Protein AF-A0A183CJG3-F1 (afdb_monomer)

Foldseek 3Di:
DPPVVVPPDDDDDDPPDPPPFDDDFLVLLVVPDDPVLVVLLVVLVVLLVVLVVLLVVVLVLLVQFFDDPLLSVLVNLLSCLLNLLSVLLSVCLSGLVCLVVSVLVSLLSLLVNLLSLLVSLQVVLVHLQSLLVVLVVVVHFQDLQDPDVRDPDDDDDTHRSDSVVLVVLSVLSVVLSVLSVVLSVVQVVCCVVVVDDPDPSNVVSVVVNVVSLVSNVSSSVRRQVSSVVVVVLQVSVVSSCLSVVLSVVLVVLLVVLVVCVVVCVQPQDPSGGSNSVSSSVSSSVSSVSSSVSSVVCCVVPVPVRGCSRVRVCQDPFWKKKKKKAKDFLNHGDFFWKKWKWFDDPDPPDDIHTFFIDGAHNRRIDMTMGTDRDPDHTPIDMDIHDPQPPVDDDDDDDDDDDDDDDDDDDDPDQWDFDADPVRRTGMIMGMDMDID

Sequence (435 aa):
MSIVRIILCQSGQECSNTTDEYIPSVNVWMKDINVSKLVILCAGAGMTGVVICLGLLHLTFVLKFVNEEKIRTDLYWLVFMPPAVAFCGLVGMVLPRSAIFLYAIALVYYMICIFVLVSLMCTLNGSRTLLCNKLLAKGKRLSIRIFPLGCCLFCFDKLTPTEKNFRRCEWLVFQSPIVRILLEILNITVYMELNNRSNLFFQLSNLIGLISLLVGTYGSYIIVPAGASLLRKYRLLLLFRLVDVSQELWSVQKLIADLLCAFKVIQPSKDLDPTPKAQFFISFLLCLEMLLASVLATFLFHPSHCALFDRLRPNQNDGVGVKGTLLCNGAFSVHTNAAIFDVDRNPGDADDLLDKGHSDRKGRFVLEGTTRELTNIEPELRIIHDCADGIKVGGYAGGDGKDAFGGGGGMFSRLEVRDRSHRLLLSICLDFYGL

Nearest PDB structures (foldseek):
  1kho-assembly2_B  TM=2.366E-01  e=2.119E+00  Clostridium perfringens
  7a0g-assembly1_JJJ  TM=1.958E-01  e=2.709E+00  Serratia marcescens
  6h2f-assembly1_J  TM=1.872E-01  e=2.579E+00  Aeromonas hydrophila subsp. hydrophila AL09-71

Solvent-accessible surface area (backbone atoms only — not comparable to full-atom values): 24379 Å² total; per-residue (Å²): 139,60,74,73,63,62,76,74,56,79,86,89,72,79,96,78,73,87,75,70,84,65,67,59,55,52,76,53,45,72,71,63,54,50,70,70,60,49,52,51,50,53,50,29,49,50,38,30,51,52,25,40,55,50,30,53,52,52,45,52,48,46,69,72,21,35,83,56,64,70,61,43,55,42,47,48,55,57,43,50,41,44,30,54,39,14,45,32,19,45,51,19,55,64,32,57,74,51,23,71,57,32,52,51,54,38,51,40,51,52,40,49,36,56,43,37,50,57,48,41,56,30,54,78,48,70,32,62,62,52,42,29,51,56,32,55,76,69,71,52,59,36,53,66,66,44,82,90,66,30,80,86,84,53,92,67,71,68,40,70,59,39,65,70,55,50,51,52,35,50,47,38,30,52,46,26,33,54,54,42,54,52,46,53,55,50,50,51,55,50,37,72,72,64,75,51,82,89,43,70,64,56,57,51,47,53,51,52,47,50,52,37,44,54,46,13,53,52,22,44,64,32,48,47,62,60,55,26,68,78,37,58,64,53,45,47,57,58,57,49,49,55,56,51,50,55,54,50,51,52,52,48,51,52,52,52,45,54,48,37,44,72,71,55,69,47,65,71,46,100,80,36,40,37,66,58,47,45,48,36,53,50,25,41,51,46,14,52,49,26,33,53,50,51,54,48,44,55,66,72,59,31,62,94,73,23,69,65,29,52,67,78,53,88,74,62,58,57,29,46,31,42,36,36,38,36,26,36,71,85,39,58,34,56,69,34,42,36,34,34,27,33,59,57,90,54,95,89,58,74,65,45,79,40,30,75,46,52,19,36,92,73,5,37,38,70,43,68,21,54,47,85,62,98,61,83,84,46,77,42,82,49,74,55,76,80,62,84,77,83,72,82,89,74,76,95,74,92,76,90,85,79,85,88,82,84,91,72,99,65,95,65,61,62,50,74,47,56,50,99,83,70,47,66,38,37,43,37,40,52,50,80,46,79,103

pLDDT: mean 76.35, std 18.63, range [23.72, 97.81]

Radius of gyration: 32.22 Å; Cα contacts (8 Å, |Δi|>4): 568; chains: 1; bounding box: 97×41×95 Å

Structure (mmCIF, N/CA/C/O backbone):
data_AF-A0A183CJG3-F1
#
_entry.id   AF-A0A183CJG3-F1
#
loop_
_atom_site.group_PDB
_atom_site.id
_atom_site.type_symbol
_atom_site.label_atom_id
_atom_site.label_alt_id
_atom_site.label_comp_id
_atom_site.label_asym_id
_atom_site.label_entity_id
_atom_site.label_seq_id
_atom_site.pdbx_PDB_ins_code
_atom_site.Cartn_x
_atom_site.Cartn_y
_atom_site.Cartn_z
_atom_site.occupancy
_atom_site.B_iso_or_equiv
_atom_site.auth_seq_id
_atom_site.auth_comp_id
_atom_site.auth_asym_id
_atom_site.auth_atom_id
_atom_site.pdbx_PDB_model_num
ATOM 1 N N . MET A 1 1 ? 35.481 8.064 -1.725 1.00 43.62 1 MET A N 1
ATOM 2 C CA . MET A 1 1 ? 35.562 8.048 -3.205 1.00 43.62 1 MET A CA 1
ATOM 3 C C . MET A 1 1 ? 36.929 7.611 -3.759 1.00 43.62 1 MET A C 1
ATOM 5 O O . MET A 1 1 ? 37.194 7.855 -4.925 1.00 43.62 1 MET A O 1
ATOM 9 N N . SER A 1 2 ? 37.760 6.888 -2.988 1.00 28.80 2 SER A N 1
ATOM 10 C CA . SER A 1 2 ? 39.067 6.391 -3.474 1.00 28.80 2 SER A CA 1
ATOM 11 C C . SER A 1 2 ? 39.182 4.860 -3.456 1.00 28.80 2 SER A C 1
ATOM 13 O O . SER A 1 2 ? 39.883 4.298 -4.279 1.00 28.80 2 SER A O 1
ATOM 15 N N . ILE A 1 3 ? 38.437 4.159 -2.593 1.00 34.38 3 ILE A N 1
ATOM 16 C CA . ILE A 1 3 ? 38.583 2.701 -2.412 1.00 34.38 3 ILE A CA 1
ATOM 17 C C . ILE A 1 3 ? 37.942 1.881 -3.545 1.00 34.38 3 ILE A C 1
ATOM 19 O O . ILE A 1 3 ? 38.507 0.880 -3.965 1.00 34.38 3 ILE A O 1
ATOM 23 N N . VAL A 1 4 ? 36.814 2.324 -4.113 1.00 38.69 4 VAL A N 1
ATOM 24 C CA . VAL A 1 4 ? 36.130 1.574 -5.190 1.00 38.69 4 VAL A CA 1
ATOM 25 C C . VAL A 1 4 ? 36.802 1.777 -6.559 1.00 38.69 4 VAL A C 1
ATOM 27 O O . VAL A 1 4 ? 36.815 0.865 -7.377 1.00 38.69 4 VAL A O 1
ATOM 30 N N . ARG A 1 5 ? 37.436 2.938 -6.798 1.00 35.19 5 ARG A N 1
ATOM 31 C CA . ARG A 1 5 ? 38.194 3.209 -8.037 1.00 35.19 5 ARG A CA 1
ATOM 32 C C . ARG A 1 5 ? 39.532 2.462 -8.112 1.00 35.19 5 ARG A C 1
ATOM 34 O O . ARG A 1 5 ? 39.983 2.178 -9.214 1.00 35.19 5 ARG A O 1
ATOM 41 N N . ILE A 1 6 ? 40.142 2.126 -6.972 1.00 43.03 6 ILE A N 1
ATOM 42 C CA . ILE A 1 6 ? 41.445 1.437 -6.916 1.00 43.03 6 ILE A CA 1
ATOM 43 C C . ILE A 1 6 ? 41.325 -0.063 -7.248 1.00 43.03 6 ILE A C 1
ATOM 45 O O . ILE A 1 6 ? 42.284 -0.653 -7.729 1.00 43.03 6 ILE A O 1
ATOM 49 N N . ILE A 1 7 ? 40.157 -0.685 -7.051 1.00 41.28 7 ILE A N 1
ATOM 50 C CA . ILE A 1 7 ? 39.992 -2.138 -7.250 1.00 41.28 7 ILE A CA 1
ATOM 51 C C . ILE A 1 7 ? 39.762 -2.519 -8.727 1.00 41.28 7 ILE A C 1
ATOM 53 O O . ILE A 1 7 ? 40.090 -3.635 -9.116 1.00 41.28 7 ILE A O 1
ATOM 57 N N . LEU A 1 8 ? 39.219 -1.623 -9.563 1.00 40.41 8 LEU A N 1
ATOM 58 C CA . LEU A 1 8 ? 38.727 -1.992 -10.905 1.00 40.41 8 LEU A CA 1
ATOM 59 C C . LEU A 1 8 ? 39.535 -1.452 -12.091 1.00 40.41 8 LEU A C 1
ATOM 61 O O . LEU A 1 8 ? 39.358 -1.952 -13.199 1.00 40.41 8 LEU A O 1
ATOM 65 N N . CYS A 1 9 ? 40.434 -0.489 -11.891 1.00 35.78 9 CYS A N 1
ATOM 66 C CA . CYS A 1 9 ? 41.317 -0.016 -12.956 1.00 35.78 9 CYS A CA 1
ATOM 67 C C . CYS A 1 9 ? 42.739 -0.507 -12.693 1.00 35.78 9 CYS A C 1
ATOM 69 O O . CYS A 1 9 ? 43.479 0.101 -11.921 1.00 35.78 9 CYS A O 1
ATOM 71 N N . GLN A 1 10 ? 43.132 -1.600 -13.353 1.00 36.31 10 GLN A N 1
ATOM 72 C CA . GLN A 1 10 ? 44.553 -1.866 -13.557 1.00 36.31 10 GLN A CA 1
ATOM 73 C C . GLN A 1 10 ? 45.179 -0.713 -14.349 1.00 36.31 10 GLN A C 1
ATOM 75 O O . GLN A 1 10 ? 44.562 -0.107 -15.225 1.00 36.31 10 GLN A O 1
ATOM 80 N N . SER A 1 11 ? 46.404 -0.390 -13.950 1.00 35.78 11 SER A N 1
ATOM 81 C CA . SER A 1 11 ? 47.201 0.745 -14.389 1.00 35.78 11 SER A CA 1
ATOM 82 C C . SER A 1 11 ? 47.344 0.851 -15.907 1.00 35.78 11 SER A C 1
ATOM 84 O O . SER A 1 11 ? 47.772 -0.105 -16.549 1.00 35.78 11 SER A O 1
ATOM 86 N N . GLY A 1 12 ? 47.157 2.062 -16.438 1.00 38.97 12 GLY A N 1
ATOM 87 C CA . GLY A 1 12 ? 47.892 2.477 -17.635 1.00 38.97 12 GLY A CA 1
ATOM 88 C C . GLY A 1 12 ? 47.166 2.419 -1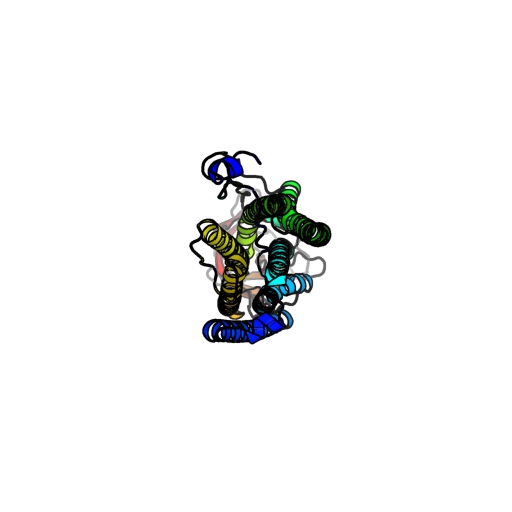8.977 1.00 38.97 12 GLY A C 1
ATOM 89 O O . GLY A 1 12 ? 47.836 2.245 -19.988 1.00 38.97 12 GLY A O 1
ATOM 90 N N . GLN A 1 13 ? 45.849 2.621 -19.032 1.00 32.25 13 GLN A N 1
ATOM 91 C CA . GLN A 1 13 ? 45.181 2.970 -20.289 1.00 32.25 13 GLN A CA 1
ATOM 92 C C . GLN A 1 13 ? 44.350 4.237 -20.123 1.00 32.25 13 GLN A C 1
ATOM 94 O O . GLN A 1 13 ? 43.644 4.416 -19.132 1.00 32.25 13 GLN A O 1
ATOM 99 N N . GLU A 1 14 ? 44.513 5.132 -21.092 1.00 31.17 14 GLU A N 1
ATOM 100 C CA . GLU A 1 14 ? 43.796 6.389 -21.249 1.00 31.17 14 GLU A CA 1
ATOM 101 C C . GLU A 1 14 ? 42.298 6.200 -20.976 1.00 31.17 14 GLU A C 1
ATOM 103 O O . GLU A 1 14 ? 41.651 5.330 -21.556 1.00 31.17 14 GLU A O 1
ATOM 108 N N . CYS A 1 15 ? 41.724 7.044 -20.115 1.00 36.22 15 CYS A N 1
ATOM 109 C CA . CYS A 1 15 ? 40.275 7.181 -19.978 1.00 36.22 15 CYS A CA 1
ATOM 110 C C . CYS A 1 15 ? 39.700 7.888 -21.220 1.00 36.22 15 CYS A C 1
ATOM 112 O O . CYS A 1 15 ? 39.161 8.985 -21.120 1.00 36.22 15 CYS A O 1
ATOM 114 N N . SER A 1 16 ? 39.845 7.278 -22.393 1.00 39.91 16 SER A N 1
ATOM 115 C CA . SER A 1 16 ? 39.152 7.652 -23.620 1.00 39.91 16 SER A CA 1
ATOM 116 C C . SER A 1 16 ? 38.269 6.478 -24.018 1.00 39.91 16 SER A C 1
ATOM 118 O O . SER A 1 16 ? 38.739 5.502 -24.593 1.00 39.91 16 SER A O 1
ATOM 120 N N . ASN A 1 17 ? 37.015 6.536 -23.570 1.00 32.47 17 ASN A N 1
ATOM 121 C CA . ASN A 1 17 ? 35.830 5.952 -24.201 1.00 32.47 17 ASN A CA 1
ATOM 122 C C . ASN A 1 17 ? 34.649 6.175 -23.252 1.00 32.47 17 ASN A C 1
ATOM 124 O O . ASN A 1 17 ? 34.252 5.300 -22.483 1.00 32.47 17 ASN A O 1
ATOM 128 N N . THR A 1 18 ? 34.074 7.374 -23.301 1.00 40.00 18 THR A N 1
ATOM 129 C CA . THR A 1 18 ? 32.666 7.561 -22.947 1.00 40.00 18 THR A CA 1
ATOM 130 C C . THR A 1 18 ? 31.835 6.855 -24.015 1.00 40.00 18 THR A C 1
ATOM 132 O O . THR A 1 18 ? 31.387 7.465 -24.982 1.00 40.00 18 THR A O 1
ATOM 135 N N . THR A 1 19 ? 31.665 5.539 -23.889 1.00 41.78 19 THR A N 1
ATOM 136 C CA . THR A 1 19 ? 30.494 4.882 -24.471 1.00 41.78 19 THR A CA 1
ATOM 137 C C . THR A 1 19 ? 29.308 5.357 -23.649 1.00 41.78 19 THR A C 1
ATOM 139 O O . THR A 1 19 ? 29.013 4.786 -22.598 1.00 41.78 19 THR A O 1
ATOM 142 N N . ASP A 1 20 ? 28.714 6.471 -24.070 1.00 44.91 20 ASP A N 1
ATOM 143 C CA . ASP A 1 20 ? 27.442 6.932 -23.538 1.00 44.91 20 ASP A CA 1
ATOM 144 C C . ASP A 1 20 ? 26.448 5.772 -23.623 1.00 44.91 20 ASP A C 1
ATOM 146 O O . ASP A 1 20 ? 26.247 5.193 -24.690 1.00 44.91 20 ASP A O 1
ATOM 150 N N . GLU A 1 21 ? 25.878 5.406 -22.476 1.00 56.41 21 GLU A N 1
ATOM 151 C CA . GLU A 1 21 ? 24.840 4.386 -22.362 1.00 56.41 21 GLU A CA 1
ATOM 152 C C . GLU A 1 21 ? 23.707 4.732 -23.345 1.00 56.41 21 GLU A C 1
ATOM 154 O O . GLU A 1 21 ? 23.021 5.752 -23.197 1.00 56.41 21 GLU A O 1
ATOM 159 N N . TYR A 1 22 ? 23.546 3.932 -24.400 1.00 64.75 22 TYR A N 1
ATOM 160 C CA . TYR A 1 22 ? 22.602 4.205 -25.474 1.00 64.75 22 TYR A CA 1
ATOM 161 C C . TYR A 1 22 ? 21.197 3.838 -25.006 1.00 64.75 22 TYR A C 1
ATOM 163 O O . TYR A 1 22 ? 20.807 2.671 -24.934 1.00 64.75 22 TYR A O 1
ATOM 171 N N . ILE A 1 23 ? 20.409 4.866 -24.693 1.00 71.56 23 ILE A N 1
ATOM 172 C CA . ILE A 1 23 ? 19.007 4.711 -24.313 1.00 71.56 23 ILE A CA 1
ATOM 173 C C . ILE A 1 23 ? 18.134 5.227 -25.462 1.00 71.56 23 ILE A C 1
ATOM 175 O O . ILE A 1 23 ? 18.072 6.444 -25.674 1.00 71.56 23 ILE A O 1
ATOM 179 N N . PRO A 1 24 ? 17.450 4.339 -26.209 1.00 76.38 24 PRO A N 1
ATOM 180 C CA . PRO A 1 24 ? 16.699 4.737 -27.391 1.00 76.38 24 PRO A CA 1
ATOM 181 C C . PRO A 1 24 ? 15.513 5.644 -27.038 1.00 76.38 24 PRO A C 1
ATOM 183 O O . PRO A 1 24 ? 14.911 5.559 -25.963 1.00 76.38 24 PRO A O 1
ATOM 186 N N . SER A 1 25 ? 15.144 6.513 -27.982 1.00 82.25 25 SER A N 1
ATOM 187 C CA . SER A 1 25 ? 13.864 7.223 -27.917 1.00 82.25 25 SER A CA 1
ATOM 188 C C . SER A 1 25 ? 12.709 6.240 -28.127 1.00 82.25 25 SER A C 1
ATOM 190 O O . SER A 1 25 ? 12.888 5.186 -28.729 1.00 82.25 25 SER A O 1
ATOM 192 N N . VAL A 1 26 ? 11.505 6.596 -27.674 1.00 84.88 26 VAL A N 1
ATOM 193 C CA . VAL A 1 26 ? 10.307 5.734 -27.753 1.00 84.88 26 VAL A CA 1
ATOM 194 C C . VAL A 1 26 ? 10.053 5.226 -29.171 1.00 84.88 26 VAL A C 1
ATOM 196 O O . VAL A 1 26 ? 9.753 4.056 -29.370 1.00 84.88 26 VAL A O 1
ATOM 199 N N . ASN A 1 27 ? 10.220 6.098 -30.167 1.00 84.94 27 ASN A N 1
ATOM 200 C CA . ASN A 1 27 ? 9.979 5.762 -31.568 1.00 84.94 27 ASN A CA 1
ATOM 201 C C . ASN A 1 27 ? 10.975 4.726 -32.101 1.00 84.94 27 ASN A C 1
ATOM 203 O O . ASN A 1 27 ? 10.605 3.914 -32.942 1.00 84.94 27 ASN A O 1
ATOM 207 N N . VAL A 1 28 ? 12.225 4.769 -31.635 1.00 84.06 28 VAL A N 1
ATOM 208 C CA . VAL A 1 28 ? 13.264 3.793 -32.000 1.00 84.06 28 VAL A CA 1
ATOM 209 C C . VAL A 1 28 ? 13.033 2.497 -31.227 1.00 84.06 28 VAL A C 1
ATOM 211 O O . VAL A 1 28 ? 12.943 1.430 -31.820 1.00 84.06 28 VAL A O 1
ATOM 214 N N . TRP A 1 29 ? 12.794 2.613 -29.920 1.00 85.00 29 TRP A N 1
ATOM 215 C CA . TRP A 1 29 ? 12.492 1.494 -29.033 1.00 85.00 29 TRP A CA 1
ATOM 216 C C . TRP A 1 29 ? 11.331 0.632 -29.538 1.00 85.00 29 TRP A C 1
ATOM 218 O O . TRP A 1 29 ? 11.464 -0.583 -29.626 1.00 85.00 29 TRP A O 1
ATOM 228 N N . MET A 1 30 ? 10.212 1.251 -29.919 1.00 84.88 30 MET A N 1
ATOM 229 C CA . MET A 1 30 ? 9.024 0.534 -30.390 1.00 84.88 30 MET A CA 1
ATOM 230 C C . MET A 1 30 ? 9.197 -0.086 -31.782 1.00 84.88 30 MET A C 1
ATOM 232 O O . MET A 1 30 ? 8.486 -1.034 -32.104 1.00 84.88 30 MET A O 1
ATOM 236 N N . LYS A 1 31 ? 10.110 0.433 -32.613 1.00 85.12 31 LYS A N 1
ATOM 237 C CA . LYS A 1 31 ? 10.403 -0.128 -33.942 1.00 85.12 31 LYS A CA 1
ATOM 238 C C . LYS A 1 31 ? 11.350 -1.321 -33.867 1.00 85.12 31 LYS A C 1
ATOM 240 O O . LYS A 1 31 ? 11.145 -2.293 -34.585 1.00 85.12 31 LYS A O 1
ATOM 245 N N . ASP A 1 32 ? 12.330 -1.254 -32.972 1.00 84.69 32 ASP A N 1
ATOM 246 C CA . ASP A 1 32 ? 13.383 -2.264 -32.830 1.00 84.69 32 ASP A CA 1
ATOM 247 C C . ASP A 1 32 ? 13.058 -3.316 -31.751 1.00 84.69 32 ASP A C 1
ATOM 249 O O . ASP A 1 32 ? 13.905 -4.129 -31.374 1.00 84.69 32 ASP A O 1
ATOM 253 N N . ILE A 1 33 ? 11.829 -3.315 -31.218 1.00 85.31 33 ILE A N 1
ATOM 254 C CA . ILE A 1 33 ? 11.441 -4.232 -30.149 1.00 85.31 33 ILE A CA 1
ATOM 255 C C . ILE A 1 33 ? 11.365 -5.679 -30.653 1.00 85.31 33 ILE A C 1
ATOM 257 O O . ILE A 1 33 ? 10.620 -6.031 -31.566 1.00 85.31 33 ILE A O 1
ATOM 261 N N . ASN A 1 34 ? 12.116 -6.557 -29.991 1.00 88.62 34 ASN A N 1
ATOM 262 C CA . ASN A 1 34 ? 12.026 -7.997 -30.205 1.00 88.62 34 ASN A CA 1
ATOM 263 C C . ASN A 1 34 ? 10.646 -8.548 -29.799 1.00 88.62 34 ASN A C 1
ATOM 265 O O . ASN A 1 34 ? 10.067 -8.121 -28.798 1.00 88.62 34 ASN A O 1
ATOM 269 N N . VAL A 1 35 ? 10.163 -9.574 -30.512 1.00 89.62 35 VAL A N 1
ATOM 270 C CA . VAL A 1 35 ? 8.838 -10.193 -30.281 1.00 89.62 35 VAL A CA 1
ATOM 271 C C . VAL A 1 35 ? 8.653 -10.640 -28.827 1.00 89.62 35 VAL A C 1
ATOM 273 O O . VAL A 1 35 ? 7.598 -10.419 -28.242 1.00 89.62 35 VAL A O 1
ATOM 276 N N . SER A 1 36 ? 9.688 -11.203 -28.198 1.00 89.56 36 SER A N 1
ATOM 277 C CA . SER A 1 36 ? 9.633 -11.621 -26.790 1.00 89.56 36 SER A CA 1
ATOM 278 C C . SER A 1 36 ? 9.383 -10.451 -25.833 1.00 89.56 36 SER A C 1
ATOM 280 O O . SER A 1 36 ? 8.561 -10.559 -24.926 1.00 89.56 36 SER A O 1
ATOM 282 N N . LYS A 1 37 ? 10.043 -9.308 -26.053 1.00 90.75 37 LYS A N 1
ATOM 283 C CA . LYS A 1 37 ? 9.866 -8.097 -25.239 1.00 90.75 37 LYS A CA 1
ATOM 284 C C . LYS A 1 37 ? 8.499 -7.458 -25.491 1.00 90.75 37 LYS A C 1
ATOM 286 O O . LYS A 1 37 ? 7.882 -6.971 -24.549 1.00 90.75 37 LYS A O 1
ATOM 291 N N . LEU A 1 38 ? 7.994 -7.529 -26.725 1.00 92.69 38 LEU A N 1
ATOM 292 C CA . LEU A 1 38 ? 6.643 -7.080 -27.063 1.00 92.69 38 LEU A CA 1
ATOM 293 C C . LEU A 1 38 ? 5.568 -7.908 -26.342 1.00 92.69 38 LEU A C 1
ATOM 295 O O . LEU A 1 38 ? 4.653 -7.333 -25.762 1.00 92.69 38 LEU A O 1
ATOM 299 N N . VAL A 1 39 ? 5.705 -9.238 -26.302 1.00 94.94 39 VAL A N 1
ATOM 300 C CA . VAL A 1 39 ? 4.781 -10.117 -25.557 1.00 94.94 39 VAL A CA 1
ATOM 301 C C . VAL A 1 39 ? 4.764 -9.760 -24.068 1.00 94.94 39 VAL A C 1
ATOM 303 O O . VAL A 1 39 ? 3.691 -9.651 -23.478 1.00 94.94 39 VAL A O 1
ATOM 306 N N . ILE A 1 40 ? 5.934 -9.515 -23.469 1.00 95.62 40 ILE A N 1
ATOM 307 C CA . ILE A 1 40 ? 6.052 -9.090 -22.064 1.00 95.62 40 ILE A CA 1
ATOM 308 C C . ILE A 1 40 ? 5.385 -7.726 -21.842 1.00 95.62 40 ILE A C 1
ATOM 310 O O . ILE A 1 40 ? 4.683 -7.543 -20.848 1.00 95.62 40 ILE A O 1
ATOM 314 N N . LEU A 1 41 ? 5.549 -6.782 -22.772 1.00 95.38 41 LEU A N 1
ATOM 315 C CA . LEU A 1 41 ? 4.893 -5.476 -22.712 1.00 95.38 41 LEU A CA 1
ATOM 316 C C . LEU A 1 41 ? 3.365 -5.597 -22.787 1.00 95.38 41 LEU A C 1
ATOM 318 O O . LEU A 1 41 ? 2.667 -4.996 -21.971 1.00 95.38 41 LEU A O 1
ATOM 322 N N . CYS A 1 42 ? 2.837 -6.399 -23.714 1.00 96.25 42 CYS A N 1
ATOM 323 C CA . CYS A 1 42 ? 1.400 -6.653 -23.827 1.00 96.25 42 CYS A CA 1
ATOM 324 C C . CYS A 1 42 ? 0.843 -7.352 -22.579 1.00 96.25 42 CYS A C 1
ATOM 326 O O . CYS A 1 42 ? -0.230 -6.984 -22.100 1.00 96.25 42 CYS A O 1
ATOM 328 N N . ALA A 1 43 ? 1.578 -8.316 -22.017 1.00 97.00 43 ALA A N 1
ATOM 329 C CA . ALA A 1 43 ? 1.210 -8.962 -20.761 1.00 97.00 43 ALA A CA 1
ATOM 330 C C . ALA A 1 43 ? 1.186 -7.954 -19.600 1.00 97.00 43 ALA A C 1
ATOM 332 O O . ALA A 1 43 ? 0.210 -7.910 -18.855 1.00 97.00 43 ALA A O 1
ATOM 333 N N . GLY A 1 44 ? 2.207 -7.096 -19.488 1.00 96.56 44 GLY A N 1
ATOM 334 C CA . GLY A 1 44 ? 2.249 -5.993 -18.525 1.00 96.56 44 GLY A CA 1
ATOM 335 C C . GLY A 1 44 ? 1.044 -5.062 -18.654 1.00 96.56 44 GLY A C 1
ATOM 336 O O . GLY A 1 44 ? 0.369 -4.789 -17.666 1.00 96.56 44 GLY A O 1
ATOM 337 N N . ALA A 1 45 ? 0.705 -4.652 -19.880 1.00 97.44 45 ALA A N 1
ATOM 338 C CA . ALA A 1 45 ? -0.459 -3.811 -20.151 1.00 97.44 45 ALA A CA 1
ATOM 339 C C . ALA A 1 45 ? -1.779 -4.481 -19.738 1.00 97.44 45 ALA A C 1
ATOM 341 O O . ALA A 1 45 ? -2.623 -3.842 -19.108 1.00 97.44 45 ALA A O 1
ATOM 342 N N . GLY A 1 46 ? -1.941 -5.774 -20.042 1.00 97.62 46 GLY A N 1
ATOM 343 C CA . GLY A 1 46 ? -3.103 -6.558 -19.624 1.00 97.62 46 GLY A CA 1
ATOM 344 C C . GLY A 1 46 ? -3.232 -6.643 -18.101 1.00 97.62 46 GLY A C 1
ATOM 345 O O . GLY A 1 46 ? -4.306 -6.377 -17.563 1.00 97.62 46 GLY A O 1
ATOM 346 N N . MET A 1 47 ? -2.132 -6.935 -17.397 1.00 97.81 47 MET A N 1
ATOM 347 C CA . MET A 1 47 ? -2.106 -6.971 -15.928 1.00 97.81 47 MET A CA 1
ATOM 348 C C . MET A 1 47 ? -2.467 -5.610 -15.326 1.00 97.81 47 MET A C 1
ATOM 350 O O . MET A 1 47 ? -3.321 -5.546 -14.444 1.00 97.81 47 MET A O 1
ATOM 354 N N . THR A 1 48 ? -1.891 -4.519 -15.835 1.00 97.31 48 THR A N 1
ATOM 355 C CA . THR A 1 48 ? -2.216 -3.159 -15.382 1.00 97.31 48 THR A CA 1
ATOM 356 C C . THR A 1 48 ? -3.686 -2.817 -15.627 1.00 97.31 48 THR A C 1
ATOM 358 O O . THR A 1 48 ? -4.323 -2.232 -14.754 1.00 97.31 48 THR A O 1
ATOM 361 N N . GLY A 1 49 ? -4.264 -3.237 -16.757 1.00 97.56 49 GLY A N 1
ATOM 362 C CA . GLY A 1 49 ? -5.699 -3.093 -17.020 1.00 97.56 49 GLY A CA 1
ATOM 363 C C . GLY A 1 49 ? -6.562 -3.786 -15.960 1.00 97.56 49 GLY A C 1
ATOM 364 O O . GLY A 1 49 ? -7.470 -3.168 -15.404 1.00 97.56 49 GLY A O 1
ATOM 365 N N . VAL A 1 50 ? -6.231 -5.032 -15.606 1.00 97.75 50 VAL A N 1
ATOM 366 C CA . VAL A 1 50 ? -6.926 -5.776 -14.539 1.00 97.75 50 VAL A CA 1
ATOM 367 C C . VAL A 1 50 ? -6.767 -5.087 -13.181 1.00 97.75 50 VAL A C 1
ATOM 369 O O . VAL A 1 50 ? -7.749 -4.953 -12.452 1.00 97.75 50 VAL A O 1
ATOM 372 N N . VAL A 1 51 ? -5.566 -4.606 -12.844 1.00 97.81 51 VAL A N 1
ATOM 373 C CA . VAL A 1 51 ? -5.309 -3.866 -11.595 1.00 97.81 51 VAL A CA 1
ATOM 374 C C . VAL A 1 51 ? -6.146 -2.591 -11.521 1.00 97.81 51 VAL A C 1
ATOM 376 O O . VAL A 1 51 ? -6.715 -2.304 -10.472 1.00 97.81 51 VAL A O 1
ATOM 379 N N . ILE A 1 52 ? -6.276 -1.843 -12.620 1.00 97.00 52 ILE A N 1
ATOM 380 C CA . ILE A 1 52 ? -7.127 -0.646 -12.672 1.00 97.00 52 ILE A CA 1
ATOM 381 C C . ILE A 1 52 ? -8.595 -1.019 -12.437 1.00 97.00 52 ILE A C 1
ATOM 383 O O . ILE A 1 52 ? -9.258 -0.379 -11.620 1.00 97.00 52 ILE A O 1
ATOM 387 N N . CYS A 1 53 ? -9.100 -2.079 -13.075 1.00 96.38 53 CYS A N 1
ATOM 388 C CA . CYS A 1 53 ? -10.462 -2.563 -12.834 1.00 96.38 53 CYS A CA 1
ATOM 389 C C . CYS A 1 53 ? -10.684 -2.980 -11.369 1.00 96.38 53 CYS A C 1
ATOM 391 O O . CYS A 1 53 ? -11.703 -2.619 -10.779 1.00 96.38 53 CYS A O 1
ATOM 393 N N . LEU A 1 54 ? -9.729 -3.698 -10.765 1.00 95.50 54 LEU A N 1
ATOM 394 C CA . LEU A 1 54 ? -9.785 -4.076 -9.350 1.00 95.50 54 LEU A CA 1
ATOM 395 C C . LEU A 1 54 ? -9.730 -2.852 -8.428 1.00 95.50 54 LEU A C 1
ATOM 397 O O . LEU A 1 54 ? -10.508 -2.782 -7.482 1.00 95.50 54 LEU A O 1
ATOM 401 N N . GLY A 1 55 ? -8.881 -1.867 -8.726 1.00 95.12 55 GLY A N 1
ATOM 402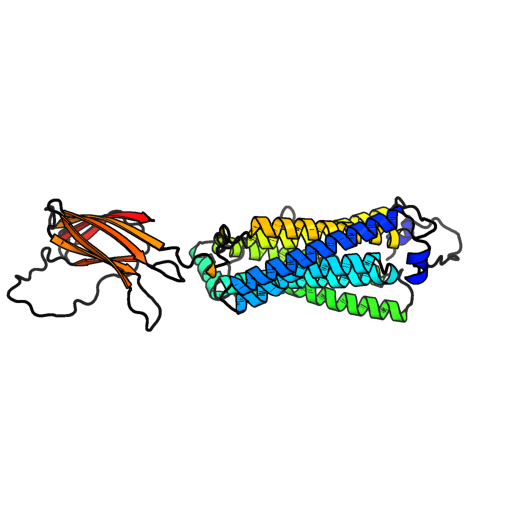 C CA . GLY A 1 55 ? -8.784 -0.622 -7.964 1.00 95.12 55 GLY A CA 1
ATOM 403 C C . GLY A 1 55 ? -10.083 0.185 -7.992 1.00 95.12 55 GLY A C 1
ATOM 404 O O . GLY A 1 55 ? -10.531 0.670 -6.954 1.00 95.12 55 GLY A O 1
ATOM 405 N N . LEU A 1 56 ? -10.752 0.264 -9.148 1.00 94.62 56 LEU A N 1
ATOM 406 C CA . LEU A 1 56 ? -12.083 0.874 -9.253 1.00 94.62 56 LEU A CA 1
ATOM 407 C C . LEU A 1 56 ? -13.120 0.105 -8.426 1.00 94.62 56 LEU A C 1
ATOM 409 O O . LEU A 1 56 ? -13.915 0.714 -7.712 1.00 94.62 56 LEU A O 1
ATOM 413 N N . LEU A 1 57 ? -13.090 -1.227 -8.462 1.00 91.62 57 LEU A N 1
ATOM 414 C CA . LEU A 1 57 ? -13.970 -2.063 -7.648 1.00 91.62 57 LEU A CA 1
ATOM 415 C C . LEU A 1 57 ? -13.720 -1.847 -6.144 1.00 91.62 57 LEU A C 1
ATOM 417 O O . LEU A 1 57 ? -14.669 -1.609 -5.395 1.00 91.62 57 LEU A O 1
ATOM 421 N N . HIS A 1 58 ? -12.465 -1.828 -5.692 1.00 92.00 58 HIS A N 1
ATOM 422 C CA . HIS A 1 58 ? -12.110 -1.507 -4.303 1.00 92.00 58 HIS A CA 1
ATOM 423 C C . HIS A 1 58 ? -12.568 -0.103 -3.904 1.00 92.00 58 HIS A C 1
ATOM 425 O O . HIS A 1 58 ? -13.096 0.076 -2.806 1.00 92.00 58 HIS A O 1
ATOM 431 N N . LEU A 1 59 ? -12.447 0.878 -4.801 1.00 92.06 59 LEU A N 1
ATOM 432 C CA . LEU A 1 59 ? -12.923 2.239 -4.565 1.00 92.06 59 LEU A CA 1
ATOM 433 C C . LEU A 1 59 ? -14.442 2.270 -4.381 1.00 92.06 59 LEU A C 1
ATOM 435 O O . LEU A 1 59 ? -14.929 2.894 -3.439 1.00 92.06 59 LEU A O 1
ATOM 439 N N . THR A 1 60 ? -15.198 1.559 -5.226 1.00 87.62 60 THR A N 1
ATOM 440 C CA . THR A 1 60 ? -16.659 1.466 -5.066 1.00 87.62 60 THR A CA 1
ATOM 441 C C . THR A 1 60 ? -17.051 0.822 -3.740 1.00 87.62 60 THR A C 1
ATOM 443 O O . THR A 1 60 ? -18.012 1.269 -3.112 1.00 87.62 60 THR A O 1
ATOM 446 N N . PHE A 1 61 ? -16.292 -0.168 -3.258 1.00 86.12 61 PHE A N 1
ATOM 447 C CA . PHE A 1 61 ? -16.522 -0.753 -1.939 1.00 86.12 61 PHE A CA 1
ATOM 448 C C . PHE A 1 61 ? -16.254 0.237 -0.810 1.00 86.12 61 PHE A C 1
ATOM 450 O O . PHE A 1 61 ? -17.096 0.370 0.075 1.00 86.12 61 PHE A O 1
ATOM 457 N N . VAL A 1 62 ? -15.145 0.976 -0.850 1.00 88.38 62 VAL A N 1
ATOM 458 C CA . VAL A 1 62 ? -14.845 1.998 0.164 1.00 88.38 62 VAL A CA 1
ATOM 459 C C . VAL A 1 62 ? -15.919 3.091 0.176 1.00 88.38 62 VAL A C 1
ATOM 461 O O . VAL A 1 62 ? -16.452 3.409 1.236 1.00 88.38 62 VAL A O 1
ATOM 464 N N . LEU A 1 63 ? -16.310 3.605 -0.994 1.00 85.56 63 LEU A N 1
ATOM 465 C CA . LEU A 1 63 ? -17.358 4.623 -1.126 1.00 85.56 63 LEU A CA 1
ATOM 466 C C . LEU A 1 63 ? -18.717 4.146 -0.609 1.00 85.56 63 LEU A C 1
ATOM 468 O O . LEU A 1 63 ? -19.448 4.901 0.034 1.00 85.56 63 LEU A O 1
ATOM 472 N N . LYS A 1 64 ? -19.078 2.897 -0.916 1.00 81.19 64 LYS A N 1
ATOM 473 C CA . LYS A 1 64 ? -20.387 2.358 -0.562 1.00 81.19 64 LYS A CA 1
ATOM 474 C C . LYS A 1 64 ? -20.463 1.938 0.895 1.00 81.19 64 LYS A C 1
ATOM 476 O O . LYS A 1 64 ? -21.552 2.059 1.449 1.00 81.19 64 LYS A O 1
ATOM 481 N N . PHE A 1 65 ? -19.376 1.447 1.492 1.00 78.38 65 PHE A N 1
ATOM 482 C CA . PHE A 1 65 ? -19.433 0.740 2.771 1.00 78.38 65 PHE A CA 1
ATOM 483 C C . PHE A 1 65 ? -18.750 1.429 3.963 1.00 78.38 65 PHE A C 1
ATOM 485 O O . PHE A 1 65 ? -19.002 1.012 5.093 1.00 78.38 65 PHE A O 1
ATOM 492 N N . VAL A 1 66 ? -17.949 2.477 3.744 1.00 80.44 66 VAL A N 1
ATOM 493 C CA . VAL A 1 66 ? -17.299 3.260 4.812 1.00 80.44 66 VAL A CA 1
ATOM 494 C C . VAL A 1 66 ? -18.069 4.564 5.039 1.00 80.44 66 VAL A C 1
ATOM 496 O O . VAL A 1 66 ? -18.200 5.379 4.122 1.00 80.44 66 VAL A O 1
ATOM 499 N N . ASN A 1 67 ? -18.583 4.765 6.256 1.00 74.31 67 ASN A N 1
ATOM 500 C CA . ASN A 1 67 ? -19.378 5.950 6.605 1.00 74.31 67 ASN A CA 1
ATOM 501 C C . ASN A 1 67 ? -18.505 7.165 6.955 1.00 74.31 67 ASN A C 1
ATOM 503 O O . ASN A 1 67 ? -18.745 8.254 6.441 1.00 74.31 67 ASN A O 1
ATOM 507 N N . GLU A 1 68 ? -17.493 6.971 7.805 1.00 77.94 68 GLU A N 1
ATOM 508 C CA . GLU A 1 68 ? -16.655 8.052 8.332 1.00 77.94 68 GLU A CA 1
ATOM 509 C C . GLU A 1 68 ? -15.768 8.669 7.240 1.00 77.94 68 GLU A C 1
ATOM 511 O O . GLU A 1 68 ? -14.943 7.989 6.620 1.00 77.94 68 GLU A O 1
ATOM 516 N N . GLU A 1 69 ? -15.895 9.979 7.022 1.00 82.19 69 GLU A N 1
ATOM 517 C CA . GLU A 1 69 ? -15.248 10.660 5.894 1.00 82.19 69 GLU A CA 1
ATOM 518 C C . GLU A 1 69 ? -13.725 10.705 6.020 1.00 82.19 69 GLU A C 1
ATOM 520 O O . GLU A 1 69 ? -13.009 10.590 5.019 1.00 82.19 69 GLU A O 1
ATOM 525 N N . LYS A 1 70 ? -13.219 10.831 7.253 1.00 84.31 70 LYS A N 1
ATOM 526 C CA . LYS A 1 70 ? -11.776 10.852 7.530 1.00 84.31 70 LYS A CA 1
ATOM 527 C C . LYS A 1 70 ? -11.126 9.517 7.171 1.00 84.31 70 LYS A C 1
ATOM 529 O O . LYS A 1 70 ? -10.161 9.487 6.415 1.00 84.31 70 LYS A O 1
ATOM 534 N N . ILE A 1 71 ? -11.717 8.415 7.637 1.00 87.62 71 ILE A N 1
ATOM 535 C CA . ILE A 1 71 ? -11.267 7.047 7.334 1.00 87.62 71 ILE A CA 1
ATOM 536 C C . ILE A 1 71 ? -11.345 6.790 5.827 1.00 87.62 71 ILE A C 1
ATOM 538 O O . ILE A 1 71 ? -10.412 6.252 5.231 1.00 87.62 71 ILE A O 1
ATOM 542 N N . ARG A 1 72 ? -12.443 7.211 5.195 1.00 89.31 72 ARG A N 1
ATOM 543 C CA . ARG A 1 72 ? -12.666 7.063 3.756 1.00 89.31 72 ARG A CA 1
ATOM 544 C C . ARG A 1 72 ? -11.589 7.775 2.929 1.00 89.31 72 ARG A C 1
ATOM 546 O O . ARG A 1 72 ? -11.087 7.201 1.968 1.00 89.31 72 ARG A O 1
ATOM 553 N N . THR A 1 73 ? -11.197 8.981 3.337 1.00 89.44 73 THR A N 1
ATOM 554 C CA . THR A 1 73 ? -10.145 9.764 2.670 1.00 89.44 73 THR A CA 1
ATOM 555 C C . THR A 1 73 ? -8.784 9.077 2.759 1.00 89.44 73 THR A C 1
ATOM 557 O O . THR A 1 73 ? -8.099 8.954 1.744 1.00 89.44 73 THR A O 1
ATOM 560 N N . ASP A 1 74 ? -8.416 8.565 3.936 1.00 91.19 74 ASP A N 1
ATOM 561 C CA . ASP A 1 74 ? -7.167 7.818 4.124 1.00 91.19 74 ASP A CA 1
ATOM 562 C C . ASP A 1 74 ? -7.147 6.531 3.273 1.00 91.19 74 ASP A C 1
ATOM 564 O O . ASP A 1 74 ? -6.144 6.195 2.639 1.00 91.19 74 ASP A O 1
ATOM 568 N N . LEU A 1 75 ? -8.278 5.826 3.185 1.00 91.50 75 LEU A N 1
ATOM 569 C CA . LEU A 1 75 ? -8.405 4.615 2.372 1.00 91.50 75 LEU A CA 1
ATOM 570 C C . LEU A 1 75 ? -8.294 4.875 0.868 1.00 91.50 75 LEU A C 1
ATOM 572 O O . LEU A 1 75 ? -7.805 3.998 0.157 1.00 91.50 75 LEU A O 1
ATOM 576 N N . TYR A 1 76 ? -8.697 6.047 0.364 1.00 93.12 76 TYR A N 1
ATOM 577 C CA . TYR A 1 76 ? -8.539 6.369 -1.059 1.00 93.12 76 TYR A CA 1
ATOM 578 C C . TYR A 1 76 ? -7.078 6.310 -1.496 1.00 93.12 76 TYR A C 1
ATOM 580 O O . TYR A 1 76 ? -6.779 5.700 -2.521 1.00 93.12 76 TYR A O 1
ATOM 588 N N . TRP A 1 77 ? -6.164 6.873 -0.703 1.00 94.00 77 TRP A N 1
ATOM 589 C CA . TRP A 1 77 ? -4.729 6.816 -0.992 1.00 94.00 77 TRP A CA 1
ATOM 590 C C . TRP A 1 77 ? -4.219 5.374 -1.061 1.00 94.00 77 TRP A C 1
ATOM 592 O O . TRP A 1 77 ? -3.450 5.036 -1.955 1.00 94.00 77 TRP A O 1
ATOM 602 N N . LEU A 1 78 ? -4.695 4.510 -0.162 1.00 93.38 78 LEU A N 1
ATOM 603 C CA . LEU A 1 78 ? -4.294 3.102 -0.108 1.00 93.38 78 LEU A CA 1
ATOM 604 C C . LEU A 1 78 ? -4.890 2.265 -1.249 1.00 93.38 78 LEU A C 1
ATOM 606 O O . LEU A 1 78 ? -4.233 1.355 -1.744 1.00 93.38 78 LEU A O 1
ATOM 610 N N . VAL A 1 79 ? -6.115 2.562 -1.686 1.00 94.00 79 VAL A N 1
ATOM 611 C CA . VAL A 1 79 ? -6.780 1.841 -2.785 1.00 94.00 79 VAL A CA 1
ATOM 612 C C . VAL A 1 79 ? -6.237 2.253 -4.153 1.00 94.00 79 VAL A C 1
ATOM 614 O O . VAL A 1 79 ? -6.088 1.408 -5.035 1.00 94.00 79 VAL A O 1
ATOM 617 N N . PHE A 1 80 ? -5.907 3.531 -4.346 1.00 94.81 80 PHE A N 1
ATOM 618 C CA . PHE A 1 80 ? -5.314 4.011 -5.599 1.00 94.81 80 PHE A CA 1
ATOM 619 C C . PHE A 1 80 ? -3.838 3.634 -5.764 1.00 94.81 80 PHE A C 1
ATOM 621 O O . PHE A 1 80 ? -3.291 3.748 -6.863 1.00 94.81 80 PHE A O 1
ATOM 628 N N . MET A 1 81 ? -3.208 3.132 -4.704 1.00 95.00 81 MET A N 1
ATOM 629 C CA . MET A 1 81 ? -1.815 2.711 -4.690 1.00 95.00 81 MET A CA 1
ATOM 630 C C . MET A 1 81 ? -1.461 1.666 -5.763 1.00 95.00 81 MET A C 1
ATOM 632 O O . MET A 1 81 ? -0.655 2.005 -6.639 1.00 95.00 81 MET A O 1
ATOM 636 N N . PRO A 1 82 ? -2.067 0.463 -5.806 1.00 95.62 82 PRO A N 1
ATOM 637 C CA . PRO A 1 82 ? -1.705 -0.534 -6.811 1.00 95.62 82 PRO A CA 1
ATOM 638 C C . PRO A 1 82 ? -1.899 -0.081 -8.270 1.00 95.62 82 PRO A C 1
ATOM 640 O O . PRO A 1 82 ? -0.975 -0.278 -9.064 1.00 95.62 82 PRO A O 1
ATOM 643 N N . PRO A 1 83 ? -3.024 0.557 -8.670 1.00 96.56 83 PRO A N 1
ATOM 644 C CA . PRO A 1 83 ? -3.198 0.993 -10.054 1.00 96.56 83 PRO A CA 1
ATOM 645 C C . PRO A 1 83 ? -2.253 2.126 -10.455 1.00 96.56 83 PRO A C 1
ATOM 647 O O . PRO A 1 83 ? -1.745 2.104 -11.576 1.00 96.56 83 PRO A O 1
ATOM 650 N N . ALA A 1 84 ? -1.955 3.081 -9.568 1.00 95.75 84 ALA A N 1
ATOM 651 C CA . ALA A 1 84 ? -1.010 4.154 -9.879 1.00 95.75 84 ALA A CA 1
ATOM 652 C C . ALA A 1 84 ? 0.418 3.618 -10.075 1.00 95.75 84 ALA A C 1
ATOM 654 O O . ALA A 1 84 ? 1.109 4.006 -11.021 1.00 95.75 84 ALA A O 1
ATOM 655 N N . VAL A 1 85 ? 0.851 2.692 -9.215 1.00 95.56 85 VAL A N 1
ATOM 656 C CA . VAL A 1 85 ? 2.178 2.064 -9.298 1.00 95.56 85 VAL A CA 1
ATOM 657 C C . VAL A 1 85 ? 2.290 1.166 -10.534 1.00 95.56 85 VAL A C 1
ATOM 659 O O . VAL A 1 85 ? 3.267 1.278 -11.276 1.00 95.56 85 VAL A O 1
ATOM 662 N N . ALA A 1 86 ? 1.279 0.337 -10.816 1.00 96.50 86 ALA A N 1
ATOM 663 C CA . ALA A 1 86 ? 1.241 -0.503 -12.018 1.00 96.50 86 ALA A CA 1
ATOM 664 C C . ALA A 1 86 ? 1.243 0.334 -13.306 1.00 96.50 86 ALA A C 1
ATOM 666 O O . ALA A 1 86 ? 1.903 -0.019 -14.286 1.00 96.50 86 ALA A O 1
ATOM 667 N N . PHE A 1 87 ? 0.548 1.475 -13.304 1.00 96.00 87 PHE A N 1
ATOM 668 C CA . PHE A 1 87 ? 0.576 2.420 -14.415 1.00 96.00 87 PHE A CA 1
ATOM 669 C C . PHE A 1 87 ? 1.973 3.021 -14.611 1.00 96.00 87 PHE A C 1
ATOM 671 O O . PHE A 1 87 ? 2.486 3.008 -15.729 1.00 96.00 87 PHE A O 1
ATOM 678 N N . CYS A 1 88 ? 2.636 3.469 -13.539 1.00 94.75 88 CYS A N 1
ATOM 679 C CA . CYS A 1 88 ? 4.019 3.954 -13.616 1.00 94.75 88 CYS A CA 1
ATOM 680 C C . CYS A 1 88 ? 4.978 2.875 -14.147 1.00 94.75 88 CYS A C 1
ATOM 682 O O . CYS A 1 88 ? 5.842 3.177 -14.972 1.00 94.75 88 CYS A O 1
ATOM 684 N N . GLY A 1 89 ? 4.801 1.618 -13.724 1.00 94.00 89 GLY A N 1
ATOM 685 C CA . GLY A 1 89 ? 5.548 0.466 -14.233 1.00 94.00 89 GLY A CA 1
ATOM 686 C C . GLY A 1 89 ? 5.362 0.266 -15.736 1.00 94.00 89 GLY A C 1
ATOM 687 O O . GLY A 1 89 ? 6.346 0.232 -16.476 1.00 94.00 89 GLY A O 1
ATOM 688 N N . LEU A 1 90 ? 4.112 0.227 -16.203 1.00 96.19 90 LEU A N 1
ATOM 689 C CA . LEU A 1 90 ? 3.782 0.085 -17.622 1.00 96.19 90 LEU A CA 1
ATOM 690 C C . LEU A 1 90 ? 4.368 1.225 -18.463 1.00 96.19 90 LEU A C 1
ATOM 692 O O . LEU A 1 90 ? 5.012 0.976 -19.483 1.00 96.19 90 LEU A O 1
ATOM 696 N N . VAL A 1 91 ? 4.194 2.475 -18.027 1.00 94.62 91 VAL A N 1
ATOM 697 C CA . VAL A 1 91 ? 4.773 3.633 -18.722 1.00 94.62 91 VAL A CA 1
ATOM 698 C C . VAL A 1 91 ? 6.303 3.540 -18.727 1.00 94.62 91 VAL A C 1
ATOM 700 O O . VAL A 1 91 ? 6.922 3.873 -19.734 1.00 94.62 91 VAL A O 1
ATOM 703 N N . GLY A 1 92 ? 6.925 3.017 -17.667 1.00 91.38 92 GLY A N 1
ATOM 704 C CA . GLY A 1 92 ? 8.368 2.768 -17.611 1.00 91.38 92 GLY A CA 1
ATOM 705 C C . GLY A 1 92 ? 8.848 1.745 -18.643 1.00 91.38 92 GLY A C 1
ATOM 706 O O . GLY A 1 92 ? 9.921 1.917 -19.217 1.00 91.38 92 GLY A O 1
ATOM 707 N N . MET A 1 93 ? 8.038 0.730 -18.948 1.00 91.81 93 MET A N 1
ATOM 708 C CA . MET A 1 93 ? 8.341 -0.247 -20.002 1.00 91.81 93 MET A CA 1
ATOM 709 C C . MET A 1 93 ? 8.214 0.343 -21.415 1.00 91.81 93 MET A C 1
ATOM 711 O O . MET A 1 93 ? 8.966 -0.036 -22.316 1.00 91.81 93 MET A O 1
ATOM 715 N N . VAL A 1 94 ? 7.276 1.273 -21.619 1.00 92.25 94 VAL A N 1
ATOM 716 C CA . VAL A 1 94 ? 7.100 1.991 -22.895 1.00 92.25 94 VAL A CA 1
ATOM 717 C C . VAL A 1 94 ? 8.175 3.070 -23.079 1.00 92.25 94 VAL A C 1
ATOM 719 O O . VAL A 1 94 ? 8.650 3.294 -24.192 1.00 92.25 94 VAL A O 1
ATOM 722 N N . LEU A 1 95 ? 8.578 3.735 -21.991 1.00 90.31 95 LEU A N 1
ATOM 723 C CA . LEU A 1 95 ? 9.489 4.881 -21.971 1.00 90.31 95 LEU A CA 1
ATOM 724 C C . LEU A 1 95 ? 10.800 4.544 -21.225 1.00 90.31 95 LEU A C 1
ATOM 726 O O . LEU A 1 95 ? 11.016 5.044 -20.115 1.00 90.31 95 LEU A O 1
ATOM 730 N N . PRO A 1 96 ? 11.733 3.774 -21.822 1.00 83.50 96 PRO A N 1
ATOM 731 C CA . PRO A 1 96 ? 12.949 3.323 -21.133 1.00 83.50 96 PRO A CA 1
ATOM 732 C C . PRO A 1 96 ? 13.827 4.479 -20.621 1.00 83.50 96 PRO A C 1
ATOM 734 O O . PRO A 1 96 ? 14.446 4.377 -19.563 1.00 83.50 96 PRO A O 1
ATOM 737 N N . ARG A 1 97 ? 13.832 5.629 -21.313 1.00 81.19 97 ARG A N 1
ATOM 738 C CA . ARG A 1 97 ? 14.579 6.833 -20.899 1.00 81.19 97 ARG A CA 1
ATOM 739 C C . ARG A 1 97 ? 14.086 7.445 -19.587 1.00 81.19 97 ARG A C 1
ATOM 741 O O . ARG A 1 97 ? 14.910 7.967 -18.828 1.00 81.19 97 ARG A O 1
ATOM 748 N N . SER A 1 98 ? 12.781 7.356 -19.335 1.00 84.06 98 SER A N 1
ATOM 749 C CA . SER A 1 98 ? 12.092 7.937 -18.175 1.00 84.06 98 SER A CA 1
ATOM 750 C C . SER A 1 98 ? 11.762 6.901 -17.096 1.00 84.06 98 SER A C 1
ATOM 752 O O . SER A 1 98 ? 11.246 7.260 -16.042 1.00 84.06 98 SER A O 1
ATOM 754 N N . ALA A 1 99 ? 12.075 5.622 -17.317 1.00 85.94 99 ALA A N 1
ATOM 755 C CA . ALA A 1 99 ? 11.721 4.528 -16.415 1.00 85.94 99 ALA A CA 1
ATOM 756 C C . ALA A 1 99 ? 12.283 4.695 -14.990 1.00 85.94 99 ALA A C 1
ATOM 758 O O . ALA A 1 99 ? 11.606 4.371 -14.017 1.00 85.94 99 ALA A O 1
ATOM 759 N N . ILE A 1 100 ? 13.494 5.247 -14.852 1.00 80.56 100 ILE A N 1
ATOM 760 C CA . ILE A 1 100 ? 14.118 5.538 -13.546 1.00 80.56 100 ILE A CA 1
ATOM 761 C C . ILE A 1 100 ? 13.329 6.620 -12.790 1.00 80.56 100 ILE A C 1
ATOM 763 O O . ILE A 1 100 ? 13.155 6.538 -11.578 1.00 80.56 100 ILE A O 1
ATOM 767 N N . PHE A 1 101 ? 12.801 7.611 -13.509 1.00 82.69 101 PHE A N 1
ATOM 768 C CA . PHE A 1 101 ? 11.979 8.667 -12.923 1.00 82.69 101 PHE A CA 1
ATOM 769 C C . PHE A 1 101 ? 10.581 8.160 -12.529 1.00 82.69 101 PHE A C 1
ATOM 771 O O . PHE A 1 101 ? 10.065 8.502 -11.470 1.00 82.69 101 PHE A O 1
ATOM 778 N N . LEU A 1 102 ? 9.975 7.279 -13.327 1.00 89.31 102 LEU A N 1
ATOM 779 C CA . LEU A 1 102 ? 8.690 6.658 -12.977 1.00 89.31 102 LEU A CA 1
ATOM 780 C C . LEU A 1 102 ? 8.809 5.724 -11.765 1.00 89.31 102 LEU A C 1
ATOM 782 O O . LEU A 1 102 ? 7.910 5.686 -10.927 1.00 89.31 102 LEU A O 1
ATOM 786 N N . TYR A 1 103 ? 9.943 5.032 -11.633 1.00 86.12 103 TYR A N 1
ATOM 787 C CA . TYR A 1 103 ? 10.297 4.274 -10.430 1.00 86.12 103 TYR A CA 1
ATOM 788 C C . TYR A 1 103 ? 10.324 5.173 -9.186 1.00 86.12 103 TYR A C 1
ATOM 790 O O . TYR A 1 103 ? 9.732 4.847 -8.158 1.00 86.12 103 TYR A O 1
ATOM 798 N N . ALA A 1 104 ? 10.959 6.340 -9.295 1.00 85.06 104 ALA A N 1
ATOM 799 C CA . ALA A 1 104 ? 11.021 7.320 -8.222 1.00 85.06 104 ALA A CA 1
ATOM 800 C C . ALA A 1 104 ? 9.636 7.823 -7.780 1.00 85.06 104 ALA A C 1
ATOM 802 O O . ALA A 1 104 ? 9.346 7.838 -6.582 1.00 85.06 104 ALA A O 1
ATOM 803 N N . ILE A 1 105 ? 8.768 8.185 -8.733 1.00 88.44 105 ILE A N 1
ATOM 804 C CA . ILE A 1 105 ? 7.390 8.627 -8.450 1.00 88.44 105 ILE A CA 1
ATOM 805 C C . ILE A 1 105 ? 6.624 7.553 -7.677 1.00 88.44 105 ILE A C 1
ATOM 807 O O . ILE A 1 105 ? 5.983 7.839 -6.665 1.00 88.44 105 ILE A O 1
ATOM 811 N N . ALA A 1 106 ? 6.702 6.310 -8.140 1.00 91.56 106 ALA A N 1
ATOM 812 C CA . ALA A 1 106 ? 5.988 5.212 -7.519 1.00 91.56 106 ALA A CA 1
ATOM 813 C C . ALA A 1 106 ? 6.481 4.948 -6.085 1.00 91.56 106 ALA A C 1
ATOM 815 O O . ALA A 1 106 ? 5.655 4.800 -5.185 1.00 91.56 106 ALA A O 1
ATOM 816 N N . LEU A 1 107 ? 7.796 4.990 -5.831 1.00 87.88 107 LEU A N 1
ATOM 817 C CA . LEU A 1 107 ? 8.343 4.897 -4.471 1.00 87.88 107 LEU A CA 1
ATOM 818 C C . LEU A 1 107 ? 7.857 6.021 -3.549 1.00 87.88 107 LEU A C 1
ATOM 820 O O . LEU A 1 107 ? 7.525 5.758 -2.395 1.00 87.88 107 LEU A O 1
ATOM 824 N N . VAL A 1 108 ? 7.789 7.266 -4.034 1.00 89.56 108 VAL A N 1
ATOM 825 C CA . VAL A 1 108 ? 7.222 8.380 -3.252 1.00 89.56 108 VAL A CA 1
ATOM 826 C C . VAL A 1 108 ? 5.775 8.073 -2.867 1.00 89.56 108 VAL A C 1
ATOM 828 O O . VAL A 1 108 ? 5.386 8.292 -1.719 1.00 89.56 108 VAL A O 1
ATOM 831 N N . TYR A 1 109 ? 4.991 7.510 -3.789 1.00 93.00 109 TYR A N 1
ATOM 832 C CA . TYR A 1 109 ? 3.604 7.150 -3.515 1.00 93.00 109 TYR A CA 1
ATOM 833 C C . TYR A 1 109 ? 3.476 6.056 -2.446 1.00 93.00 109 TYR A C 1
ATOM 835 O O . TYR A 1 109 ? 2.668 6.199 -1.528 1.00 93.00 109 TYR A O 1
ATOM 843 N N . TYR A 1 110 ? 4.330 5.027 -2.478 1.00 90.94 110 TYR A N 1
ATOM 844 C CA . TYR A 1 110 ? 4.424 4.035 -1.398 1.00 90.94 110 TYR A CA 1
ATOM 845 C C . TYR A 1 110 ? 4.710 4.672 -0.034 1.00 90.94 110 TYR A C 1
ATOM 847 O O . TYR A 1 110 ? 4.045 4.346 0.951 1.00 90.94 110 TYR A O 1
ATOM 855 N N . MET A 1 111 ? 5.678 5.591 0.031 1.00 89.00 111 MET A N 1
ATOM 856 C CA . MET A 1 111 ? 6.049 6.261 1.282 1.00 89.00 111 MET A CA 1
ATOM 857 C C . MET A 1 111 ? 4.890 7.083 1.853 1.00 89.00 111 MET A C 1
ATOM 859 O O . MET A 1 111 ? 4.634 7.053 3.059 1.00 89.00 111 MET A O 1
ATOM 863 N N . ILE A 1 112 ? 4.151 7.778 0.985 1.00 91.25 112 ILE A N 1
ATOM 864 C CA . ILE A 1 112 ? 2.932 8.495 1.371 1.00 91.25 112 ILE A CA 1
ATOM 865 C C . ILE A 1 112 ? 1.887 7.505 1.902 1.00 91.25 112 ILE A C 1
ATOM 867 O O . ILE A 1 112 ? 1.300 7.756 2.951 1.00 91.25 112 ILE A O 1
ATOM 871 N N . CYS A 1 113 ? 1.696 6.356 1.250 1.00 93.31 113 CYS A N 1
ATOM 872 C CA . CYS A 1 113 ? 0.737 5.337 1.686 1.00 93.31 113 CYS A CA 1
ATOM 873 C C . CYS A 1 113 ? 1.060 4.764 3.072 1.00 93.31 113 CYS A C 1
ATOM 875 O O . CYS A 1 113 ? 0.158 4.612 3.892 1.00 93.31 113 CYS A O 1
ATOM 877 N N . ILE A 1 114 ? 2.333 4.494 3.379 1.00 90.75 114 ILE A N 1
ATOM 878 C CA . ILE A 1 114 ? 2.738 4.028 4.717 1.00 90.75 114 ILE A CA 1
ATOM 879 C C . ILE A 1 114 ? 2.426 5.092 5.781 1.00 90.75 114 ILE A C 1
ATOM 881 O O . ILE A 1 114 ? 1.910 4.766 6.853 1.00 90.75 114 ILE A O 1
ATOM 885 N N . PHE A 1 115 ? 2.675 6.371 5.487 1.00 90.94 115 PHE A N 1
ATOM 886 C CA . PHE A 1 115 ? 2.321 7.466 6.392 1.00 90.94 115 PHE A CA 1
ATOM 887 C C . PHE A 1 115 ? 0.801 7.617 6.574 1.00 90.94 115 PHE A C 1
ATOM 889 O O . PHE A 1 115 ? 0.320 7.763 7.703 1.00 90.94 115 PHE A O 1
ATOM 896 N N . VAL A 1 116 ? 0.030 7.521 5.487 1.00 92.50 116 VAL A N 1
ATOM 897 C CA . VAL A 1 116 ? -1.439 7.518 5.539 1.00 92.50 116 VAL A CA 1
ATOM 898 C C . VAL A 1 116 ? -1.944 6.332 6.359 1.00 92.50 116 VAL A C 1
ATOM 900 O O . VAL A 1 116 ? -2.866 6.493 7.146 1.00 92.50 116 VAL A O 1
ATOM 903 N N . LEU A 1 117 ? -1.305 5.163 6.287 1.00 91.62 117 LEU A N 1
ATOM 904 C CA . LEU A 1 117 ? -1.689 4.004 7.093 1.00 91.62 117 LEU A CA 1
ATOM 905 C C . LEU A 1 117 ? -1.469 4.226 8.600 1.00 91.62 117 LEU A C 1
ATOM 907 O O . LEU A 1 117 ? -2.294 3.815 9.421 1.00 91.62 117 LEU A O 1
ATOM 911 N N . VAL A 1 118 ? -0.383 4.902 8.979 1.00 89.62 118 VAL A N 1
ATOM 912 C CA . VAL A 1 118 ? -0.127 5.302 10.375 1.00 89.62 118 VAL A CA 1
ATOM 913 C C . VAL A 1 118 ? -1.152 6.346 10.836 1.00 89.62 118 VAL A C 1
ATOM 915 O O . VAL A 1 118 ? -1.630 6.280 11.972 1.00 89.62 118 VAL A O 1
ATOM 918 N N . SER A 1 119 ? -1.540 7.264 9.949 1.00 88.62 119 SER A N 1
ATOM 919 C CA . SER A 1 119 ? -2.584 8.265 10.208 1.00 88.62 119 SER A CA 1
ATOM 920 C C . SER A 1 119 ? -3.953 7.604 10.391 1.00 88.62 119 SER A C 1
ATOM 922 O O . SER A 1 119 ? -4.596 7.815 11.420 1.00 88.62 119 SER A O 1
ATOM 924 N N . LEU A 1 120 ? -4.325 6.691 9.492 1.00 90.25 120 LEU A N 1
ATOM 925 C CA . LEU A 1 120 ? -5.534 5.871 9.554 1.00 90.25 120 LEU A CA 1
ATOM 926 C C . LEU A 1 120 ? -5.624 5.099 10.873 1.00 90.25 120 LEU A C 1
ATOM 928 O O . LEU A 1 120 ? -6.681 5.047 11.498 1.00 90.25 120 LEU A O 1
ATOM 932 N N . MET A 1 121 ? -4.511 4.534 11.347 1.00 88.69 121 MET A N 1
ATOM 933 C CA . MET A 1 121 ? -4.459 3.856 12.644 1.00 88.69 121 MET A CA 1
ATOM 934 C C . MET A 1 121 ? -4.839 4.782 13.808 1.00 88.69 121 MET A C 1
ATOM 936 O O . MET A 1 121 ? -5.498 4.351 14.758 1.00 88.69 121 MET A O 1
ATOM 940 N N . CYS A 1 122 ? -4.400 6.040 13.760 1.00 85.31 122 CYS A N 1
ATOM 941 C CA . CYS A 1 122 ? -4.727 7.038 14.773 1.00 85.31 122 CYS A CA 1
ATOM 942 C C . CYS A 1 122 ? -6.197 7.460 14.667 1.00 85.31 122 CYS A C 1
ATOM 944 O O . CYS A 1 122 ? -6.871 7.525 15.695 1.00 85.31 122 CYS A O 1
ATOM 946 N N . THR A 1 123 ? -6.697 7.666 13.445 1.00 85.94 12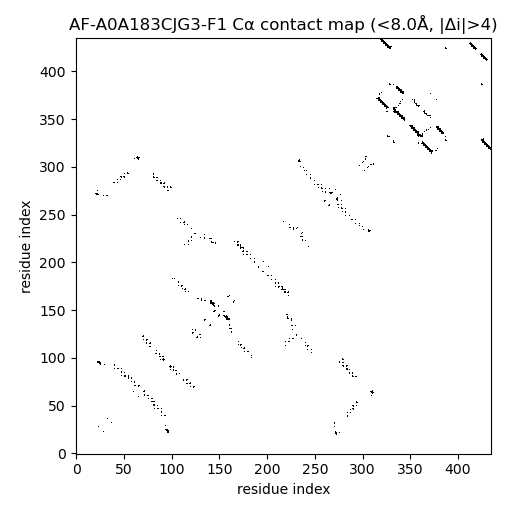3 THR A N 1
ATOM 947 C CA . THR A 1 123 ? -8.100 8.001 13.157 1.00 85.94 123 THR A CA 1
ATOM 948 C C . THR A 1 123 ? -9.048 6.904 13.646 1.00 85.94 123 THR A C 1
ATOM 950 O O . THR A 1 123 ? -10.005 7.195 14.355 1.00 85.94 123 THR A O 1
ATOM 953 N N . LEU A 1 124 ? -8.738 5.630 13.381 1.00 83.19 124 LEU A N 1
ATOM 954 C CA . LEU A 1 124 ? -9.527 4.475 13.842 1.00 83.19 124 LEU A CA 1
ATOM 955 C C . LEU A 1 124 ? -9.561 4.328 15.371 1.00 83.19 124 LEU A C 1
ATOM 957 O O . LEU A 1 124 ? -10.471 3.714 15.919 1.00 83.19 124 LEU A O 1
ATOM 961 N N . ASN A 1 125 ? -8.567 4.867 16.080 1.00 79.62 125 ASN A N 1
ATOM 962 C CA . ASN A 1 125 ? -8.565 4.908 17.542 1.00 79.62 125 ASN A CA 1
ATOM 963 C C . ASN A 1 125 ? -9.185 6.197 18.109 1.00 79.62 125 ASN A C 1
ATOM 965 O O . ASN A 1 125 ? -9.164 6.370 19.328 1.00 79.62 125 ASN A O 1
ATOM 969 N N . GLY A 1 126 ? -9.719 7.080 17.260 1.00 79.62 126 GLY A N 1
ATOM 970 C CA . GLY A 1 126 ? -10.266 8.394 17.597 1.00 79.62 126 GLY A CA 1
ATOM 971 C C . GLY A 1 126 ? -9.196 9.485 17.640 1.00 79.62 126 GLY A C 1
ATOM 972 O O . GLY A 1 126 ? -9.271 10.474 16.914 1.00 79.62 126 GLY A O 1
ATOM 973 N N . SER A 1 127 ? -8.170 9.315 18.477 1.00 81.31 127 SER A N 1
ATOM 974 C CA . SER A 1 127 ? -7.065 10.272 18.583 1.00 81.31 127 SER A CA 1
ATOM 975 C C . SER A 1 127 ? -5.755 9.615 19.022 1.00 81.31 127 SER A C 1
ATOM 977 O O . SER A 1 127 ? -5.733 8.518 19.587 1.00 81.31 127 SER A O 1
ATOM 979 N N . ARG A 1 128 ? -4.633 10.316 18.803 1.00 82.19 128 ARG A N 1
ATOM 980 C CA . ARG A 1 128 ? -3.299 9.876 19.255 1.00 82.19 128 ARG A CA 1
ATOM 981 C C . ARG A 1 128 ? -3.235 9.709 20.778 1.00 82.19 128 ARG A C 1
ATOM 983 O O . ARG A 1 128 ? -2.643 8.749 21.267 1.00 82.19 128 ARG A O 1
ATOM 990 N N . THR A 1 129 ? -3.859 10.622 21.524 1.00 83.44 129 THR A N 1
ATOM 991 C CA . THR A 1 129 ? -3.909 10.581 22.993 1.00 83.44 129 THR A CA 1
ATOM 992 C C . THR A 1 129 ? -4.743 9.401 23.481 1.00 83.44 129 THR A C 1
ATOM 994 O O . THR A 1 129 ? -4.298 8.661 24.359 1.00 83.44 129 THR A O 1
ATOM 997 N N . LEU A 1 130 ? -5.894 9.145 22.851 1.00 82.50 130 LEU A N 1
ATOM 998 C CA . LEU A 1 130 ? -6.753 8.011 23.185 1.00 82.50 130 LEU A CA 1
ATOM 999 C C . LEU A 1 130 ? -6.078 6.670 22.865 1.00 82.50 130 LEU A C 1
ATOM 1001 O O . LEU A 1 130 ? -6.157 5.738 23.665 1.00 82.50 130 LEU A O 1
ATOM 1005 N N . LEU A 1 131 ? -5.347 6.586 21.748 1.00 83.50 131 LEU A N 1
ATOM 1006 C CA . LEU A 1 131 ? -4.505 5.436 21.414 1.00 83.50 131 LEU A CA 1
ATOM 1007 C C . LEU A 1 131 ? -3.449 5.180 22.502 1.00 83.50 131 LEU A C 1
ATOM 1009 O O . LEU A 1 131 ? -3.339 4.057 22.995 1.00 83.50 131 LEU A O 1
ATOM 1013 N N . CYS A 1 132 ? -2.707 6.208 22.921 1.00 84.94 132 CYS A N 1
ATOM 1014 C CA . CYS A 1 132 ? -1.697 6.075 23.976 1.00 84.94 132 CYS A CA 1
ATOM 1015 C C . CYS A 1 132 ? -2.317 5.620 25.307 1.00 84.94 132 CYS A C 1
ATOM 1017 O O . CYS A 1 132 ? -1.812 4.685 25.929 1.00 84.94 132 CYS A O 1
ATOM 1019 N N . ASN A 1 133 ? -3.453 6.201 25.700 1.00 85.31 133 ASN A N 1
ATOM 1020 C CA . ASN A 1 133 ? -4.167 5.829 26.923 1.00 85.31 133 ASN A CA 1
ATOM 1021 C C . ASN A 1 133 ? -4.659 4.375 26.879 1.00 85.31 133 ASN A C 1
ATOM 1023 O O . ASN A 1 133 ? -4.462 3.630 27.838 1.00 85.31 133 ASN A O 1
ATOM 1027 N N . LYS A 1 134 ? -5.220 3.927 25.746 1.00 83.62 134 LYS A N 1
ATOM 1028 C CA . LYS A 1 134 ? -5.639 2.528 25.541 1.00 83.62 134 LYS A CA 1
ATOM 1029 C C . LYS A 1 134 ? -4.455 1.555 25.584 1.00 83.62 134 LYS A C 1
ATOM 1031 O O . LYS A 1 134 ? -4.596 0.439 26.089 1.00 83.62 134 LYS A O 1
ATOM 1036 N N . LEU A 1 135 ? -3.288 1.954 25.073 1.00 84.69 135 LEU A N 1
ATOM 1037 C CA . LEU A 1 135 ? -2.062 1.150 25.153 1.00 84.69 135 LEU A CA 1
ATOM 1038 C C . LEU A 1 135 ? -1.547 1.042 26.593 1.00 84.69 135 LEU A C 1
ATOM 1040 O O . LEU A 1 135 ? -1.207 -0.063 27.024 1.00 84.69 135 LEU A O 1
ATOM 1044 N N . LEU A 1 136 ? -1.549 2.150 27.341 1.00 86.25 136 LEU A N 1
ATOM 1045 C CA . LEU A 1 136 ? -1.173 2.183 28.758 1.00 86.25 136 LEU A CA 1
ATOM 1046 C C . LEU A 1 136 ? -2.116 1.335 29.616 1.00 86.25 136 LEU A C 1
ATOM 1048 O O . LEU A 1 136 ? -1.637 0.524 30.405 1.00 86.25 136 LEU A O 1
ATOM 1052 N N . ALA A 1 137 ? -3.430 1.449 29.405 1.00 84.00 137 ALA A N 1
ATOM 1053 C CA . ALA A 1 137 ? -4.440 0.671 30.126 1.00 84.00 137 ALA A CA 1
ATOM 1054 C C . ALA A 1 137 ? -4.266 -0.846 29.934 1.00 84.00 137 ALA A C 1
ATOM 1056 O O . ALA A 1 137 ? -4.497 -1.621 30.856 1.00 84.00 137 ALA A O 1
ATOM 1057 N N . LYS A 1 138 ? -3.803 -1.283 28.755 1.00 82.25 138 LYS A N 1
ATOM 1058 C CA . LYS A 1 138 ? -3.487 -2.696 28.473 1.00 82.25 138 LYS A CA 1
ATOM 1059 C C . LYS A 1 138 ? -2.046 -3.095 28.818 1.00 82.25 138 LYS A C 1
ATOM 1061 O O . LYS A 1 138 ? -1.620 -4.186 28.442 1.00 82.25 138 LYS A O 1
ATOM 1066 N N . GLY A 1 139 ? -1.269 -2.217 29.458 1.00 77.88 139 GLY A N 1
ATOM 1067 C CA . GLY A 1 139 ? 0.128 -2.470 29.825 1.00 77.88 139 GLY A CA 1
ATOM 1068 C C . GLY A 1 139 ? 1.073 -2.684 28.635 1.00 77.88 139 GLY A C 1
ATOM 1069 O O . GLY A 1 139 ? 2.166 -3.231 28.801 1.00 77.88 139 GLY A O 1
ATOM 1070 N N . LYS A 1 140 ? 0.680 -2.283 27.418 1.00 77.62 140 LYS A N 1
ATOM 1071 C CA . LYS A 1 140 ? 1.492 -2.476 26.210 1.00 77.62 140 LYS A CA 1
ATOM 1072 C C . LYS A 1 140 ? 2.508 -1.348 26.076 1.00 77.62 140 LYS A C 1
ATOM 1074 O O . LYS A 1 140 ? 2.156 -0.174 26.083 1.00 77.62 140 LYS A O 1
ATOM 1079 N N . ARG A 1 141 ? 3.782 -1.712 25.918 1.00 80.12 141 ARG A N 1
ATOM 1080 C CA . ARG A 1 141 ? 4.887 -0.776 25.660 1.00 80.12 141 ARG A CA 1
ATOM 1081 C C . ARG A 1 141 ? 5.347 -0.877 24.209 1.00 80.12 141 ARG A C 1
ATOM 1083 O O . ARG A 1 141 ? 5.222 -1.939 23.599 1.00 80.12 141 ARG A O 1
ATOM 1090 N N . LEU A 1 142 ? 5.902 0.208 23.679 1.00 79.38 142 LEU A N 1
ATOM 1091 C CA . LEU A 1 142 ? 6.462 0.241 22.329 1.00 79.38 142 LEU A CA 1
ATOM 1092 C C . LEU A 1 142 ? 7.806 -0.497 22.340 1.00 79.38 142 LEU A C 1
ATOM 1094 O O . LEU A 1 142 ? 8.735 -0.112 23.053 1.00 79.38 142 LEU A O 1
ATOM 1098 N N . SER A 1 143 ? 7.903 -1.591 21.586 1.00 74.12 143 SER A N 1
ATOM 1099 C CA . SER A 1 143 ? 9.163 -2.320 21.443 1.00 74.12 143 SER A CA 1
ATOM 1100 C C . SER A 1 143 ? 10.004 -1.641 20.372 1.00 74.12 143 SER A C 1
ATOM 1102 O O . SER A 1 143 ? 9.614 -1.624 19.215 1.00 74.12 143 SER A O 1
ATOM 1104 N N . ILE A 1 144 ? 11.163 -1.110 20.756 1.00 74.88 144 ILE A N 1
ATOM 1105 C CA . ILE A 1 144 ? 12.175 -0.569 19.832 1.00 74.88 144 ILE A CA 1
ATOM 1106 C C . ILE A 1 144 ? 13.004 -1.717 19.212 1.00 74.88 144 ILE A C 1
ATOM 1108 O O . ILE A 1 144 ? 13.716 -1.561 18.227 1.00 74.88 144 ILE A O 1
ATOM 1112 N N . ARG A 1 145 ? 12.887 -2.922 19.777 1.00 67.56 145 ARG A N 1
ATOM 1113 C CA . ARG A 1 145 ? 13.680 -4.096 19.420 1.00 67.56 145 ARG A CA 1
ATOM 1114 C C . ARG A 1 145 ? 13.133 -4.766 18.157 1.00 67.56 145 ARG A C 1
ATOM 1116 O O . ARG A 1 145 ? 12.386 -5.738 18.245 1.00 67.56 145 ARG A O 1
ATOM 1123 N N . ILE A 1 146 ? 13.458 -4.201 16.996 1.00 68.88 146 ILE A N 1
ATOM 1124 C CA . ILE A 1 146 ? 13.024 -4.671 15.673 1.00 68.88 146 ILE A CA 1
ATOM 1125 C C . ILE A 1 146 ? 14.236 -4.730 14.724 1.00 68.88 146 ILE A C 1
ATOM 1127 O O . ILE A 1 146 ? 15.152 -3.911 14.801 1.00 68.88 146 ILE A O 1
ATOM 1131 N N . PHE A 1 147 ? 14.273 -5.742 13.859 1.00 56.94 147 PHE A N 1
ATOM 1132 C CA . PHE A 1 147 ? 15.296 -5.931 12.821 1.00 56.94 147 PHE A CA 1
ATOM 1133 C C . PHE A 1 147 ? 15.232 -4.796 11.770 1.00 56.94 147 PHE A C 1
ATOM 1135 O O . PHE A 1 147 ? 14.120 -4.387 11.448 1.00 56.94 147 PHE A O 1
ATOM 1142 N N . PRO A 1 148 ? 16.352 -4.255 11.234 1.00 54.66 148 PRO A N 1
ATOM 1143 C CA . PRO A 1 148 ? 17.735 -4.762 11.257 1.00 54.66 148 PRO A CA 1
ATOM 1144 C C . PRO A 1 148 ? 18.607 -4.307 12.443 1.00 54.66 148 PRO A C 1
ATOM 1146 O O . PRO A 1 148 ? 19.649 -4.904 12.694 1.00 54.66 148 PRO A O 1
ATOM 1149 N N . LEU A 1 149 ? 18.198 -3.289 13.207 1.00 54.88 149 LEU A N 1
ATOM 1150 C CA . LEU A 1 149 ? 19.034 -2.680 14.259 1.00 54.88 149 LEU A CA 1
ATOM 1151 C C . LEU A 1 149 ? 18.880 -3.333 15.649 1.00 54.88 149 LEU A C 1
ATOM 1153 O O . LEU A 1 149 ? 19.702 -3.106 16.535 1.00 54.88 149 LEU A O 1
ATOM 1157 N N . GLY A 1 150 ? 17.843 -4.151 15.855 1.00 51.72 150 GLY A N 1
ATOM 1158 C CA . GLY A 1 150 ? 17.435 -4.622 17.183 1.00 51.72 150 GLY A CA 1
ATOM 1159 C C . GLY A 1 150 ? 17.939 -5.995 17.644 1.00 51.72 150 GLY A C 1
ATOM 1160 O O . GLY A 1 150 ? 17.600 -6.379 18.763 1.00 51.72 150 GLY A O 1
ATOM 1161 N N . CYS A 1 151 ? 18.696 -6.756 16.840 1.00 48.31 151 CYS A N 1
ATOM 1162 C CA . CYS A 1 151 ? 19.036 -8.141 17.212 1.00 48.31 151 CYS A CA 1
ATOM 1163 C C . CYS A 1 151 ? 20.389 -8.301 17.936 1.00 48.31 151 CYS A C 1
ATOM 1165 O O . CYS A 1 151 ? 20.466 -9.115 18.850 1.00 48.31 151 CYS A O 1
ATOM 1167 N N . CYS A 1 152 ? 21.436 -7.520 17.610 1.00 48.56 152 CYS A N 1
ATOM 1168 C CA . CYS A 1 152 ? 22.794 -7.860 18.084 1.00 48.56 152 CYS A CA 1
ATOM 1169 C C . CYS A 1 152 ? 23.681 -6.705 18.596 1.00 48.56 152 CYS A C 1
ATOM 1171 O O . CYS A 1 152 ? 24.677 -7.001 19.246 1.00 48.56 152 CYS A O 1
ATOM 1173 N N . LEU A 1 153 ? 23.370 -5.423 18.338 1.00 52.91 153 LEU A N 1
ATOM 1174 C CA . LEU A 1 153 ? 24.295 -4.315 18.668 1.00 52.91 153 LEU A CA 1
ATOM 1175 C C . LEU A 1 153 ? 23.846 -3.386 19.810 1.00 52.91 153 LEU A C 1
ATOM 1177 O O . LEU A 1 153 ? 24.699 -2.878 20.531 1.00 52.91 153 LEU A O 1
ATOM 1181 N N . PHE A 1 154 ? 22.542 -3.164 20.006 1.00 55.69 154 PHE A N 1
ATOM 1182 C CA . PHE A 1 154 ? 22.043 -2.226 21.019 1.00 55.69 154 PHE A CA 1
ATOM 1183 C C . PHE A 1 154 ? 20.796 -2.777 21.726 1.00 55.69 154 PHE A C 1
ATOM 1185 O O . PHE A 1 154 ? 19.746 -2.986 21.117 1.00 55.69 154 PHE A O 1
ATOM 1192 N N . CYS A 1 155 ? 20.902 -3.015 23.035 1.00 55.12 155 CYS A N 1
ATOM 1193 C CA . CYS A 1 155 ? 19.767 -3.375 23.884 1.00 55.12 155 CYS A CA 1
ATOM 1194 C C . CYS A 1 155 ? 19.005 -2.106 24.287 1.00 55.12 155 CYS A C 1
ATOM 1196 O O . CYS A 1 155 ? 19.290 -1.516 25.324 1.00 55.12 155 CYS A O 1
ATOM 1198 N N . PHE A 1 156 ? 18.053 -1.674 23.459 1.00 62.38 156 PHE A N 1
ATOM 1199 C CA . PHE A 1 156 ? 17.164 -0.563 23.806 1.00 62.38 156 PHE A CA 1
ATOM 1200 C C . PHE A 1 156 ? 16.004 -1.020 24.700 1.00 62.38 156 PHE A C 1
ATOM 1202 O O . PHE A 1 156 ? 15.365 -2.044 24.435 1.00 62.38 156 PHE A O 1
ATOM 1209 N N . ASP A 1 157 ? 15.700 -0.223 25.725 1.00 66.56 157 ASP A N 1
ATOM 1210 C CA . ASP A 1 157 ? 14.543 -0.428 26.594 1.00 66.56 157 ASP A CA 1
ATOM 1211 C C . ASP A 1 157 ? 13.215 -0.188 25.863 1.00 66.56 157 ASP A C 1
ATOM 1213 O O . 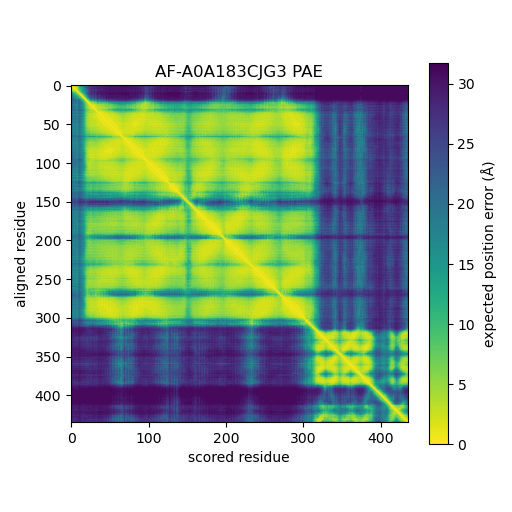ASP A 1 157 ? 13.114 0.581 24.904 1.00 66.56 157 ASP A O 1
ATOM 1217 N N . LYS A 1 158 ? 12.152 -0.849 26.337 1.00 76.25 158 LYS A N 1
ATOM 1218 C CA . LYS A 1 158 ? 10.793 -0.642 25.816 1.00 76.25 158 LYS A CA 1
ATOM 1219 C C . LYS A 1 158 ? 10.324 0.775 26.145 1.00 76.25 158 LYS A C 1
ATOM 1221 O O . LYS A 1 158 ? 10.242 1.145 27.317 1.00 76.25 158 LYS A O 1
ATOM 1226 N N . LEU A 1 159 ? 9.940 1.530 25.122 1.00 79.31 159 LEU A N 1
ATOM 1227 C CA . LEU A 1 159 ? 9.537 2.923 25.260 1.00 79.31 159 LEU A CA 1
ATOM 1228 C C . LEU A 1 159 ? 8.111 3.029 25.809 1.00 79.31 159 LEU A C 1
ATOM 1230 O O . LEU A 1 159 ? 7.205 2.285 25.414 1.00 79.31 159 LEU A O 1
ATOM 1234 N N . THR A 1 160 ? 7.899 3.977 26.720 1.00 78.88 160 THR A N 1
ATOM 1235 C CA . THR A 1 160 ? 6.561 4.298 27.217 1.00 78.88 160 THR A CA 1
ATOM 1236 C C . THR A 1 160 ? 5.754 4.998 26.114 1.00 78.88 160 THR A C 1
ATOM 1238 O O . THR A 1 160 ? 6.268 5.939 25.490 1.00 78.88 160 THR A O 1
ATOM 1241 N N . PRO A 1 161 ? 4.508 4.557 25.844 1.00 78.81 161 PRO A N 1
ATOM 1242 C CA . PRO A 1 161 ? 3.641 5.157 24.833 1.00 78.81 161 PRO A CA 1
ATOM 1243 C C . PRO A 1 161 ? 3.091 6.492 25.351 1.00 78.81 161 PRO A C 1
ATOM 1245 O O . PRO A 1 161 ? 1.959 6.594 25.810 1.00 78.81 161 PRO A O 1
ATOM 1248 N N . THR A 1 162 ? 3.938 7.518 25.329 1.00 83.94 162 THR A N 1
ATOM 1249 C CA . THR A 1 162 ? 3.545 8.913 25.538 1.00 83.94 162 THR A CA 1
ATOM 1250 C C . THR A 1 162 ? 3.325 9.581 24.186 1.00 83.94 162 THR A C 1
ATOM 1252 O O . THR A 1 162 ? 3.957 9.206 23.196 1.00 83.94 162 THR A O 1
ATOM 1255 N N . GLU A 1 163 ? 2.485 10.613 24.141 1.00 82.25 163 GLU A N 1
ATOM 1256 C CA . GLU A 1 163 ? 2.200 11.356 22.907 1.00 82.25 163 GLU A CA 1
ATOM 1257 C C . GLU A 1 163 ? 3.480 11.880 22.235 1.00 82.25 163 GLU A C 1
ATOM 1259 O O . GLU A 1 163 ? 3.650 11.759 21.024 1.00 82.25 163 GLU A O 1
ATOM 1264 N N . LYS A 1 164 ? 4.433 12.390 23.028 1.00 85.44 164 LYS A N 1
ATOM 1265 C CA . LYS A 1 164 ? 5.723 12.892 22.526 1.00 85.44 164 LYS A CA 1
ATOM 1266 C C . LYS A 1 164 ? 6.543 11.795 21.848 1.00 85.44 164 LYS A C 1
ATOM 1268 O O . LYS A 1 164 ? 7.088 12.015 20.769 1.00 85.44 164 LYS A O 1
ATOM 1273 N N . ASN A 1 165 ? 6.633 10.625 22.475 1.00 83.88 165 ASN A N 1
ATOM 1274 C CA . ASN A 1 165 ? 7.380 9.489 21.940 1.00 83.88 165 ASN A CA 1
ATOM 1275 C C . ASN A 1 165 ? 6.720 8.936 20.677 1.00 83.88 165 ASN A C 1
ATOM 1277 O O . ASN A 1 165 ? 7.401 8.690 19.684 1.00 83.88 165 ASN A O 1
ATOM 1281 N N . PHE A 1 166 ? 5.394 8.818 20.691 1.00 85.56 166 PHE A N 1
ATOM 1282 C CA . PHE A 1 166 ? 4.625 8.371 19.539 1.00 85.56 166 PHE A CA 1
ATOM 1283 C C . PHE A 1 166 ? 4.794 9.326 18.349 1.00 85.56 166 PHE A C 1
ATOM 1285 O O . PHE A 1 166 ? 5.106 8.890 17.243 1.00 85.56 166 PHE A O 1
ATOM 1292 N N . ARG A 1 167 ? 4.701 10.640 18.592 1.00 87.12 167 ARG A N 1
ATOM 1293 C CA . ARG A 1 167 ? 4.898 11.678 17.572 1.00 87.12 167 ARG A CA 1
ATOM 1294 C C . ARG A 1 167 ? 6.305 11.653 16.977 1.00 87.12 167 ARG A C 1
ATOM 1296 O O . ARG A 1 167 ? 6.462 11.883 15.784 1.00 87.12 167 ARG A O 1
ATOM 1303 N N . ARG A 1 168 ? 7.338 11.363 17.775 1.00 86.50 168 ARG A N 1
ATOM 1304 C CA . ARG A 1 168 ? 8.707 11.186 17.257 1.00 86.50 168 ARG A CA 1
ATOM 1305 C C . ARG A 1 168 ? 8.791 10.006 16.293 1.00 86.50 168 ARG A C 1
ATOM 1307 O O . ARG A 1 168 ? 9.369 10.156 15.224 1.00 86.50 168 ARG A O 1
ATOM 1314 N N . CYS A 1 169 ? 8.197 8.867 16.641 1.00 85.62 169 CYS A N 1
ATOM 1315 C CA . CYS A 1 169 ? 8.161 7.710 15.750 1.00 85.62 169 CYS A CA 1
ATOM 1316 C C . CYS A 1 169 ? 7.365 8.001 14.464 1.00 85.62 169 CYS A C 1
ATOM 1318 O O . CYS A 1 169 ? 7.783 7.587 13.390 1.00 85.62 169 CYS A O 1
ATOM 1320 N N . GLU A 1 170 ? 6.274 8.766 14.544 1.00 88.12 170 GLU A N 1
ATOM 1321 C CA . GLU A 1 170 ? 5.500 9.204 13.372 1.00 88.12 170 GLU A CA 1
ATOM 1322 C C . GLU A 1 170 ? 6.346 10.093 12.440 1.00 88.12 170 GLU A C 1
ATOM 1324 O O . GLU A 1 170 ? 6.359 9.889 11.227 1.00 88.12 170 GLU A O 1
ATOM 1329 N N . TRP A 1 171 ? 7.145 11.007 13.001 1.00 90.12 171 TRP A N 1
ATOM 1330 C CA . TRP A 1 171 ? 8.107 11.811 12.236 1.00 90.12 171 TRP A CA 1
ATOM 1331 C C . TRP A 1 171 ? 9.214 10.982 11.572 1.00 90.12 171 TRP A C 1
ATOM 1333 O O . TRP A 1 171 ? 9.657 11.344 10.483 1.00 90.12 171 TRP A O 1
ATOM 1343 N N . LEU A 1 172 ? 9.643 9.863 12.172 1.00 89.69 172 LEU A N 1
ATOM 1344 C CA . LEU A 1 172 ? 10.597 8.944 11.531 1.00 89.69 172 LEU A CA 1
ATOM 1345 C C . LEU A 1 172 ? 10.018 8.305 10.265 1.00 89.69 172 LEU A C 1
ATOM 1347 O O . LEU A 1 172 ? 10.758 8.089 9.307 1.00 89.69 172 LEU A O 1
ATOM 1351 N N . VAL A 1 173 ? 8.710 8.039 10.243 1.00 90.50 173 VAL A N 1
ATOM 1352 C CA . VAL A 1 173 ? 8.011 7.559 9.042 1.00 90.50 173 VAL A CA 1
ATOM 1353 C C . VAL A 1 173 ? 7.866 8.700 8.032 1.00 90.50 173 VAL A C 1
ATOM 1355 O O . VAL A 1 173 ? 8.202 8.541 6.861 1.00 90.50 173 VAL A O 1
ATOM 1358 N N . PHE A 1 174 ? 7.434 9.879 8.487 1.00 90.56 174 PHE A N 1
ATOM 1359 C CA . PHE A 1 174 ? 7.143 11.025 7.620 1.00 90.56 174 PHE A CA 1
ATOM 1360 C C . PHE A 1 174 ? 8.378 11.680 6.980 1.00 90.56 174 PHE A C 1
ATOM 1362 O O . PHE A 1 174 ? 8.263 12.282 5.915 1.00 90.56 174 PHE A O 1
ATOM 1369 N N . GLN A 1 175 ? 9.577 11.557 7.564 1.00 93.19 175 GLN A N 1
ATOM 1370 C CA . GLN A 1 175 ? 10.788 12.076 6.910 1.00 93.19 175 GLN A CA 1
ATOM 1371 C C . GLN A 1 175 ? 11.087 11.365 5.586 1.00 93.19 175 GLN A C 1
ATOM 1373 O O . GLN A 1 175 ? 11.621 11.992 4.676 1.00 93.19 175 GLN A O 1
ATOM 1378 N N . SER A 1 176 ? 10.716 10.087 5.455 1.00 89.62 176 SER A N 1
ATOM 1379 C CA . SER A 1 176 ? 11.064 9.292 4.279 1.00 89.62 176 SER A CA 1
ATOM 1380 C C . SER A 1 176 ? 10.495 9.846 2.966 1.00 89.62 176 SER A C 1
ATOM 1382 O O . SER A 1 176 ? 11.280 10.092 2.043 1.00 89.62 176 SER A O 1
ATOM 1384 N N . PRO A 1 177 ? 9.185 10.157 2.860 1.00 90.00 177 PRO A N 1
ATOM 1385 C CA . PRO A 1 177 ? 8.653 10.797 1.660 1.00 90.00 177 PRO A CA 1
ATOM 1386 C C . PRO A 1 177 ? 9.275 12.176 1.397 1.00 90.00 177 PRO A C 1
ATOM 1388 O O . PRO A 1 177 ? 9.548 12.492 0.242 1.00 90.00 177 PRO A O 1
ATOM 1391 N N . ILE A 1 178 ? 9.558 12.980 2.433 1.00 91.62 178 ILE A N 1
ATOM 1392 C CA . ILE A 1 178 ? 10.175 14.310 2.262 1.00 91.62 178 ILE A CA 1
ATOM 1393 C C . ILE A 1 178 ? 11.567 14.183 1.648 1.00 91.62 178 ILE A C 1
ATOM 1395 O O . ILE A 1 178 ? 11.863 14.824 0.639 1.00 91.62 178 ILE A O 1
ATOM 1399 N N . VAL A 1 179 ? 12.419 13.346 2.244 1.00 92.19 179 VAL A N 1
ATOM 1400 C CA . VAL A 1 179 ?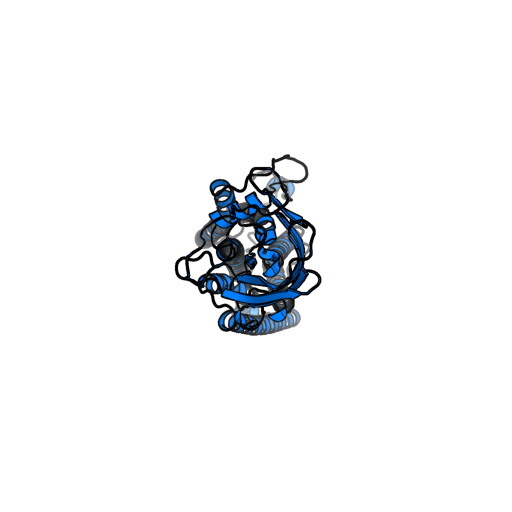 13.782 13.121 1.754 1.00 92.19 179 VAL A CA 1
ATOM 1401 C C . VAL A 1 179 ? 13.734 12.589 0.328 1.00 92.19 179 VAL A C 1
ATOM 1403 O O . VAL A 1 179 ? 14.483 13.070 -0.519 1.00 92.19 179 VAL A O 1
ATOM 1406 N N . ARG A 1 180 ? 12.816 11.663 0.025 1.00 88.62 180 ARG A N 1
ATOM 1407 C CA . ARG A 1 180 ? 12.671 11.121 -1.328 1.00 88.62 180 ARG A CA 1
ATOM 1408 C C . ARG A 1 180 ? 12.289 12.197 -2.340 1.00 88.62 180 ARG A C 1
ATOM 1410 O O . ARG A 1 180 ? 12.962 12.315 -3.354 1.00 88.62 180 ARG A O 1
ATOM 1417 N N . ILE A 1 181 ? 11.269 13.007 -2.063 1.00 90.69 181 ILE A N 1
ATOM 1418 C CA . ILE A 1 181 ? 10.838 14.080 -2.973 1.00 90.69 181 ILE A CA 1
ATOM 1419 C C . ILE A 1 181 ? 11.989 15.057 -3.246 1.00 90.69 181 ILE A C 1
ATOM 1421 O O . ILE A 1 181 ? 12.248 15.392 -4.401 1.00 90.69 181 ILE A O 1
ATOM 1425 N N . LEU A 1 182 ? 12.717 15.470 -2.204 1.00 92.06 182 LEU A N 1
ATOM 1426 C CA . LEU A 1 182 ? 13.857 16.379 -2.347 1.00 92.06 182 LEU A CA 1
ATOM 1427 C C . LEU A 1 182 ? 14.981 15.766 -3.189 1.00 92.06 182 LEU A C 1
ATOM 1429 O O . LEU A 1 182 ? 15.495 16.425 -4.092 1.00 92.06 182 LEU A O 1
ATOM 1433 N N . LEU A 1 183 ? 15.343 14.507 -2.926 1.00 89.44 183 LEU A N 1
ATOM 1434 C CA . LEU A 1 183 ? 16.376 13.808 -3.690 1.00 89.44 183 LEU A CA 1
ATOM 1435 C C . LEU A 1 183 ? 16.004 13.674 -5.166 1.00 89.44 183 LEU A C 1
ATOM 1437 O O . LEU A 1 183 ? 16.873 13.848 -6.014 1.00 89.44 183 LEU A O 1
ATOM 1441 N N . GLU A 1 184 ? 14.738 13.418 -5.491 1.00 86.50 184 GLU A N 1
ATOM 1442 C CA . GLU A 1 184 ? 14.324 13.270 -6.889 1.00 86.50 184 GLU A CA 1
ATOM 1443 C C . GLU A 1 184 ? 14.302 14.593 -7.647 1.00 86.50 184 GLU A C 1
ATOM 1445 O O . GLU A 1 184 ? 14.742 14.643 -8.796 1.00 86.50 184 GLU A O 1
ATOM 1450 N N . ILE A 1 185 ? 13.893 15.686 -6.998 1.00 87.88 185 ILE A N 1
ATOM 1451 C CA . ILE A 1 185 ? 14.025 17.027 -7.581 1.00 87.88 185 ILE A CA 1
ATOM 1452 C C . ILE A 1 185 ? 15.501 17.321 -7.874 1.00 87.88 185 ILE A C 1
ATOM 1454 O O . ILE A 1 185 ? 15.839 17.749 -8.977 1.00 87.88 185 ILE A O 1
ATOM 1458 N N . LEU A 1 186 ? 16.398 17.038 -6.923 1.00 87.81 186 LEU A N 1
ATOM 1459 C CA . LEU A 1 186 ? 17.832 17.245 -7.121 1.00 87.81 186 LEU A CA 1
ATOM 1460 C C . LEU A 1 186 ? 18.408 16.334 -8.215 1.00 87.81 186 LEU A C 1
ATOM 1462 O O . LEU A 1 186 ? 19.203 16.801 -9.026 1.00 87.81 186 LEU A O 1
ATOM 1466 N N . ASN A 1 187 ? 17.992 15.066 -8.282 1.00 83.81 187 ASN A N 1
ATOM 1467 C CA . ASN A 1 187 ? 18.417 14.128 -9.324 1.00 83.81 187 ASN A CA 1
ATOM 1468 C C . ASN A 1 187 ? 18.065 14.650 -10.722 1.00 83.81 187 ASN A C 1
ATOM 1470 O O . ASN A 1 187 ? 18.899 14.578 -11.625 1.00 83.81 187 ASN A O 1
ATOM 1474 N N . ILE A 1 188 ? 16.859 15.194 -10.905 1.00 82.88 188 ILE A N 1
ATOM 1475 C CA . ILE A 1 188 ? 16.419 15.763 -12.187 1.00 82.88 188 ILE A CA 1
ATOM 1476 C C . ILE A 1 188 ? 17.232 17.009 -12.527 1.00 82.88 188 ILE A C 1
ATOM 1478 O O . ILE A 1 188 ? 17.742 17.106 -13.641 1.00 82.88 188 ILE A O 1
ATOM 1482 N N . THR A 1 189 ? 17.397 17.933 -11.579 1.00 83.88 189 THR A N 1
ATOM 1483 C CA . THR A 1 189 ? 18.172 19.166 -11.789 1.00 83.88 189 THR A CA 1
ATOM 1484 C C . THR A 1 189 ? 19.615 18.855 -12.180 1.00 83.88 189 THR A C 1
ATOM 1486 O O . THR A 1 189 ? 20.117 19.379 -13.170 1.00 83.88 189 THR A O 1
ATOM 1489 N N . VAL A 1 190 ? 20.271 17.945 -11.456 1.00 82.81 190 VAL A N 1
ATOM 1490 C CA . VAL A 1 190 ? 21.654 17.539 -11.742 1.00 82.81 190 VAL A CA 1
ATOM 1491 C C . VAL A 1 190 ? 21.756 16.801 -13.077 1.00 82.81 190 VAL A C 1
ATOM 1493 O O . VAL A 1 190 ? 22.728 16.991 -13.806 1.00 82.81 190 VAL A O 1
ATOM 1496 N N . TYR A 1 191 ? 20.762 15.979 -13.427 1.00 78.19 191 TYR A N 1
ATOM 1497 C CA . TYR A 1 191 ? 20.722 15.309 -14.728 1.00 78.19 191 TYR A CA 1
ATOM 1498 C C . TYR A 1 191 ? 20.590 16.305 -15.884 1.00 78.19 191 TYR A C 1
ATOM 1500 O O . TYR A 1 191 ? 21.288 16.155 -16.883 1.00 78.19 191 TYR A O 1
ATOM 1508 N N . MET A 1 192 ? 19.732 17.317 -15.740 1.00 78.25 192 MET A N 1
ATOM 1509 C CA . MET A 1 192 ? 19.542 18.364 -16.746 1.00 78.25 192 MET A CA 1
ATOM 1510 C C . MET A 1 192 ? 20.798 19.224 -16.929 1.00 78.25 192 MET A C 1
ATOM 1512 O O . MET A 1 192 ? 21.107 19.591 -18.057 1.00 78.25 192 MET A O 1
ATOM 1516 N N . GLU A 1 193 ? 21.531 19.503 -15.848 1.00 79.94 193 GLU A N 1
ATOM 1517 C CA . GLU A 1 193 ? 22.731 20.347 -15.882 1.00 79.94 193 GLU A CA 1
ATOM 1518 C C . GLU A 1 193 ? 23.964 19.609 -16.424 1.00 79.94 193 GLU A C 1
ATOM 1520 O O . GLU A 1 193 ? 24.669 20.103 -17.298 1.00 79.94 193 GLU A O 1
ATOM 1525 N N . LEU A 1 194 ? 24.243 18.406 -15.913 1.00 75.12 194 LEU A N 1
ATOM 1526 C CA . LEU A 1 194 ? 25.470 17.678 -16.255 1.00 75.12 194 LEU A CA 1
ATOM 1527 C C . LEU A 1 194 ? 25.322 16.809 -17.505 1.00 75.12 194 LEU A C 1
ATOM 1529 O O . LEU A 1 194 ? 26.327 16.320 -18.019 1.00 75.12 194 LEU A O 1
ATOM 1533 N N . ASN A 1 195 ? 24.085 16.537 -17.937 1.00 69.00 195 ASN A N 1
ATOM 1534 C CA . ASN A 1 195 ? 23.727 15.594 -19.003 1.00 69.00 195 ASN A CA 1
ATOM 1535 C C . ASN A 1 195 ? 24.410 14.210 -18.882 1.00 69.00 195 ASN A C 1
ATOM 1537 O O . ASN A 1 195 ? 24.469 13.444 -19.839 1.00 69.00 195 ASN A O 1
ATOM 1541 N N . ASN A 1 196 ? 24.918 13.868 -17.693 1.00 66.56 196 ASN A N 1
ATOM 1542 C CA . ASN A 1 196 ? 25.653 12.641 -17.423 1.00 66.56 196 ASN A CA 1
ATOM 1543 C C . ASN A 1 196 ? 25.135 11.984 -16.136 1.00 66.56 196 ASN A C 1
ATOM 1545 O O . ASN A 1 196 ? 25.068 12.614 -15.076 1.00 66.56 196 ASN A O 1
ATOM 1549 N N . ARG A 1 197 ? 24.780 10.698 -16.235 1.00 59.75 197 ARG A N 1
ATOM 1550 C CA . ARG A 1 197 ? 24.212 9.880 -15.151 1.00 59.75 197 ARG A CA 1
ATOM 1551 C C . ARG A 1 197 ? 25.269 9.207 -14.272 1.00 59.75 197 ARG A C 1
ATOM 1553 O O . ARG A 1 197 ? 24.947 8.777 -13.169 1.00 59.75 197 ARG A O 1
ATOM 1560 N N . SER A 1 198 ? 26.532 9.144 -14.696 1.00 63.03 198 SER A N 1
ATOM 1561 C CA . SER A 1 198 ? 27.599 8.413 -13.991 1.00 63.03 198 SER A CA 1
ATOM 1562 C C . SER A 1 198 ? 28.325 9.242 -12.921 1.00 63.03 198 SER A C 1
ATOM 1564 O O . SER A 1 198 ? 29.514 9.043 -12.660 1.00 63.03 198 SER A O 1
ATOM 1566 N N . ASN A 1 199 ? 27.635 10.207 -12.316 1.00 71.75 199 ASN A N 1
ATOM 1567 C CA . ASN A 1 199 ? 28.211 11.090 -11.308 1.00 71.75 199 ASN A CA 1
ATOM 1568 C C . ASN A 1 199 ? 28.055 10.515 -9.896 1.00 71.75 199 ASN A C 1
ATOM 1570 O O . ASN A 1 199 ? 27.047 9.884 -9.573 1.00 71.75 199 ASN A O 1
ATOM 1574 N N . LEU A 1 200 ? 29.028 10.809 -9.023 1.00 76.56 200 LEU A N 1
ATOM 1575 C CA . LEU A 1 200 ? 28.989 10.458 -7.594 1.00 76.56 200 LEU A CA 1
ATOM 1576 C C . LEU A 1 200 ? 27.662 10.849 -6.938 1.00 76.56 200 LEU A C 1
ATOM 1578 O O . LEU A 1 200 ? 27.165 10.143 -6.064 1.00 76.56 200 LEU A O 1
ATOM 1582 N N . PHE A 1 201 ? 27.103 11.978 -7.374 1.00 83.00 201 PHE A N 1
ATOM 1583 C CA . PHE A 1 201 ? 25.851 12.511 -6.869 1.00 83.00 201 PHE A CA 1
ATOM 1584 C C . PHE A 1 201 ? 24.714 11.482 -6.921 1.00 83.00 201 PHE A C 1
ATOM 1586 O O . PHE A 1 201 ? 24.061 11.258 -5.908 1.00 83.00 201 PHE A O 1
ATOM 1593 N N . PHE A 1 202 ? 24.526 10.790 -8.050 1.00 77.88 202 PHE A N 1
ATOM 1594 C CA . PHE A 1 202 ? 23.452 9.801 -8.196 1.00 77.88 202 PHE A CA 1
ATOM 1595 C C . PHE A 1 202 ? 23.652 8.589 -7.278 1.00 77.88 202 PHE A C 1
ATOM 1597 O O . PHE A 1 202 ? 22.691 8.069 -6.714 1.00 77.88 202 PHE A O 1
ATOM 1604 N N . GLN A 1 203 ? 24.901 8.169 -7.057 1.00 80.69 203 GLN A N 1
ATOM 1605 C CA . GLN A 1 203 ? 25.217 7.082 -6.124 1.00 80.69 203 GLN A CA 1
ATOM 1606 C C . GLN A 1 203 ? 24.943 7.485 -4.668 1.00 80.69 203 GLN A C 1
ATOM 1608 O O . GLN A 1 203 ? 24.340 6.716 -3.919 1.00 80.69 203 GLN A O 1
ATOM 1613 N N . LEU A 1 204 ? 25.342 8.699 -4.272 1.00 85.62 204 LEU A N 1
ATOM 1614 C CA . LEU A 1 204 ? 25.066 9.236 -2.936 1.00 85.62 204 LEU A CA 1
ATOM 1615 C C . LEU A 1 204 ? 23.568 9.448 -2.708 1.00 85.62 204 LEU A C 1
ATOM 1617 O O . LEU A 1 204 ? 23.063 9.083 -1.652 1.00 85.62 204 LEU A O 1
ATOM 1621 N N . SER A 1 205 ? 22.857 9.982 -3.700 1.00 85.88 205 SER A N 1
ATOM 1622 C CA . SER A 1 205 ? 21.406 10.178 -3.663 1.00 85.88 205 SER A CA 1
ATOM 1623 C C . SER A 1 205 ? 20.674 8.853 -3.424 1.00 85.88 205 SER A C 1
ATOM 1625 O O . SER A 1 205 ? 19.877 8.743 -2.493 1.00 85.88 205 SER A O 1
ATOM 1627 N N . ASN A 1 206 ? 21.034 7.797 -4.163 1.00 82.38 206 ASN A N 1
ATOM 1628 C CA . ASN A 1 206 ? 20.479 6.457 -3.955 1.00 82.38 206 ASN A CA 1
ATOM 1629 C C . ASN A 1 206 ? 20.788 5.895 -2.557 1.00 82.38 206 ASN A C 1
ATOM 1631 O O . ASN A 1 206 ? 19.903 5.315 -1.926 1.00 82.38 206 ASN A O 1
ATOM 1635 N N . LEU A 1 207 ? 22.010 6.093 -2.049 1.00 85.56 207 LEU A N 1
ATOM 1636 C CA . LEU A 1 207 ? 22.397 5.652 -0.706 1.00 85.56 207 LEU A CA 1
ATOM 1637 C C . LEU A 1 207 ? 21.607 6.383 0.390 1.00 85.56 207 LEU A C 1
ATOM 1639 O O . LEU A 1 207 ? 21.096 5.741 1.306 1.00 85.56 207 LEU A O 1
ATOM 1643 N N . ILE A 1 208 ? 21.472 7.708 0.292 1.00 89.38 208 ILE A N 1
ATOM 1644 C CA . ILE A 1 208 ? 20.679 8.512 1.236 1.00 89.38 208 ILE A CA 1
ATOM 1645 C C . ILE A 1 208 ? 19.210 8.081 1.176 1.00 89.38 208 ILE A C 1
ATOM 1647 O O . ILE A 1 208 ? 18.583 7.903 2.220 1.00 89.38 208 ILE A O 1
ATOM 1651 N N . GLY A 1 209 ? 18.677 7.850 -0.027 1.00 86.94 209 GLY A N 1
ATOM 1652 C CA . GLY A 1 209 ? 17.322 7.339 -0.224 1.00 86.94 209 GLY A CA 1
ATOM 1653 C C . GLY A 1 209 ? 17.099 5.980 0.447 1.00 86.94 209 GLY A C 1
ATOM 1654 O O . GLY A 1 209 ? 16.075 5.788 1.098 1.00 86.94 209 GLY A O 1
ATOM 1655 N N . LEU A 1 210 ? 18.066 5.062 0.353 1.00 85.31 210 LEU A N 1
ATOM 1656 C CA . LEU A 1 210 ? 18.005 3.757 1.018 1.00 85.31 210 LEU A CA 1
ATOM 1657 C C . LEU A 1 210 ? 18.065 3.881 2.548 1.00 85.31 210 LEU A C 1
ATOM 1659 O O . LEU A 1 210 ? 17.282 3.241 3.244 1.00 85.31 210 LEU A O 1
ATOM 1663 N N . ILE A 1 211 ? 18.956 4.720 3.084 1.00 88.94 211 ILE A N 1
ATOM 1664 C CA . ILE A 1 211 ? 19.047 4.963 4.535 1.00 88.94 211 ILE A CA 1
ATOM 1665 C C . ILE A 1 211 ? 17.733 5.558 5.054 1.00 88.94 211 ILE A C 1
ATOM 1667 O O . ILE A 1 211 ? 17.203 5.104 6.068 1.00 88.94 211 ILE A O 1
ATOM 1671 N N . SER A 1 212 ? 17.186 6.546 4.345 1.00 91.44 212 SER A N 1
ATOM 1672 C CA . SER A 1 212 ? 15.917 7.183 4.697 1.00 91.44 212 SER A CA 1
ATOM 1673 C C . SER A 1 212 ? 14.750 6.194 4.684 1.00 91.44 212 SER A C 1
ATOM 1675 O O . SER A 1 212 ? 13.913 6.243 5.590 1.00 91.44 212 SER A O 1
ATOM 1677 N N . LEU A 1 213 ? 14.723 5.272 3.714 1.00 86.94 213 LEU A N 1
ATOM 1678 C CA . LEU A 1 213 ? 13.750 4.185 3.658 1.00 86.94 213 LEU A CA 1
ATOM 1679 C C . LEU A 1 213 ? 13.855 3.277 4.891 1.00 86.94 213 LEU A C 1
ATOM 1681 O O . LEU A 1 213 ? 12.864 3.084 5.586 1.00 86.94 213 LEU A O 1
ATOM 1685 N N . LEU A 1 214 ? 15.056 2.787 5.214 1.00 87.44 214 LEU A N 1
ATOM 1686 C CA . LEU A 1 214 ? 15.275 1.900 6.364 1.00 87.44 214 LEU A CA 1
ATOM 1687 C C . LEU A 1 214 ? 14.861 2.552 7.692 1.00 87.44 214 LEU A C 1
ATOM 1689 O O . LEU A 1 214 ? 14.274 1.893 8.550 1.00 87.44 214 LEU A O 1
ATOM 1693 N N . VAL A 1 215 ? 15.131 3.851 7.862 1.00 89.25 215 VAL A N 1
ATOM 1694 C CA . VAL A 1 215 ? 14.694 4.620 9.041 1.00 89.25 215 VAL A CA 1
ATOM 1695 C C . VAL A 1 215 ? 13.167 4.760 9.084 1.00 89.25 215 VAL A C 1
ATOM 1697 O O . VAL A 1 215 ? 12.575 4.631 10.159 1.00 89.25 215 VAL A O 1
ATOM 1700 N N . GLY A 1 216 ? 12.525 4.995 7.936 1.00 88.94 216 GLY A N 1
ATOM 1701 C CA . GLY A 1 216 ? 11.068 5.084 7.815 1.00 88.94 216 GLY A CA 1
ATOM 1702 C C . GLY A 1 216 ? 10.368 3.771 8.156 1.00 88.94 216 GLY A C 1
ATOM 1703 O O . GLY A 1 216 ? 9.495 3.747 9.028 1.00 88.94 216 GLY A O 1
ATOM 1704 N N . THR A 1 217 ? 10.812 2.673 7.544 1.00 86.44 217 THR A N 1
ATOM 1705 C CA . THR A 1 217 ? 10.337 1.314 7.828 1.00 86.44 217 THR A CA 1
ATOM 1706 C C . THR A 1 217 ? 10.546 0.962 9.301 1.00 86.44 217 THR A C 1
ATOM 1708 O O . THR A 1 217 ? 9.642 0.487 9.981 1.00 86.44 217 THR A O 1
ATOM 1711 N N . TYR A 1 218 ? 11.699 1.288 9.880 1.00 87.50 218 TYR A N 1
ATOM 1712 C CA . TYR A 1 218 ? 11.922 1.061 11.306 1.00 87.50 218 TYR A CA 1
ATOM 1713 C C . TYR A 1 218 ? 10.892 1.780 12.200 1.00 87.50 218 TYR A C 1
ATOM 1715 O O . TYR A 1 218 ? 10.354 1.186 13.138 1.00 87.50 218 TYR A O 1
ATOM 1723 N N . GLY A 1 219 ? 10.564 3.040 11.890 1.00 88.62 219 GLY A N 1
ATOM 1724 C CA . GLY A 1 219 ? 9.529 3.793 12.603 1.00 88.62 219 GLY A CA 1
ATOM 1725 C C . GLY A 1 219 ? 8.138 3.157 12.499 1.00 88.62 219 GLY A C 1
ATOM 1726 O O . GLY A 1 219 ? 7.419 3.076 13.503 1.00 88.62 219 GLY A O 1
ATOM 1727 N N . SER A 1 220 ? 7.768 2.654 11.317 1.00 89.00 220 SER A N 1
ATOM 1728 C CA . SER A 1 220 ? 6.456 2.038 11.086 1.00 89.00 220 SER A CA 1
ATOM 1729 C C . SER A 1 220 ? 6.311 0.712 11.844 1.00 89.00 220 SER A C 1
ATOM 1731 O O . SER A 1 220 ? 5.275 0.488 12.476 1.00 89.00 220 SER A O 1
ATOM 1733 N N . TYR A 1 221 ? 7.360 -0.114 11.921 1.00 88.44 221 TYR A N 1
ATOM 1734 C CA . TYR A 1 221 ? 7.336 -1.369 12.688 1.00 88.44 221 TYR A CA 1
ATOM 1735 C C . TYR A 1 221 ? 7.322 -1.190 14.215 1.00 88.44 221 TYR A C 1
ATOM 1737 O O . TYR A 1 221 ? 6.918 -2.112 14.927 1.00 88.44 221 TYR A O 1
ATOM 1745 N N . ILE A 1 222 ? 7.712 -0.026 14.744 1.00 86.94 222 ILE A N 1
ATOM 1746 C CA . ILE A 1 222 ? 7.531 0.293 16.173 1.00 86.94 222 ILE A CA 1
ATOM 1747 C C . ILE A 1 222 ? 6.058 0.602 16.464 1.00 86.94 222 ILE A C 1
ATOM 1749 O O . ILE A 1 222 ? 5.492 0.130 17.455 1.00 86.94 222 ILE A O 1
ATOM 1753 N N . ILE A 1 223 ? 5.438 1.414 15.606 1.00 87.44 223 ILE A N 1
ATOM 1754 C CA . ILE A 1 223 ? 4.107 1.982 15.839 1.00 87.44 223 ILE A CA 1
ATOM 1755 C C . ILE A 1 223 ? 2.993 1.002 15.462 1.00 87.44 223 ILE A C 1
ATOM 1757 O O . ILE A 1 223 ? 2.079 0.754 16.258 1.00 87.44 223 ILE A O 1
ATOM 1761 N N . VAL A 1 224 ? 3.046 0.454 14.247 1.00 88.62 224 VAL A N 1
ATOM 1762 C CA . VAL A 1 224 ? 1.908 -0.238 13.633 1.00 88.62 224 VAL A CA 1
ATOM 1763 C C . VAL A 1 224 ? 1.545 -1.525 14.373 1.00 88.62 224 VAL A C 1
ATOM 1765 O O . VAL A 1 224 ? 0.373 -1.684 14.702 1.00 88.62 224 VAL A O 1
ATOM 1768 N N . PRO A 1 225 ? 2.471 -2.432 14.738 1.00 86.44 225 PRO A N 1
ATOM 1769 C CA . PRO A 1 225 ? 2.118 -3.628 15.505 1.00 86.44 225 PRO A CA 1
ATOM 1770 C C . PRO A 1 225 ? 1.519 -3.306 16.879 1.00 86.44 225 PRO A C 1
ATOM 1772 O O . PRO A 1 225 ? 0.589 -3.985 17.324 1.00 86.44 225 PRO A O 1
ATOM 1775 N N . ALA A 1 226 ? 2.011 -2.253 17.542 1.00 84.81 226 ALA A N 1
ATOM 1776 C CA . ALA A 1 226 ? 1.489 -1.822 18.832 1.00 84.81 226 ALA A CA 1
ATOM 1777 C C . ALA A 1 226 ? 0.040 -1.328 18.705 1.00 84.81 226 ALA A C 1
ATOM 1779 O O . ALA A 1 226 ? -0.838 -1.837 19.409 1.00 84.81 226 ALA A O 1
ATOM 1780 N N . GLY A 1 227 ? -0.239 -0.411 17.776 1.00 84.19 227 GLY A N 1
ATOM 1781 C CA . GLY A 1 227 ? -1.591 0.119 17.578 1.00 84.19 227 GLY A CA 1
ATOM 1782 C C . GLY A 1 227 ? -2.552 -0.872 16.912 1.00 84.19 227 GLY A C 1
ATOM 1783 O O . GLY A 1 227 ? -3.695 -1.011 17.348 1.00 84.19 227 GLY A O 1
ATOM 1784 N N . ALA A 1 228 ? -2.090 -1.669 15.948 1.00 83.38 228 ALA A N 1
ATOM 1785 C CA . ALA A 1 228 ? -2.901 -2.702 15.299 1.00 83.38 228 ALA A CA 1
ATOM 1786 C C . ALA A 1 228 ? -3.337 -3.809 16.270 1.00 83.38 228 ALA A C 1
ATOM 1788 O O . ALA A 1 228 ? -4.362 -4.455 16.057 1.00 83.38 228 ALA A O 1
ATOM 1789 N N . SER A 1 229 ? -2.615 -3.999 17.378 1.00 81.56 229 SER A N 1
ATOM 1790 C CA . SER A 1 229 ? -3.024 -4.927 18.433 1.00 81.56 229 SER A CA 1
ATOM 1791 C C . SER A 1 229 ? -4.321 -4.517 19.152 1.00 81.56 229 SER A C 1
ATOM 1793 O O . SER A 1 229 ? -4.947 -5.359 19.798 1.00 81.56 229 SER A O 1
ATOM 1795 N N . LEU A 1 230 ? -4.722 -3.245 19.049 1.00 79.69 230 LEU A N 1
ATOM 1796 C CA . LEU A 1 230 ? -6.022 -2.737 19.499 1.00 79.69 230 LEU A CA 1
ATOM 1797 C C . LEU A 1 230 ? -7.090 -2.843 18.402 1.00 79.69 230 LEU A C 1
ATOM 1799 O O . LEU A 1 230 ? -8.267 -2.986 18.710 1.00 79.69 230 LEU A O 1
ATOM 1803 N N . LEU A 1 231 ? -6.671 -2.840 17.135 1.00 82.06 231 LEU A N 1
ATOM 1804 C CA . LEU A 1 231 ? -7.526 -2.794 15.947 1.00 82.06 231 LEU A CA 1
ATOM 1805 C C . LEU A 1 231 ? -7.566 -4.131 15.185 1.00 82.06 231 LEU A C 1
ATOM 1807 O O . LEU A 1 231 ? -7.703 -4.158 13.961 1.00 82.06 231 LEU A O 1
ATOM 1811 N N . ARG A 1 232 ? -7.470 -5.268 15.890 1.00 76.88 232 ARG A N 1
ATOM 1812 C CA . ARG A 1 232 ? -7.461 -6.605 15.259 1.00 76.88 232 ARG A CA 1
ATOM 1813 C C . ARG A 1 232 ? -8.721 -6.868 14.418 1.00 76.88 232 ARG A C 1
ATOM 1815 O O . ARG A 1 232 ? -8.612 -7.522 13.384 1.00 76.88 232 ARG A O 1
ATOM 1822 N N . LYS A 1 233 ? -9.874 -6.307 14.819 1.00 74.50 233 LYS A N 1
ATOM 1823 C CA . LYS A 1 233 ? -11.159 -6.379 14.088 1.00 74.50 233 LYS A CA 1
ATOM 1824 C C . LYS A 1 233 ? -11.069 -5.796 12.660 1.00 74.50 233 LYS A C 1
ATOM 1826 O O . LYS A 1 233 ? -11.711 -6.313 11.751 1.00 74.50 233 LYS A O 1
ATOM 1831 N N . TYR A 1 234 ? -10.223 -4.784 12.450 1.00 79.50 234 TYR A N 1
ATOM 1832 C CA . TYR A 1 234 ? -10.047 -4.080 11.170 1.00 79.50 234 TYR A CA 1
ATOM 1833 C C . TYR A 1 234 ? -8.928 -4.658 10.295 1.00 79.50 234 TYR A C 1
ATOM 1835 O O . TYR A 1 234 ? -8.643 -4.125 9.227 1.00 79.50 234 TYR A O 1
ATOM 1843 N N . ARG A 1 235 ? -8.235 -5.716 10.751 1.00 84.31 235 ARG A N 1
ATOM 1844 C CA . ARG A 1 235 ? -7.122 -6.352 10.016 1.00 84.31 235 ARG A CA 1
ATOM 1845 C C . ARG A 1 235 ? -6.018 -5.374 9.574 1.00 84.31 235 ARG A C 1
ATOM 1847 O O . ARG A 1 235 ? -5.271 -5.666 8.646 1.00 84.31 235 ARG A O 1
ATOM 1854 N N . LEU A 1 236 ? -5.846 -4.256 10.283 1.00 86.94 236 LEU A N 1
ATOM 1855 C CA . LEU A 1 236 ? -4.915 -3.187 9.905 1.00 86.94 236 LEU A CA 1
ATOM 1856 C C . LEU A 1 236 ? -3.460 -3.669 9.766 1.00 86.94 236 LEU A C 1
ATOM 1858 O O . LEU A 1 236 ? -2.732 -3.213 8.892 1.00 86.94 236 LEU A O 1
ATOM 1862 N N . LEU A 1 237 ? -3.044 -4.645 10.582 1.00 87.75 237 LEU A N 1
ATOM 1863 C CA . LEU A 1 237 ? -1.711 -5.247 10.476 1.00 87.75 237 LEU A CA 1
ATOM 1864 C C . LEU A 1 237 ? -1.499 -5.978 9.140 1.00 87.75 237 LEU A C 1
ATOM 1866 O O . LEU A 1 237 ? -0.389 -5.971 8.618 1.00 87.75 237 LEU A O 1
ATOM 1870 N N . LEU A 1 238 ? -2.542 -6.613 8.593 1.00 88.81 238 LEU A N 1
ATOM 1871 C CA . LEU A 1 238 ? -2.473 -7.250 7.275 1.00 88.81 238 LEU A CA 1
ATOM 1872 C C . LEU A 1 238 ? -2.378 -6.198 6.169 1.00 88.81 238 LEU A C 1
ATOM 1874 O O . LEU A 1 238 ? -1.627 -6.400 5.224 1.00 88.81 238 LEU A O 1
ATOM 1878 N N . LEU A 1 239 ? -3.082 -5.069 6.316 1.00 90.94 239 LEU A N 1
ATOM 1879 C CA . LEU A 1 239 ? -3.039 -3.970 5.346 1.00 90.94 239 LEU A CA 1
ATOM 1880 C C . LEU A 1 239 ? -1.639 -3.364 5.284 1.00 90.94 239 LEU A C 1
ATOM 1882 O O . LEU A 1 239 ? -1.078 -3.209 4.205 1.00 90.94 239 LEU A O 1
ATOM 1886 N N . PHE A 1 240 ? -1.052 -3.112 6.455 1.00 91.81 240 PHE A N 1
ATOM 1887 C CA . PHE A 1 240 ? 0.322 -2.640 6.571 1.00 91.81 240 PHE A CA 1
ATOM 1888 C C . PHE A 1 240 ? 1.309 -3.599 5.918 1.00 91.81 240 PHE A C 1
ATOM 1890 O O . PHE A 1 240 ? 2.065 -3.185 5.049 1.00 91.81 240 PHE A O 1
ATOM 1897 N N . ARG A 1 241 ? 1.259 -4.886 6.287 1.00 91.44 241 ARG A N 1
ATOM 1898 C CA . ARG A 1 241 ? 2.163 -5.897 5.727 1.00 91.44 241 ARG A CA 1
ATOM 1899 C C . ARG A 1 241 ? 2.032 -6.011 4.214 1.00 91.44 241 ARG A C 1
ATOM 1901 O O . ARG A 1 241 ? 3.042 -6.189 3.557 1.00 91.44 241 ARG A O 1
ATOM 1908 N N . LEU A 1 242 ? 0.824 -5.909 3.662 1.00 92.31 242 LEU A N 1
ATOM 1909 C CA . LEU A 1 242 ? 0.626 -5.976 2.215 1.00 92.31 242 LEU A CA 1
ATOM 1910 C C . LEU A 1 242 ? 1.346 -4.828 1.494 1.00 92.31 242 LEU A C 1
ATOM 1912 O O . LEU A 1 242 ? 2.058 -5.073 0.524 1.00 92.31 242 LEU A O 1
ATOM 1916 N N . VAL A 1 243 ? 1.182 -3.593 1.976 1.00 92.56 243 VAL A N 1
ATOM 1917 C CA . VAL A 1 243 ? 1.798 -2.401 1.369 1.00 92.56 243 VAL A CA 1
ATOM 1918 C C . VAL A 1 243 ? 3.317 -2.408 1.553 1.00 92.56 243 VAL A C 1
ATOM 1920 O O . VAL A 1 243 ? 4.053 -2.236 0.584 1.00 92.56 243 VAL A O 1
ATOM 1923 N N . ASP A 1 244 ? 3.774 -2.642 2.781 1.00 91.38 244 ASP A N 1
ATOM 1924 C CA . ASP A 1 244 ? 5.184 -2.589 3.176 1.00 91.38 244 ASP A CA 1
ATOM 1925 C C . ASP A 1 244 ? 6.008 -3.712 2.524 1.00 91.38 244 ASP A C 1
ATOM 1927 O O . ASP A 1 244 ? 7.013 -3.439 1.875 1.00 91.38 244 ASP A O 1
ATOM 1931 N N . VAL A 1 245 ? 5.525 -4.962 2.541 1.00 91.12 245 VAL A N 1
ATOM 1932 C CA . VAL A 1 245 ? 6.219 -6.079 1.872 1.00 91.12 245 VAL A CA 1
ATOM 1933 C C . VAL A 1 245 ? 6.294 -5.864 0.362 1.00 91.12 245 VAL A C 1
ATOM 1935 O O . VAL A 1 245 ? 7.325 -6.156 -0.237 1.00 91.12 245 VAL A O 1
ATOM 1938 N N . SER A 1 246 ? 5.240 -5.329 -0.267 1.00 92.12 246 SER A N 1
ATOM 1939 C CA . SER A 1 246 ? 5.275 -5.023 -1.706 1.00 92.12 246 SER A CA 1
ATOM 1940 C C . SER A 1 246 ? 6.344 -3.969 -2.026 1.00 92.12 246 SER A C 1
ATOM 1942 O O . SER A 1 246 ? 7.057 -4.074 -3.018 1.00 92.12 246 SER A O 1
ATOM 1944 N N . GLN A 1 247 ? 6.490 -2.961 -1.165 1.00 91.38 247 GLN A N 1
ATOM 1945 C CA . GLN A 1 247 ? 7.492 -1.906 -1.307 1.00 91.38 247 GLN A CA 1
ATOM 1946 C C . GLN A 1 247 ? 8.927 -2.418 -1.110 1.00 91.38 247 GLN A C 1
ATOM 1948 O O . GLN A 1 247 ? 9.847 -2.027 -1.841 1.00 91.38 247 GLN A O 1
ATOM 1953 N N . GLU A 1 248 ? 9.138 -3.270 -0.109 1.00 88.00 248 GLU A N 1
ATOM 1954 C CA . GLU A 1 248 ? 10.437 -3.882 0.168 1.00 88.00 248 GLU A CA 1
ATOM 1955 C C . GLU A 1 248 ? 10.850 -4.840 -0.949 1.00 88.00 248 GLU A C 1
ATOM 1957 O O . GLU A 1 248 ? 11.987 -4.777 -1.418 1.00 88.00 248 GLU A O 1
ATOM 1962 N N . LEU A 1 249 ? 9.925 -5.680 -1.420 1.00 91.06 249 LEU A N 1
ATOM 1963 C CA . LEU A 1 249 ? 10.183 -6.658 -2.472 1.00 91.06 249 LEU A CA 1
ATOM 1964 C C . LEU A 1 249 ? 10.633 -5.969 -3.765 1.00 91.06 249 LEU A C 1
ATOM 1966 O O . LEU A 1 249 ? 11.660 -6.354 -4.331 1.00 91.06 249 LEU A O 1
ATOM 1970 N N . TRP A 1 250 ? 9.969 -4.882 -4.161 1.00 88.81 25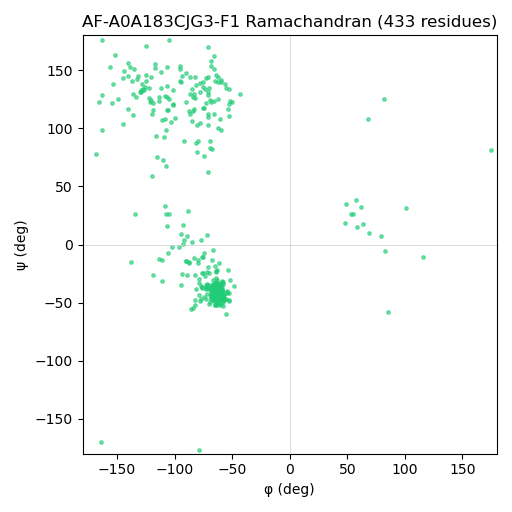0 TRP A N 1
ATOM 1971 C CA . TRP A 1 250 ? 10.408 -4.076 -5.299 1.00 88.81 250 TRP A CA 1
ATOM 1972 C C . TRP A 1 250 ? 11.804 -3.459 -5.087 1.00 88.81 250 TRP A C 1
ATOM 1974 O O . TRP A 1 250 ? 12.671 -3.515 -5.965 1.00 88.81 250 TRP A O 1
ATOM 1984 N N . SER A 1 251 ? 12.069 -2.909 -3.900 1.00 87.19 251 SER A N 1
ATOM 1985 C CA . SER A 1 251 ? 13.373 -2.305 -3.581 1.00 87.19 251 SER A CA 1
ATOM 1986 C C . SER A 1 251 ? 14.508 -3.337 -3.652 1.00 87.19 251 SER A C 1
ATOM 1988 O O . SER A 1 251 ? 15.590 -3.052 -4.175 1.00 87.19 251 SER A O 1
ATOM 1990 N N . VAL A 1 252 ? 14.248 -4.562 -3.186 1.00 88.06 252 VAL A N 1
ATOM 1991 C CA . VAL A 1 252 ? 15.180 -5.694 -3.269 1.00 88.06 252 VAL A CA 1
ATOM 1992 C C . VAL A 1 252 ? 15.409 -6.114 -4.719 1.00 88.06 252 VAL A C 1
ATOM 1994 O O . VAL A 1 252 ? 16.557 -6.313 -5.114 1.00 88.06 252 VAL A O 1
ATOM 1997 N N . GLN A 1 253 ? 14.362 -6.197 -5.541 1.00 91.38 253 GLN A N 1
ATOM 1998 C CA . GLN A 1 253 ? 14.513 -6.500 -6.968 1.00 91.38 253 GLN A CA 1
ATOM 1999 C C . GLN A 1 253 ? 15.385 -5.475 -7.689 1.00 91.38 253 GLN A C 1
ATOM 2001 O O . GLN A 1 253 ? 16.240 -5.858 -8.490 1.00 91.38 253 GLN A O 1
ATOM 2006 N N . LYS A 1 254 ? 15.217 -4.183 -7.377 1.00 86.25 254 LYS A N 1
ATOM 2007 C CA . LYS A 1 254 ? 16.061 -3.124 -7.939 1.00 86.25 254 LYS A CA 1
ATOM 2008 C C . LYS A 1 254 ? 17.525 -3.298 -7.542 1.00 86.25 254 LYS A C 1
ATOM 2010 O O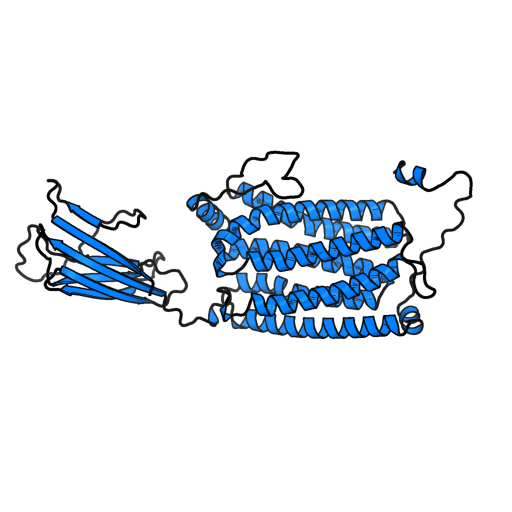 . LYS A 1 254 ? 18.396 -3.232 -8.407 1.00 86.25 254 LYS A O 1
ATOM 2015 N N . LEU A 1 255 ? 17.789 -3.576 -6.265 1.00 85.44 255 LEU A N 1
ATOM 2016 C CA . LEU A 1 255 ? 19.141 -3.828 -5.766 1.00 85.44 255 LEU A CA 1
ATOM 2017 C C . LEU A 1 255 ? 19.785 -5.045 -6.447 1.00 85.44 255 LEU A C 1
ATOM 2019 O O . LEU A 1 255 ? 20.931 -4.967 -6.884 1.00 85.44 255 LEU A O 1
ATOM 2023 N N . ILE A 1 256 ? 19.051 -6.156 -6.565 1.00 87.94 256 ILE A N 1
ATOM 2024 C CA . ILE A 1 256 ? 19.533 -7.374 -7.232 1.00 87.94 256 ILE A CA 1
ATOM 2025 C C . ILE A 1 256 ? 19.868 -7.078 -8.693 1.00 87.94 256 ILE A C 1
ATOM 2027 O O . ILE A 1 256 ? 20.937 -7.458 -9.162 1.00 87.94 256 ILE A O 1
ATOM 2031 N N . ALA A 1 257 ? 18.995 -6.373 -9.409 1.00 86.31 257 ALA A N 1
ATOM 2032 C CA . ALA A 1 257 ? 19.239 -6.005 -10.797 1.00 86.31 257 ALA A CA 1
ATOM 2033 C C . ALA A 1 257 ? 20.488 -5.127 -10.962 1.00 86.31 257 ALA A C 1
ATOM 2035 O O . ALA A 1 257 ? 21.298 -5.382 -11.852 1.00 86.31 257 ALA A O 1
ATOM 2036 N N . ASP A 1 258 ? 20.684 -4.147 -10.078 1.00 80.50 258 ASP A N 1
ATOM 2037 C CA . ASP A 1 258 ? 21.866 -3.280 -10.104 1.00 80.50 258 ASP A CA 1
ATOM 2038 C C . ASP A 1 258 ? 23.155 -4.066 -9.829 1.00 80.50 258 ASP A C 1
ATOM 2040 O O . ASP A 1 258 ? 24.165 -3.852 -10.503 1.00 80.50 258 ASP A O 1
ATOM 2044 N N . LEU A 1 259 ? 23.116 -5.035 -8.907 1.00 82.62 259 LEU A N 1
ATOM 2045 C CA . LEU A 1 259 ? 24.233 -5.952 -8.664 1.00 82.62 259 LEU A CA 1
ATOM 2046 C C . LEU A 1 259 ? 24.512 -6.844 -9.881 1.00 82.62 259 LEU A C 1
ATOM 2048 O O . LEU A 1 259 ? 25.668 -7.002 -10.267 1.00 82.62 259 LEU A O 1
ATOM 2052 N N . LEU A 1 260 ? 23.481 -7.395 -10.527 1.00 83.25 260 LEU A N 1
ATOM 2053 C CA . LEU A 1 260 ? 23.638 -8.226 -11.730 1.00 83.25 260 LEU A CA 1
ATOM 2054 C C . LEU A 1 260 ? 24.234 -7.442 -12.909 1.00 83.25 260 LEU A C 1
ATOM 2056 O O . LEU A 1 260 ? 25.056 -7.986 -13.653 1.00 83.25 260 LEU A O 1
ATOM 2060 N N . CYS A 1 261 ? 23.862 -6.169 -13.061 1.00 80.12 261 CYS A N 1
ATOM 2061 C CA . CYS A 1 261 ? 24.494 -5.252 -14.008 1.00 80.12 261 CYS A CA 1
ATOM 2062 C C . CYS A 1 261 ? 25.964 -4.997 -13.642 1.00 80.12 261 CYS A C 1
ATOM 2064 O O . CYS A 1 261 ? 26.832 -5.086 -14.510 1.00 80.12 261 CYS A O 1
ATOM 2066 N N . ALA A 1 262 ? 26.266 -4.745 -12.363 1.00 78.31 262 ALA A N 1
ATOM 2067 C CA . ALA A 1 262 ? 27.630 -4.499 -11.889 1.00 78.31 262 ALA A CA 1
ATOM 2068 C C . ALA A 1 262 ? 28.557 -5.711 -12.089 1.00 78.31 262 ALA A C 1
ATOM 2070 O O . ALA A 1 262 ? 29.702 -5.550 -12.513 1.00 78.31 262 ALA A O 1
ATOM 2071 N N . PHE A 1 263 ? 28.054 -6.928 -11.864 1.00 81.81 263 PHE A N 1
ATOM 2072 C CA . PHE A 1 263 ? 28.776 -8.178 -12.130 1.00 81.81 263 PHE A CA 1
ATOM 2073 C C . PHE A 1 263 ? 28.811 -8.565 -13.619 1.00 81.81 263 PHE A C 1
ATOM 2075 O O . PHE A 1 263 ? 29.336 -9.626 -13.955 1.00 81.81 263 PHE A O 1
ATOM 2082 N N . LYS A 1 264 ? 28.271 -7.729 -14.521 1.00 78.62 264 LYS A N 1
ATOM 2083 C CA . LYS A 1 264 ? 28.203 -7.964 -15.977 1.00 78.62 264 LYS A CA 1
ATOM 2084 C C . LYS A 1 264 ? 27.519 -9.285 -16.364 1.00 78.62 264 LYS A C 1
ATOM 2086 O O . LYS A 1 264 ? 27.773 -9.826 -17.437 1.00 78.62 264 LYS A O 1
ATOM 2091 N N . VAL A 1 265 ? 26.626 -9.794 -15.510 1.00 82.12 265 VAL A N 1
ATOM 2092 C CA . VAL A 1 265 ? 25.819 -10.995 -15.797 1.00 82.12 265 VAL A CA 1
ATOM 2093 C C . VAL A 1 265 ? 24.803 -10.686 -16.897 1.00 82.12 265 VAL A C 1
ATOM 2095 O O . VAL A 1 265 ? 24.565 -11.498 -17.791 1.00 82.12 265 VAL A O 1
ATOM 2098 N N . ILE A 1 266 ? 24.224 -9.483 -16.864 1.00 78.56 266 ILE A N 1
ATOM 2099 C CA . ILE A 1 266 ? 23.327 -8.995 -17.911 1.00 78.56 266 ILE A CA 1
ATOM 2100 C C . ILE A 1 266 ? 24.178 -8.477 -19.067 1.00 78.56 266 ILE A C 1
ATOM 2102 O O . ILE A 1 266 ? 24.731 -7.380 -19.016 1.00 78.56 266 ILE A O 1
ATOM 2106 N N . GLN A 1 267 ? 24.273 -9.281 -20.122 1.00 77.94 267 GLN A N 1
ATOM 2107 C CA . GLN A 1 267 ? 25.012 -8.899 -21.319 1.00 77.94 267 GLN A CA 1
ATOM 2108 C C . GLN A 1 267 ? 24.264 -7.819 -22.120 1.00 77.94 267 GLN A C 1
ATOM 2110 O O . GLN A 1 267 ? 23.020 -7.869 -22.211 1.00 77.94 267 GLN A O 1
ATOM 2115 N N . PRO A 1 268 ? 25.010 -6.872 -22.725 1.00 74.06 268 PRO A N 1
ATOM 2116 C CA . PRO A 1 268 ? 24.446 -5.891 -23.640 1.00 74.06 268 PRO A CA 1
ATOM 2117 C C . PRO A 1 268 ? 23.787 -6.611 -24.818 1.00 74.06 268 PRO A C 1
ATOM 2119 O O . PRO A 1 268 ? 24.281 -7.622 -25.316 1.00 74.06 268 PRO A O 1
ATOM 2122 N N . SER A 1 269 ? 22.632 -6.111 -25.241 1.00 70.00 269 SER A N 1
ATOM 2123 C CA . SER A 1 269 ? 21.934 -6.593 -26.435 1.00 70.00 269 SER A CA 1
ATOM 2124 C C . SER A 1 269 ? 21.851 -5.474 -27.455 1.00 70.00 269 SER A C 1
ATOM 2126 O O . SER A 1 269 ? 21.848 -4.312 -27.070 1.00 70.00 269 SER A O 1
ATOM 2128 N N . LYS A 1 270 ? 21.718 -5.823 -28.739 1.00 68.12 270 LYS A N 1
ATOM 2129 C CA . LYS A 1 270 ? 21.637 -4.850 -29.838 1.00 68.12 270 LYS A CA 1
ATOM 2130 C C . LYS A 1 270 ? 20.572 -3.760 -29.615 1.00 68.12 270 LYS A C 1
ATOM 2132 O O . LYS A 1 270 ? 20.767 -2.642 -30.068 1.00 68.12 270 LYS A O 1
ATOM 2137 N N . ASP A 1 271 ? 19.491 -4.079 -28.900 1.00 70.19 271 ASP A N 1
ATOM 2138 C CA . ASP A 1 271 ? 18.361 -3.160 -28.705 1.00 70.19 271 ASP A CA 1
ATOM 2139 C C . ASP A 1 271 ? 18.444 -2.322 -27.414 1.00 70.19 271 ASP A C 1
ATOM 2141 O O . ASP A 1 271 ? 17.817 -1.270 -27.333 1.00 70.19 271 ASP A O 1
ATOM 2145 N N . LEU A 1 272 ? 19.147 -2.796 -26.378 1.00 74.25 272 LEU A N 1
ATOM 2146 C CA . LEU A 1 272 ? 19.215 -2.143 -25.062 1.00 74.25 272 LEU A CA 1
ATOM 2147 C C . LEU A 1 272 ? 20.518 -2.490 -24.340 1.00 74.25 272 LEU A C 1
ATOM 2149 O O . LEU A 1 272 ? 20.891 -3.672 -24.249 1.00 74.25 272 LEU A O 1
ATOM 2153 N N . ASP A 1 273 ? 21.096 -1.465 -23.718 1.00 77.62 273 ASP A N 1
ATOM 2154 C CA . ASP A 1 273 ? 22.175 -1.589 -22.743 1.00 77.62 273 ASP A CA 1
ATOM 2155 C C . ASP A 1 273 ? 21.725 -2.311 -21.454 1.00 77.62 273 ASP A C 1
ATOM 2157 O O . ASP A 1 273 ? 20.520 -2.443 -21.192 1.00 77.62 273 ASP A O 1
ATOM 2161 N N . PRO A 1 274 ? 22.667 -2.816 -20.631 1.00 77.88 274 PRO A N 1
ATOM 2162 C CA . PRO A 1 274 ? 22.353 -3.650 -19.470 1.00 77.88 274 PRO A CA 1
ATOM 2163 C C . PRO A 1 274 ? 21.400 -3.003 -18.454 1.00 77.88 274 PRO A C 1
ATOM 2165 O O . PRO A 1 274 ? 20.455 -3.663 -18.016 1.00 77.88 274 PRO A O 1
ATOM 2168 N N . THR A 1 275 ? 21.579 -1.720 -18.113 1.00 80.38 275 THR A N 1
ATOM 2169 C CA . THR A 1 275 ? 20.755 -1.043 -17.091 1.00 80.38 275 THR A CA 1
ATOM 2170 C C . THR A 1 275 ? 19.313 -0.817 -17.552 1.00 80.38 275 THR A C 1
ATOM 2172 O O . THR A 1 275 ? 18.397 -1.240 -16.839 1.00 80.38 275 THR A O 1
ATOM 2175 N N . PRO A 1 276 ? 19.045 -0.225 -18.738 1.00 82.44 276 PRO A N 1
ATOM 2176 C CA . PRO A 1 276 ? 17.678 -0.071 -19.240 1.00 82.44 276 PRO A CA 1
ATOM 2177 C C . PRO A 1 276 ? 16.973 -1.414 -19.466 1.00 82.44 276 PRO A C 1
ATOM 2179 O O . PRO A 1 276 ? 15.772 -1.539 -19.218 1.00 82.44 276 PRO A O 1
ATOM 2182 N N . LYS A 1 277 ? 17.721 -2.444 -19.884 1.00 86.69 277 LYS A N 1
ATOM 2183 C CA . LYS A 1 277 ? 17.209 -3.811 -20.026 1.00 86.69 277 LYS A CA 1
ATOM 2184 C C . LYS A 1 277 ? 16.776 -4.400 -18.687 1.00 86.69 277 LYS A C 1
ATOM 2186 O O . LYS A 1 277 ? 15.692 -4.970 -18.610 1.00 86.69 277 LYS A O 1
ATOM 2191 N N . ALA A 1 278 ? 17.582 -4.253 -17.638 1.00 87.81 278 ALA A N 1
ATOM 2192 C CA . ALA A 1 278 ? 17.221 -4.714 -16.302 1.00 87.81 278 ALA A CA 1
ATOM 2193 C C . ALA A 1 278 ? 15.985 -3.973 -15.766 1.00 87.81 278 ALA A C 1
ATOM 2195 O O . ALA A 1 278 ? 15.052 -4.602 -15.266 1.00 87.81 278 ALA A O 1
ATOM 2196 N N . GLN A 1 279 ? 15.934 -2.651 -15.962 1.00 87.69 279 GLN A N 1
ATOM 2197 C CA . GLN A 1 279 ? 14.799 -1.819 -15.563 1.00 87.69 279 GLN A CA 1
ATOM 2198 C C . GLN A 1 279 ? 13.491 -2.262 -16.234 1.00 87.69 279 GLN A C 1
ATOM 2200 O O . GLN A 1 279 ? 12.462 -2.305 -15.568 1.00 87.69 279 GLN A O 1
ATOM 2205 N N . PHE A 1 280 ? 13.524 -2.649 -17.515 1.00 91.19 280 PHE A N 1
ATOM 2206 C CA . PHE A 1 280 ? 12.348 -3.167 -18.223 1.00 91.19 280 PHE A CA 1
ATOM 2207 C C . PHE A 1 280 ? 11.745 -4.403 -17.533 1.00 91.19 280 PHE A C 1
ATOM 2209 O O . PHE A 1 280 ? 10.535 -4.461 -17.313 1.00 91.19 280 PHE A O 1
ATOM 2216 N N . PHE A 1 281 ? 12.580 -5.374 -17.147 1.00 91.69 281 PHE A N 1
ATOM 2217 C CA . PHE A 1 281 ? 12.110 -6.579 -16.455 1.00 91.69 281 PHE A CA 1
ATOM 2218 C C . PHE A 1 281 ? 11.615 -6.284 -15.037 1.00 91.69 281 PHE A C 1
ATOM 2220 O O . PHE A 1 281 ? 10.610 -6.852 -14.622 1.00 91.69 281 PHE A O 1
ATOM 2227 N N . ILE A 1 282 ? 12.262 -5.367 -14.316 1.00 92.06 282 ILE A N 1
ATOM 2228 C CA . ILE A 1 282 ? 11.796 -4.929 -12.991 1.00 92.06 282 ILE A CA 1
ATOM 2229 C C . ILE A 1 282 ? 10.429 -4.249 -13.096 1.00 92.06 282 ILE A C 1
ATOM 2231 O O . ILE A 1 282 ? 9.536 -4.539 -12.309 1.00 92.06 282 ILE A O 1
ATOM 2235 N N . SER A 1 283 ? 10.231 -3.374 -14.084 1.00 93.25 283 SER A N 1
ATOM 2236 C CA . SER A 1 283 ? 8.936 -2.726 -14.316 1.00 93.25 283 SER A CA 1
ATOM 2237 C C . SER A 1 283 ? 7.834 -3.731 -14.670 1.00 93.25 283 SER A C 1
ATOM 2239 O O . SER A 1 283 ? 6.686 -3.538 -14.272 1.00 93.25 283 SER A O 1
ATOM 2241 N N . PHE A 1 284 ? 8.170 -4.825 -15.358 1.00 94.81 284 PHE A N 1
ATOM 2242 C CA . PHE A 1 284 ? 7.238 -5.929 -15.585 1.00 94.81 284 PHE A CA 1
ATOM 2243 C C . PHE A 1 284 ? 6.903 -6.692 -14.292 1.00 94.81 284 PHE A C 1
ATOM 2245 O O . PHE A 1 284 ? 5.725 -6.930 -14.019 1.00 94.81 284 PHE A O 1
ATOM 2252 N N . LEU A 1 285 ? 7.911 -7.042 -13.482 1.00 94.81 285 LEU A N 1
ATOM 2253 C CA . LEU A 1 285 ? 7.711 -7.710 -12.188 1.00 94.81 285 LEU A CA 1
ATOM 2254 C C . LEU A 1 285 ? 6.860 -6.862 -11.239 1.00 94.81 285 LEU A C 1
ATOM 2256 O O . LEU A 1 285 ? 5.950 -7.391 -10.608 1.00 94.81 285 LEU A O 1
ATOM 2260 N N . LEU A 1 286 ? 7.049 -5.544 -11.247 1.00 94.12 286 LEU A N 1
ATOM 2261 C CA . LEU A 1 286 ? 6.199 -4.612 -10.515 1.00 94.12 286 LEU A CA 1
ATOM 2262 C C . LEU A 1 286 ? 4.723 -4.711 -10.930 1.00 94.12 286 LEU A C 1
ATOM 2264 O O . LEU A 1 286 ? 3.838 -4.716 -10.077 1.00 94.12 286 LEU A O 1
ATOM 2268 N N . CYS A 1 287 ? 4.430 -4.793 -12.232 1.00 95.81 287 CYS A N 1
ATOM 2269 C CA . CYS A 1 287 ? 3.048 -4.940 -12.706 1.00 95.81 287 CYS A CA 1
ATOM 2270 C C . CYS A 1 287 ? 2.425 -6.252 -12.200 1.00 95.81 287 CYS A C 1
ATOM 2272 O O . CYS A 1 287 ? 1.262 -6.271 -11.792 1.00 95.81 287 CYS A O 1
ATOM 2274 N N . LEU A 1 288 ? 3.209 -7.335 -12.181 1.00 96.06 288 LEU A N 1
ATOM 2275 C CA . LEU A 1 288 ? 2.794 -8.623 -11.627 1.00 96.06 288 LEU A CA 1
ATOM 2276 C C . LEU A 1 288 ? 2.554 -8.542 -10.111 1.00 96.06 288 LEU A C 1
ATOM 2278 O O . LEU A 1 288 ? 1.540 -9.038 -9.624 1.00 96.06 288 LEU A O 1
ATOM 2282 N N . GLU A 1 289 ? 3.441 -7.893 -9.362 1.00 95.44 289 GLU A N 1
ATOM 2283 C CA . GLU A 1 289 ? 3.277 -7.675 -7.922 1.00 95.44 289 GLU A CA 1
ATOM 2284 C C . GLU A 1 289 ? 2.019 -6.887 -7.603 1.00 95.44 289 GLU A C 1
ATOM 2286 O O . GLU A 1 289 ? 1.278 -7.272 -6.703 1.00 95.44 289 GLU A O 1
ATOM 2291 N N . MET A 1 290 ? 1.741 -5.817 -8.351 1.00 96.00 290 MET A N 1
ATOM 2292 C CA . MET A 1 290 ? 0.539 -5.012 -8.131 1.00 96.00 290 MET A CA 1
ATOM 2293 C C . MET A 1 290 ? -0.732 -5.800 -8.440 1.00 96.00 290 MET A C 1
ATOM 2295 O O . MET A 1 290 ? -1.732 -5.632 -7.738 1.00 96.00 290 MET A O 1
ATOM 2299 N N . LEU A 1 291 ? -0.695 -6.715 -9.413 1.00 96.94 291 LEU A N 1
ATOM 2300 C CA . LEU A 1 291 ? -1.788 -7.655 -9.659 1.00 96.94 291 LEU A CA 1
ATOM 2301 C C . LEU A 1 291 ? -1.979 -8.616 -8.486 1.00 96.94 291 LEU A C 1
ATOM 2303 O O . LEU A 1 291 ? -3.087 -8.717 -7.958 1.00 96.94 291 LEU A O 1
ATOM 2307 N N . LEU A 1 292 ? -0.913 -9.284 -8.048 1.00 95.69 292 LEU A N 1
ATOM 2308 C CA . LEU A 1 292 ? -0.970 -10.232 -6.934 1.00 95.69 292 LEU A CA 1
ATOM 2309 C C . LEU A 1 292 ? -1.417 -9.547 -5.637 1.00 95.69 292 LEU A C 1
ATOM 2311 O O . LEU A 1 292 ? -2.291 -10.068 -4.945 1.00 95.69 292 LEU A O 1
ATOM 2315 N N . ALA A 1 293 ? -0.889 -8.358 -5.343 1.00 94.62 293 ALA A N 1
ATOM 2316 C CA . ALA A 1 293 ? -1.274 -7.556 -4.189 1.00 94.62 293 ALA A CA 1
ATOM 2317 C C . ALA A 1 293 ? -2.748 -7.128 -4.259 1.00 94.62 293 ALA A C 1
ATOM 2319 O O . ALA A 1 293 ? -3.456 -7.242 -3.261 1.00 94.62 293 ALA A O 1
ATOM 2320 N N . SER A 1 294 ? -3.244 -6.709 -5.430 1.00 95.06 294 SER A N 1
ATOM 2321 C CA . SER A 1 294 ? -4.653 -6.314 -5.618 1.00 95.06 294 SER A CA 1
ATOM 2322 C C . SER A 1 294 ? -5.613 -7.498 -5.486 1.00 95.06 294 SER A C 1
ATOM 2324 O O . SER A 1 294 ? -6.663 -7.398 -4.844 1.00 95.06 294 SER A O 1
ATOM 2326 N N . VAL A 1 295 ? -5.255 -8.650 -6.053 1.00 94.31 295 VAL A N 1
ATOM 2327 C CA . VAL A 1 295 ? -6.030 -9.891 -5.916 1.00 94.31 295 VAL A CA 1
ATOM 2328 C C . VAL A 1 295 ? -6.050 -10.333 -4.452 1.00 94.31 295 VAL A C 1
ATOM 2330 O O . VAL A 1 295 ? -7.119 -10.584 -3.896 1.00 94.31 295 VAL A O 1
ATOM 2333 N N . LEU A 1 296 ? -4.894 -10.340 -3.786 1.00 92.75 296 LEU A N 1
ATOM 2334 C CA . LEU A 1 296 ? -4.787 -10.684 -2.372 1.00 92.75 296 LEU A CA 1
ATOM 2335 C C . LEU A 1 296 ? -5.574 -9.706 -1.485 1.00 92.75 296 LEU A C 1
ATOM 2337 O O . LEU A 1 296 ? -6.281 -10.151 -0.582 1.00 92.75 296 LEU A O 1
ATOM 2341 N N . ALA A 1 297 ? -5.534 -8.400 -1.768 1.00 90.94 297 ALA A N 1
ATOM 2342 C CA . ALA A 1 297 ? -6.341 -7.399 -1.072 1.00 90.94 297 ALA A CA 1
ATOM 2343 C C . ALA A 1 297 ? -7.843 -7.701 -1.191 1.00 90.94 297 ALA A C 1
ATOM 2345 O O . ALA A 1 297 ? -8.562 -7.645 -0.195 1.00 90.94 297 ALA A O 1
ATOM 2346 N N . THR A 1 298 ? -8.300 -8.102 -2.381 1.00 90.25 298 THR A N 1
ATOM 2347 C CA . 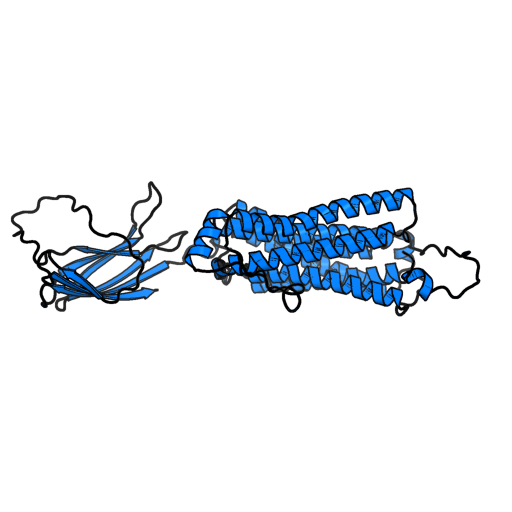THR A 1 298 ? -9.705 -8.467 -2.633 1.00 90.25 298 THR A CA 1
ATOM 2348 C C . THR A 1 298 ? -10.169 -9.612 -1.728 1.00 90.25 298 THR A C 1
ATOM 2350 O O . THR A 1 298 ? -11.276 -9.569 -1.189 1.00 90.25 298 THR A O 1
ATOM 2353 N N . PHE A 1 299 ? -9.319 -10.622 -1.523 1.00 86.12 299 PHE A N 1
ATOM 2354 C CA . PHE A 1 299 ? -9.633 -11.761 -0.658 1.00 86.12 299 PHE A CA 1
ATOM 2355 C C . PHE A 1 299 ? -9.475 -11.439 0.836 1.00 86.12 299 PHE A C 1
ATOM 2357 O O . PHE A 1 299 ? -10.327 -11.804 1.646 1.00 86.12 299 PHE A O 1
ATOM 2364 N N . LEU A 1 300 ? -8.404 -10.741 1.227 1.00 83.31 300 LEU A N 1
ATOM 2365 C CA . LEU A 1 300 ? -8.105 -10.454 2.636 1.00 83.31 300 LEU A CA 1
ATOM 2366 C C . LEU A 1 300 ? -9.057 -9.428 3.256 1.00 83.31 300 LEU A C 1
ATOM 2368 O O . LEU A 1 300 ? -9.392 -9.549 4.442 1.00 83.31 300 LEU A O 1
ATOM 2372 N N . PHE A 1 301 ? -9.485 -8.445 2.465 1.00 81.88 301 PHE A N 1
ATOM 2373 C CA . PHE A 1 301 ? -10.391 -7.370 2.870 1.00 81.88 301 PHE A CA 1
ATOM 2374 C C . PHE A 1 301 ? -11.798 -7.575 2.324 1.00 81.88 301 PHE A C 1
ATOM 2376 O O . PHE A 1 301 ? -12.544 -6.610 2.174 1.00 81.88 301 PHE A O 1
ATOM 2383 N N . HIS A 1 302 ? -12.187 -8.826 2.057 1.00 75.62 302 HIS A N 1
ATOM 2384 C CA . HIS A 1 302 ? -13.560 -9.101 1.675 1.00 75.62 302 HIS A CA 1
ATOM 2385 C C . HIS A 1 302 ? -14.517 -8.545 2.749 1.00 75.62 302 HIS A C 1
ATOM 2387 O O . HIS A 1 302 ? -14.269 -8.753 3.947 1.00 75.62 302 HIS A O 1
ATOM 2393 N N . PRO A 1 303 ? -15.599 -7.846 2.364 1.00 65.31 303 PRO A N 1
ATOM 2394 C CA . PRO A 1 303 ? -16.366 -7.056 3.319 1.00 65.31 303 PRO A CA 1
ATOM 2395 C C . PRO A 1 303 ? -17.042 -7.848 4.453 1.00 65.31 303 PRO A C 1
ATOM 2397 O O . PRO A 1 303 ? -17.280 -7.312 5.532 1.00 65.31 303 PRO A O 1
ATOM 2400 N N . SER A 1 304 ? -17.271 -9.153 4.272 1.00 59.91 304 SER A N 1
ATOM 2401 C CA . SER A 1 304 ? -17.765 -10.041 5.337 1.00 59.91 304 SER A CA 1
ATOM 2402 C C . SER A 1 304 ? -16.782 -10.188 6.510 1.00 59.91 304 SER A C 1
ATOM 2404 O O . SER A 1 304 ? -17.188 -10.396 7.652 1.00 59.91 304 SER A O 1
ATOM 2406 N N . HIS A 1 305 ? -15.479 -10.049 6.261 1.00 62.53 305 HIS A N 1
ATOM 2407 C CA . HIS A 1 305 ? -14.421 -10.398 7.208 1.00 62.53 305 HIS A CA 1
ATOM 2408 C C . HIS A 1 305 ? -13.726 -9.199 7.865 1.00 62.53 305 HIS A C 1
ATOM 2410 O O . HIS A 1 305 ? -12.901 -9.398 8.765 1.00 62.53 305 HIS A O 1
ATOM 2416 N N . CYS A 1 306 ? -14.031 -7.975 7.430 1.00 66.94 306 CYS A N 1
ATOM 2417 C CA . CYS A 1 306 ? -13.397 -6.756 7.918 1.00 66.94 306 CYS A CA 1
ATOM 2418 C C . CYS A 1 306 ? -14.445 -5.810 8.512 1.00 66.94 306 CYS A C 1
ATOM 2420 O O . CYS A 1 306 ? -15.368 -5.399 7.817 1.00 66.94 306 CYS A O 1
ATOM 2422 N N . ALA A 1 307 ? -14.272 -5.430 9.781 1.00 65.69 307 ALA A N 1
ATOM 2423 C CA . ALA A 1 307 ? -15.147 -4.472 10.466 1.00 65.69 307 ALA A CA 1
ATOM 2424 C C . ALA A 1 307 ? -14.969 -3.022 9.972 1.00 65.69 307 ALA A C 1
ATOM 2426 O O . ALA A 1 307 ? -15.468 -2.111 10.591 1.00 65.69 307 ALA A O 1
ATOM 2427 N N . LEU A 1 308 ? -14.207 -2.799 8.900 1.00 67.94 308 LEU A N 1
ATOM 2428 C CA . LEU A 1 308 ? -14.021 -1.486 8.279 1.00 67.94 308 LEU A CA 1
ATOM 2429 C C . LEU A 1 308 ? -15.211 -1.100 7.376 1.00 67.94 308 LEU A C 1
ATOM 2431 O O . LEU A 1 308 ? -15.347 0.052 6.986 1.00 67.94 308 LEU A O 1
ATOM 2435 N N . PHE A 1 309 ? -16.046 -2.078 7.009 1.00 64.38 309 PHE A N 1
ATOM 2436 C CA . PHE A 1 309 ? -17.176 -1.930 6.093 1.00 64.38 309 PHE A CA 1
ATOM 2437 C C . PHE A 1 309 ? -18.503 -1.983 6.863 1.00 64.38 309 PHE A C 1
ATOM 2439 O O . PHE A 1 309 ? -19.282 -2.930 6.734 1.00 64.38 309 PHE A O 1
ATOM 2446 N N . ASP A 1 310 ? -18.745 -0.961 7.682 1.00 58.47 310 ASP A N 1
ATOM 2447 C CA . ASP A 1 310 ? -19.841 -0.913 8.662 1.00 58.47 310 ASP A CA 1
ATOM 2448 C C . ASP A 1 310 ? -21.235 -1.030 8.024 1.00 58.47 310 ASP A C 1
ATOM 2450 O O . ASP A 1 310 ? -22.127 -1.685 8.561 1.00 58.47 310 ASP A O 1
ATOM 2454 N N . ARG A 1 311 ? -21.428 -0.495 6.810 1.00 53.91 311 ARG A N 1
ATOM 2455 C CA . ARG A 1 311 ? -22.723 -0.552 6.092 1.00 53.91 311 ARG A CA 1
ATOM 2456 C C . ARG A 1 311 ? -23.154 -1.948 5.637 1.00 53.91 311 ARG A C 1
ATOM 2458 O O . ARG A 1 311 ? -24.301 -2.109 5.232 1.00 53.91 311 ARG A O 1
ATOM 2465 N N . LEU A 1 312 ? -22.269 -2.946 5.655 1.00 49.88 312 LEU A N 1
ATOM 2466 C CA . LEU A 1 312 ? -22.653 -4.345 5.413 1.00 49.88 312 LEU A CA 1
ATOM 2467 C C . LEU A 1 312 ? -23.194 -5.040 6.658 1.00 49.88 312 LEU A C 1
ATOM 2469 O O . LEU A 1 312 ? -23.765 -6.123 6.536 1.00 49.88 312 LEU A O 1
ATOM 2473 N N . ARG A 1 313 ? -23.039 -4.431 7.837 1.00 48.12 313 ARG A N 1
ATOM 2474 C CA . ARG A 1 313 ? -23.551 -4.952 9.105 1.00 48.12 313 ARG A CA 1
ATOM 2475 C C . ARG A 1 313 ? -24.548 -3.984 9.749 1.00 48.12 313 ARG A C 1
ATOM 2477 O O . ARG A 1 313 ? -24.357 -3.614 10.898 1.00 48.12 313 ARG A O 1
ATOM 2484 N N . PRO A 1 314 ? -25.663 -3.631 9.083 1.00 45.62 314 PRO A N 1
ATOM 2485 C CA . PRO A 1 314 ? -26.741 -2.906 9.755 1.00 45.62 314 PRO A CA 1
ATOM 2486 C C . PRO A 1 314 ? -27.437 -3.748 10.849 1.00 45.62 314 PRO A C 1
ATOM 2488 O O . PRO A 1 314 ? -28.317 -3.237 11.528 1.00 45.62 314 PRO A O 1
ATOM 2491 N N . ASN A 1 315 ? -27.066 -5.031 11.006 1.00 41.72 315 ASN A N 1
ATOM 2492 C CA . ASN A 1 315 ? -27.771 -6.030 11.814 1.00 41.72 315 ASN A CA 1
ATOM 2493 C C . ASN A 1 315 ? -26.850 -6.886 12.715 1.00 41.72 315 ASN A C 1
ATOM 2495 O O . ASN A 1 315 ? -27.210 -8.025 13.011 1.00 41.72 315 ASN A O 1
ATOM 2499 N N . GLN A 1 316 ? -25.664 -6.421 13.136 1.00 46.91 316 GLN A N 1
ATOM 2500 C CA . GLN A 1 316 ? -25.050 -7.056 14.315 1.00 46.91 316 GLN A CA 1
ATOM 2501 C C . GLN A 1 316 ? -25.732 -6.479 15.552 1.00 46.91 316 GLN A C 1
ATOM 2503 O O . GLN A 1 316 ? -25.341 -5.443 16.066 1.00 46.91 316 GLN A O 1
ATOM 2508 N N . ASN A 1 317 ? -26.814 -7.140 15.952 1.00 53.59 317 ASN A N 1
ATOM 2509 C CA . ASN A 1 317 ? -27.362 -7.040 17.290 1.00 53.59 317 ASN A CA 1
ATOM 2510 C C . ASN A 1 317 ? -26.256 -7.500 18.253 1.00 53.59 317 ASN A C 1
ATOM 2512 O O . ASN A 1 317 ? -26.030 -8.704 18.376 1.00 53.59 317 ASN A O 1
ATOM 2516 N N . ASP A 1 318 ? -25.527 -6.569 18.865 1.00 60.12 318 ASP A N 1
ATOM 2517 C CA . ASP A 1 318 ? -24.632 -6.916 19.963 1.00 60.12 318 ASP A CA 1
ATOM 2518 C C . ASP A 1 318 ? -25.531 -7.229 21.167 1.00 60.12 318 ASP A C 1
ATOM 2520 O O . ASP A 1 318 ? -26.413 -6.450 21.542 1.00 60.12 318 ASP A O 1
ATOM 2524 N N . GLY A 1 319 ? -25.391 -8.450 21.681 1.00 70.69 319 GLY A N 1
ATOM 2525 C CA . GLY A 1 319 ? -26.294 -9.018 22.668 1.00 70.69 319 GLY A CA 1
ATOM 2526 C C . GLY A 1 319 ? -25.572 -9.487 23.913 1.00 70.69 319 GLY A C 1
ATOM 2527 O O . GLY A 1 319 ? -24.489 -10.077 23.848 1.00 70.69 319 GLY A O 1
ATOM 2528 N N . VAL A 1 320 ? -26.202 -9.252 25.054 1.00 80.06 320 VAL A N 1
ATOM 2529 C CA . VAL A 1 320 ? -25.729 -9.710 26.352 1.00 80.06 320 VAL A CA 1
ATOM 2530 C C . VAL A 1 320 ? -26.800 -10.566 27.010 1.00 80.06 320 VAL A C 1
ATOM 2532 O O . VAL A 1 320 ? -27.983 -10.222 27.036 1.00 80.06 320 VAL A O 1
ATOM 2535 N N . GLY A 1 321 ? -26.362 -11.696 27.552 1.00 84.44 321 GLY A N 1
ATOM 2536 C CA . GLY A 1 321 ? -27.155 -12.540 28.422 1.00 84.44 321 GLY A CA 1
ATOM 2537 C C . GLY A 1 321 ? -26.587 -12.513 29.835 1.00 84.44 321 GLY A C 1
ATOM 2538 O O . GLY A 1 321 ? -25.377 -12.652 30.045 1.00 84.44 321 GLY A O 1
ATOM 2539 N N . VAL A 1 322 ? -27.459 -12.370 30.827 1.00 84.75 322 VAL A N 1
ATOM 2540 C CA . VAL A 1 322 ? -27.110 -12.583 32.232 1.00 84.75 322 VAL A CA 1
ATOM 2541 C C . VAL A 1 322 ? -28.089 -13.558 32.853 1.00 84.75 322 VAL A C 1
ATOM 2543 O O . VAL A 1 322 ? -29.305 -13.453 32.699 1.00 84.75 322 VAL A O 1
ATOM 2546 N N . LYS A 1 323 ? -27.551 -14.523 33.588 1.00 87.44 323 LYS A N 1
ATOM 2547 C CA . LYS A 1 323 ? -28.340 -15.394 34.453 1.00 87.44 323 LYS A CA 1
ATOM 2548 C C . LYS A 1 323 ? -27.787 -15.333 35.863 1.00 87.44 323 LYS A C 1
ATOM 2550 O O . LYS A 1 323 ? -26.578 -15.215 36.064 1.00 87.44 323 LYS A O 1
ATOM 2555 N N . GLY A 1 324 ? -28.664 -15.439 36.847 1.00 86.62 324 GLY A N 1
ATOM 2556 C CA . GLY A 1 324 ? -28.243 -15.368 38.236 1.00 86.62 324 GLY A CA 1
ATOM 2557 C C . GLY A 1 324 ? -29.267 -15.900 39.215 1.00 86.62 324 GLY A C 1
ATOM 2558 O O . GLY A 1 324 ? -30.366 -16.308 38.841 1.00 86.62 324 GLY A O 1
ATOM 2559 N N . THR A 1 325 ? -28.876 -15.929 40.487 1.00 85.12 325 THR A N 1
ATOM 2560 C CA . THR A 1 325 ? -29.754 -16.277 41.615 1.00 85.12 325 THR A CA 1
ATOM 2561 C C . THR A 1 325 ? -29.644 -15.212 42.701 1.00 85.12 325 THR A C 1
ATOM 2563 O O . THR A 1 325 ? -28.534 -14.848 43.092 1.00 85.12 325 THR A O 1
ATOM 2566 N N . LEU A 1 326 ? -30.792 -14.735 43.184 1.00 84.12 326 LEU A N 1
ATOM 2567 C CA . LEU A 1 326 ? -30.933 -13.717 44.220 1.00 84.12 326 LEU A CA 1
ATOM 2568 C C . LEU A 1 326 ? -31.346 -14.356 45.546 1.00 84.12 326 LEU A C 1
ATOM 2570 O O . LEU A 1 326 ? -32.360 -15.058 45.638 1.00 84.12 326 LEU A O 1
ATOM 2574 N N . LEU A 1 327 ? -30.565 -14.081 46.587 1.00 81.38 327 LEU A N 1
ATOM 2575 C CA . LEU A 1 327 ? -30.816 -14.536 47.951 1.00 81.38 327 LEU A CA 1
ATOM 2576 C C . LEU A 1 327 ? -30.922 -13.329 48.882 1.00 81.38 327 LEU A C 1
ATOM 2578 O O . LEU A 1 327 ? -29.992 -12.530 48.953 1.00 81.38 327 LEU A O 1
ATOM 2582 N N . CYS A 1 328 ? -32.016 -13.241 49.632 1.00 80.00 328 CYS A N 1
ATOM 2583 C CA . CYS A 1 328 ? -32.252 -12.249 50.674 1.00 80.00 328 CYS A CA 1
ATOM 2584 C C . CYS A 1 328 ? -32.131 -12.924 52.047 1.00 80.00 328 CYS A C 1
ATOM 2586 O O . CYS A 1 328 ? -32.910 -13.828 52.352 1.00 80.00 328 CYS A O 1
ATOM 2588 N N . ASN A 1 329 ? -31.143 -12.540 52.865 1.00 78.12 329 ASN A N 1
ATOM 2589 C CA . ASN A 1 329 ? -30.866 -13.170 54.172 1.00 78.12 329 ASN A CA 1
ATOM 2590 C C . ASN A 1 329 ? -30.796 -14.719 54.134 1.00 78.12 329 ASN A C 1
ATOM 2592 O O . ASN A 1 329 ? -31.220 -15.401 55.065 1.00 78.12 329 ASN A O 1
ATOM 2596 N N . GLY A 1 330 ? -30.289 -15.291 53.037 1.00 73.38 330 GLY A N 1
ATOM 2597 C CA . GLY A 1 330 ? -30.194 -16.744 52.836 1.00 73.38 330 GLY A CA 1
ATOM 2598 C C . GLY A 1 330 ? -31.470 -17.431 52.326 1.00 73.38 330 GLY A C 1
ATOM 2599 O O . GLY A 1 330 ? -31.409 -18.611 51.986 1.00 73.38 330 GLY A O 1
ATOM 2600 N N . ALA A 1 331 ? -32.595 -16.720 52.207 1.00 80.06 331 ALA A N 1
ATOM 2601 C CA . ALA A 1 331 ? -33.810 -17.203 51.549 1.00 80.06 331 ALA A CA 1
ATOM 2602 C C . ALA A 1 331 ? -33.867 -16.746 50.082 1.00 80.06 331 ALA A C 1
ATOM 2604 O O . ALA A 1 331 ? -33.340 -15.692 49.729 1.00 80.06 331 ALA A O 1
ATOM 2605 N N . PHE A 1 332 ? -34.520 -17.520 49.210 1.00 84.19 332 PHE A N 1
ATOM 2606 C CA . PHE A 1 332 ? -34.699 -17.135 47.806 1.00 84.19 332 PHE A CA 1
ATOM 2607 C C . PHE A 1 332 ? -35.526 -15.851 47.692 1.00 84.19 332 PHE A C 1
ATOM 2609 O O . PHE A 1 332 ? -36.634 -15.775 48.221 1.00 84.19 332 PHE A O 1
ATOM 2616 N N . SER A 1 333 ? -34.986 -14.846 46.998 1.00 82.44 333 SER A N 1
ATOM 2617 C CA . SER A 1 333 ? -35.687 -13.583 46.760 1.00 82.44 333 SER A CA 1
ATOM 2618 C C . SER A 1 333 ? -36.585 -13.736 45.536 1.00 82.44 333 SER A C 1
ATOM 2620 O O . SER A 1 333 ? -36.094 -13.859 44.415 1.00 82.44 333 SER A O 1
ATOM 2622 N N . VAL A 1 334 ? -37.896 -13.823 45.765 1.00 84.88 334 VAL A N 1
ATOM 2623 C CA . VAL A 1 334 ? -38.906 -14.102 44.733 1.00 84.88 334 VAL A CA 1
ATOM 2624 C C . VAL A 1 334 ? -39.504 -12.795 44.221 1.00 84.88 334 VAL A C 1
ATOM 2626 O O . VAL A 1 334 ? -39.791 -11.905 45.018 1.00 84.88 334 VAL A O 1
ATOM 2629 N N . HIS A 1 335 ? -39.757 -12.715 42.912 1.00 84.19 335 HIS A N 1
ATOM 2630 C CA . HIS A 1 335 ? -40.413 -11.576 42.261 1.00 84.19 335 HIS A CA 1
ATOM 2631 C C . HIS A 1 335 ? -39.645 -10.247 42.394 1.00 84.19 335 HIS A C 1
ATOM 2633 O O . HIS A 1 335 ? -40.229 -9.168 42.449 1.00 84.19 335 HIS A O 1
ATOM 2639 N N . THR A 1 336 ? -38.317 -10.326 42.443 1.00 80.88 336 THR A N 1
ATOM 2640 C CA . THR A 1 336 ? -37.414 -9.171 42.443 1.00 80.88 336 THR A CA 1
ATOM 2641 C C . THR A 1 336 ? -37.179 -8.710 41.015 1.00 80.88 336 THR A C 1
ATOM 2643 O O . THR A 1 336 ? -36.823 -9.535 40.174 1.00 80.88 336 THR A O 1
ATOM 2646 N N . ASN A 1 337 ? -37.347 -7.418 40.738 1.00 84.06 337 ASN A N 1
ATOM 2647 C CA . ASN A 1 337 ? -37.171 -6.873 39.394 1.00 84.06 337 ASN A CA 1
ATOM 2648 C C . ASN A 1 337 ? -35.687 -6.758 39.039 1.00 84.06 337 ASN A C 1
ATOM 2650 O O . ASN A 1 337 ? -34.883 -6.271 39.836 1.00 84.06 337 ASN A O 1
ATOM 2654 N N . ALA A 1 338 ? -35.344 -7.163 37.823 1.00 85.69 338 ALA A N 1
ATOM 2655 C CA . ALA A 1 338 ? -34.015 -7.022 37.253 1.00 85.69 338 ALA A CA 1
ATOM 2656 C C . ALA A 1 338 ? -34.128 -6.559 35.797 1.00 85.69 338 ALA A C 1
ATOM 2658 O O . ALA A 1 338 ? -35.014 -7.003 35.065 1.00 85.69 338 ALA A O 1
ATOM 2659 N N . ALA A 1 339 ? -33.240 -5.669 35.377 1.00 84.44 339 ALA A N 1
ATOM 2660 C CA . ALA A 1 339 ? -33.195 -5.158 34.015 1.00 84.44 339 ALA A CA 1
ATOM 2661 C C . ALA A 1 339 ? -31.749 -4.911 33.589 1.00 84.44 339 ALA A C 1
ATOM 2663 O O . ALA A 1 339 ? -30.934 -4.493 34.411 1.00 84.44 339 ALA A O 1
ATOM 2664 N N . ILE A 1 340 ? -31.439 -5.170 32.322 1.00 82.50 340 ILE A N 1
ATOM 2665 C CA . ILE A 1 340 ? -30.160 -4.800 31.718 1.00 82.50 340 ILE A CA 1
ATOM 2666 C C . ILE A 1 340 ? -30.375 -3.546 30.878 1.00 82.50 340 ILE A C 1
ATOM 2668 O O . ILE A 1 340 ? -31.315 -3.495 30.084 1.00 82.50 340 ILE A O 1
ATOM 2672 N N . PHE A 1 341 ? -29.496 -2.571 31.042 1.00 83.25 341 PHE A N 1
ATOM 2673 C CA . PHE A 1 341 ? -29.442 -1.357 30.239 1.00 83.25 341 PHE A CA 1
ATOM 2674 C C . PHE A 1 341 ? -28.120 -1.287 29.484 1.00 83.25 341 PHE A C 1
ATOM 2676 O O . PHE A 1 341 ? -27.123 -1.822 29.967 1.00 83.25 341 PHE A O 1
ATOM 2683 N N . ASP A 1 342 ? -28.116 -0.633 28.333 1.00 81.38 342 ASP A N 1
ATOM 2684 C CA . ASP A 1 342 ? -26.906 -0.089 27.736 1.00 81.38 342 ASP A CA 1
ATOM 2685 C C . ASP A 1 342 ? -26.671 1.311 28.298 1.00 81.38 342 ASP A C 1
ATOM 2687 O O . ASP A 1 342 ? -27.606 2.111 28.365 1.00 81.38 342 ASP A O 1
ATOM 2691 N N . VAL A 1 343 ? -25.462 1.582 28.784 1.00 77.62 343 VAL A N 1
ATOM 2692 C CA . VAL A 1 343 ? -25.145 2.864 29.421 1.00 77.62 343 VAL A CA 1
ATOM 2693 C C . VAL A 1 343 ? -24.416 3.763 28.439 1.00 77.62 343 VAL A C 1
ATOM 2695 O O . VAL A 1 343 ? -23.220 3.601 28.182 1.00 77.62 343 VAL A O 1
ATOM 2698 N N . ASP A 1 344 ? -25.115 4.797 27.986 1.00 71.56 344 ASP A N 1
ATOM 2699 C CA . ASP A 1 344 ? -24.556 5.812 27.108 1.00 71.56 344 ASP A CA 1
ATOM 2700 C C . ASP A 1 344 ? -23.823 6.893 27.906 1.00 71.56 344 ASP A C 1
ATOM 2702 O O . ASP A 1 344 ? -24.396 7.679 28.660 1.00 71.56 344 ASP A O 1
ATOM 2706 N N . ARG A 1 345 ? -22.504 6.995 27.715 1.00 62.38 345 ARG A N 1
ATOM 2707 C CA . ARG A 1 345 ? -21.689 8.038 28.376 1.00 62.38 345 ARG A CA 1
ATOM 2708 C C . ARG A 1 345 ? -21.667 9.374 27.636 1.00 62.38 345 ARG A C 1
ATOM 2710 O O . ARG A 1 345 ? -20.951 10.288 28.060 1.00 62.38 345 ARG A O 1
ATOM 2717 N N . ASN A 1 346 ? -22.393 9.497 26.527 1.00 55.84 346 ASN A N 1
ATOM 2718 C CA . ASN A 1 346 ? -22.445 10.728 25.747 1.00 55.84 346 ASN A CA 1
ATOM 2719 C C . ASN A 1 346 ? -23.502 11.691 26.318 1.00 55.84 346 ASN A C 1
ATOM 2721 O O . ASN A 1 346 ? -24.626 11.282 26.596 1.00 55.84 346 ASN A O 1
ATOM 2725 N N . PRO A 1 347 ? -23.190 12.992 26.492 1.00 44.12 347 PRO A N 1
ATOM 2726 C CA . PRO A 1 347 ? -24.168 13.952 26.994 1.00 44.12 347 PRO A CA 1
ATOM 2727 C C . PRO A 1 347 ? -25.321 14.134 25.995 1.00 44.12 347 PRO A C 1
ATOM 2729 O O . PRO A 1 347 ? -25.117 14.720 24.931 1.00 44.12 347 PRO A O 1
ATOM 2732 N N . GLY A 1 348 ? -26.525 13.694 26.365 1.00 50.44 348 GLY A N 1
ATOM 2733 C CA . GLY A 1 348 ? -27.747 13.864 25.569 1.00 50.44 348 GLY A CA 1
ATOM 2734 C C . GLY A 1 348 ? -28.385 12.567 25.070 1.00 50.44 348 GLY A C 1
ATOM 2735 O O . GLY A 1 348 ? -29.529 12.629 24.625 1.00 50.44 348 GLY A O 1
ATOM 2736 N N . ASP A 1 349 ? -27.697 11.432 25.203 1.00 57.78 349 ASP A N 1
ATOM 2737 C CA . ASP A 1 349 ? -28.251 10.102 24.933 1.00 57.78 349 ASP A CA 1
ATOM 2738 C C . ASP A 1 349 ? -28.797 9.492 26.239 1.00 57.78 349 ASP A C 1
ATOM 2740 O O . ASP A 1 349 ? -28.301 9.788 27.330 1.00 57.78 349 ASP A O 1
ATOM 2744 N N . ALA A 1 350 ? -29.889 8.733 26.145 1.00 63.06 350 ALA A N 1
ATOM 2745 C CA . ALA A 1 350 ? -30.565 8.128 27.291 1.00 63.06 350 ALA A CA 1
ATOM 2746 C C . ALA A 1 350 ? -30.293 6.623 27.309 1.00 63.06 350 ALA A C 1
ATOM 2748 O O . ALA A 1 350 ? -30.427 6.000 26.267 1.00 63.06 350 ALA A O 1
ATOM 2749 N N . ASP A 1 351 ? -29.996 6.059 28.486 1.00 76.94 351 ASP A N 1
ATOM 2750 C CA . ASP A 1 351 ? -29.720 4.625 28.646 1.00 76.94 351 ASP A CA 1
ATOM 2751 C C . ASP A 1 351 ? -30.801 3.739 27.995 1.00 76.94 351 ASP A C 1
ATOM 2753 O O . ASP A 1 351 ? -31.983 3.787 28.372 1.00 76.94 351 ASP A O 1
ATOM 2757 N N . ASP A 1 352 ? -30.385 2.871 27.075 1.00 79.06 352 ASP A N 1
ATOM 2758 C CA . ASP A 1 352 ? -31.277 1.976 26.346 1.00 79.06 352 ASP A CA 1
ATOM 2759 C C . ASP A 1 352 ? -31.602 0.721 27.170 1.00 79.06 352 ASP A C 1
ATOM 2761 O O . ASP A 1 352 ? -30.727 -0.014 27.620 1.00 79.06 352 ASP A O 1
ATOM 2765 N N . LEU A 1 353 ? -32.889 0.414 27.361 1.00 81.38 353 LEU A N 1
ATOM 2766 C CA . LEU A 1 353 ? -33.305 -0.829 28.020 1.00 81.38 353 LEU A CA 1
ATOM 2767 C C . LEU A 1 353 ? -33.120 -2.026 27.073 1.00 81.38 353 LEU A C 1
ATOM 2769 O O . LEU A 1 353 ? -33.824 -2.126 26.068 1.00 81.38 353 LEU A O 1
ATOM 2773 N N . LEU A 1 354 ? -32.263 -2.980 27.445 1.00 82.88 354 LEU A N 1
ATOM 2774 C CA . LEU A 1 354 ? -31.999 -4.191 26.661 1.00 82.88 354 LEU A CA 1
ATOM 2775 C C . LEU A 1 354 ? -33.030 -5.294 26.928 1.00 82.88 354 LEU A C 1
ATOM 2777 O O . LEU A 1 354 ? -33.649 -5.805 25.998 1.00 82.88 354 LEU A O 1
ATOM 2781 N N . ASP A 1 355 ? -33.214 -5.664 28.197 1.00 87.62 355 ASP A N 1
ATOM 2782 C CA . ASP A 1 355 ? -34.201 -6.661 28.629 1.00 87.62 355 ASP A CA 1
ATOM 2783 C C . ASP A 1 355 ? -34.582 -6.452 30.104 1.00 87.62 355 ASP A C 1
ATOM 2785 O O . ASP A 1 355 ? -33.794 -5.923 30.894 1.00 87.62 355 ASP A O 1
ATOM 2789 N N . LYS A 1 356 ? -35.795 -6.857 30.495 1.00 89.75 356 LYS A N 1
ATOM 2790 C CA . LYS A 1 356 ? -36.299 -6.760 31.874 1.00 89.75 356 LYS A CA 1
ATOM 2791 C C . LYS A 1 356 ? -37.115 -7.982 32.274 1.00 89.75 356 LYS A C 1
ATOM 2793 O O . LYS A 1 356 ? -37.922 -8.505 31.511 1.00 89.75 356 LYS A O 1
ATOM 2798 N N . GLY A 1 357 ? -37.000 -8.363 33.536 1.00 89.06 357 GLY A N 1
ATOM 2799 C CA . GLY A 1 357 ? -37.679 -9.524 34.087 1.00 89.06 357 GLY A CA 1
ATOM 2800 C C . GLY A 1 357 ? -37.685 -9.516 35.606 1.00 89.06 357 GLY A C 1
ATOM 2801 O O . GLY A 1 357 ? -37.356 -8.522 36.254 1.00 89.06 357 GLY A O 1
ATOM 2802 N N . HIS A 1 358 ? -38.093 -10.639 36.184 1.00 89.62 358 HIS A N 1
ATOM 2803 C CA . HIS A 1 358 ? -38.142 -10.812 37.628 1.00 89.62 358 HIS A CA 1
ATOM 2804 C C . HIS A 1 358 ? -37.685 -12.210 38.041 1.00 89.62 358 HIS A C 1
ATOM 2806 O O . HIS A 1 358 ? -37.754 -13.157 37.255 1.00 89.62 358 HIS A O 1
ATOM 2812 N N . SER A 1 359 ? -37.226 -12.346 39.283 1.00 88.25 359 SER A N 1
ATOM 2813 C CA . SER A 1 359 ? -36.768 -13.626 39.824 1.00 88.25 359 SER A CA 1
ATOM 2814 C C . SER A 1 359 ? -37.909 -14.623 40.082 1.00 88.25 359 SER A C 1
ATOM 2816 O O . SER A 1 359 ? -39.010 -14.262 40.512 1.00 88.25 359 SER A O 1
ATOM 2818 N N . ASP A 1 360 ? -37.636 -15.909 39.845 1.00 88.19 360 ASP A N 1
ATOM 2819 C CA . ASP A 1 360 ? -38.575 -17.016 40.046 1.00 88.19 360 ASP A CA 1
ATOM 2820 C C . ASP A 1 360 ? -38.709 -17.437 41.529 1.00 88.19 360 ASP A C 1
ATOM 2822 O O . ASP A 1 360 ? -38.096 -16.873 42.436 1.00 88.19 360 ASP A O 1
ATOM 2826 N N . ARG A 1 361 ? -39.503 -18.486 41.804 1.00 88.31 361 ARG A N 1
ATOM 2827 C CA . ARG A 1 361 ? -39.692 -19.049 43.163 1.00 88.31 361 ARG A CA 1
ATOM 2828 C C . ARG A 1 361 ? -38.407 -19.592 43.808 1.00 88.31 361 ARG A C 1
ATOM 2830 O O . ARG A 1 361 ? -38.397 -19.855 45.006 1.00 88.31 361 ARG A O 1
ATOM 2837 N N . LYS A 1 362 ? -37.353 -19.808 43.022 1.00 87.19 362 LYS A N 1
ATOM 2838 C CA . LYS A 1 362 ? -36.016 -20.221 43.466 1.00 87.19 362 LYS A CA 1
ATOM 2839 C C . LYS A 1 362 ? -35.016 -19.058 43.382 1.00 87.19 362 LYS A C 1
ATOM 2841 O O . LYS A 1 362 ? -33.814 -19.296 43.407 1.00 87.19 362 LYS A O 1
ATOM 2846 N N . GLY A 1 363 ? -35.493 -17.818 43.255 1.00 83.94 363 GLY A N 1
ATOM 2847 C CA . GLY A 1 363 ? -34.673 -16.615 43.157 1.00 83.94 363 GLY A CA 1
ATOM 2848 C C . GLY A 1 363 ? -33.881 -16.489 41.857 1.00 83.94 363 GLY A C 1
ATOM 2849 O O . GLY A 1 363 ? -33.015 -15.625 41.767 1.00 83.94 363 GLY A O 1
ATOM 2850 N N . ARG A 1 364 ? -34.126 -17.335 40.852 1.00 88.69 364 ARG A N 1
ATOM 2851 C CA . ARG A 1 364 ? -33.363 -17.345 39.598 1.00 88.69 364 ARG A CA 1
ATOM 2852 C C . ARG A 1 364 ? -33.946 -16.362 38.598 1.00 88.69 364 ARG A C 1
ATOM 2854 O O . ARG A 1 364 ? -35.164 -16.245 38.502 1.00 88.69 364 ARG A O 1
ATOM 2861 N N . PHE A 1 365 ? -33.087 -15.725 37.818 1.00 88.69 365 PHE A N 1
ATOM 2862 C CA . PHE A 1 365 ? -33.484 -14.878 36.697 1.00 88.69 365 PHE A CA 1
ATOM 2863 C C . PHE A 1 365 ? -32.561 -15.113 35.502 1.00 88.69 365 PHE A C 1
ATOM 2865 O O . PHE A 1 365 ? -31.405 -15.518 35.665 1.00 88.69 365 PHE A O 1
ATOM 2872 N N . VAL A 1 366 ? -33.096 -14.874 34.310 1.00 89.94 366 VAL A N 1
ATOM 2873 C CA . VAL A 1 366 ? -32.367 -14.859 33.043 1.00 89.94 366 VAL A CA 1
ATOM 2874 C C . VAL A 1 366 ? -32.873 -13.648 32.278 1.00 89.94 366 VAL A C 1
ATOM 2876 O O . VAL A 1 366 ? -34.086 -13.468 32.190 1.00 89.94 366 VAL A O 1
ATOM 2879 N N . LEU A 1 367 ? -31.953 -12.825 31.794 1.00 88.00 367 LEU A N 1
ATOM 2880 C CA . LEU A 1 367 ? -32.231 -11.677 30.943 1.00 88.00 367 LEU A CA 1
ATOM 2881 C C . LEU A 1 367 ? -31.321 -11.768 29.724 1.00 88.00 367 LEU A C 1
ATOM 2883 O O . LEU A 1 367 ? -30.122 -12.023 29.870 1.00 88.00 367 LEU A O 1
ATOM 2887 N N . GLU A 1 368 ? -31.890 -11.579 28.546 1.00 87.69 368 GLU A N 1
ATOM 2888 C CA . GLU A 1 368 ? -31.210 -11.656 27.257 1.00 87.69 368 GLU A CA 1
ATOM 2889 C C . GLU A 1 368 ? -31.679 -10.484 26.404 1.00 87.69 368 GLU A C 1
ATOM 2891 O O . GLU A 1 368 ? -32.835 -10.417 25.992 1.00 87.69 368 GLU A O 1
ATOM 2896 N N . GLY A 1 369 ? -30.774 -9.547 26.148 1.00 80.88 369 GLY A N 1
ATOM 2897 C CA . GLY A 1 369 ? -31.097 -8.332 25.421 1.00 80.88 369 GLY A CA 1
ATOM 2898 C C . GLY A 1 369 ? -30.084 -8.057 24.327 1.00 80.88 369 GLY A C 1
ATOM 2899 O O . GLY A 1 369 ? -28.893 -8.331 24.476 1.00 80.88 369 GLY A O 1
ATOM 2900 N N . THR A 1 370 ? -30.569 -7.509 23.220 1.00 77.38 370 THR A N 1
ATOM 2901 C CA . THR A 1 370 ? -29.735 -7.056 22.107 1.00 77.38 370 THR A CA 1
ATOM 2902 C C . THR A 1 370 ? -30.094 -5.631 21.755 1.00 77.38 370 THR A C 1
ATOM 2904 O O . THR A 1 370 ? -31.283 -5.334 21.628 1.00 77.38 370 THR A O 1
ATOM 2907 N N . THR A 1 371 ? -29.099 -4.796 21.492 1.00 68.06 371 THR A N 1
ATOM 2908 C CA . THR A 1 371 ? -29.324 -3.457 20.942 1.00 68.06 371 THR A CA 1
ATOM 2909 C C . THR A 1 371 ? -28.524 -3.245 19.663 1.00 68.06 371 THR A C 1
ATOM 2911 O O . THR A 1 371 ? -27.726 -4.089 19.240 1.00 68.06 371 THR A O 1
ATOM 2914 N N . ARG A 1 372 ? -28.816 -2.134 18.993 1.00 61.62 372 ARG A N 1
ATOM 2915 C CA . ARG A 1 372 ? -28.141 -1.684 17.783 1.00 61.62 372 ARG A CA 1
ATOM 2916 C C . ARG A 1 372 ? -27.304 -0.466 18.118 1.00 61.62 372 ARG A C 1
ATOM 2918 O O . ARG A 1 372 ? -27.779 0.656 17.986 1.00 61.62 372 ARG A O 1
ATOM 2925 N N . GLU A 1 373 ? -26.046 -0.702 18.453 1.00 54.53 373 GLU A N 1
ATOM 2926 C CA . GLU A 1 373 ? -25.095 0.374 18.691 1.00 54.53 373 GLU A CA 1
ATOM 2927 C C . GLU A 1 373 ? -24.002 0.457 17.628 1.00 54.53 373 GLU A C 1
ATOM 2929 O O . GLU A 1 373 ? -23.580 -0.531 17.025 1.00 54.53 373 GLU A O 1
ATOM 2934 N N . LEU A 1 374 ? -23.538 1.687 17.395 1.00 46.28 374 LEU A N 1
ATOM 2935 C CA . LEU A 1 374 ? -22.354 1.969 16.582 1.00 46.28 374 LEU A CA 1
ATOM 2936 C C . LEU A 1 374 ? -21.059 1.630 17.351 1.00 46.28 374 LEU A C 1
ATOM 2938 O O . LEU A 1 374 ? -20.010 1.383 16.749 1.00 46.28 374 LEU A O 1
ATOM 2942 N N . THR A 1 375 ? -21.130 1.650 18.683 1.00 53.94 375 THR A N 1
ATOM 2943 C CA . THR A 1 375 ? -20.058 1.351 19.635 1.00 53.94 375 THR A CA 1
ATOM 2944 C C . THR A 1 375 ? -20.243 -0.024 20.278 1.00 53.94 375 THR A C 1
ATOM 2946 O O . THR A 1 375 ? -21.181 -0.745 19.969 1.00 53.94 375 THR A O 1
ATOM 2949 N N . ASN A 1 376 ? -19.281 -0.450 21.106 1.00 57.38 376 ASN A N 1
ATOM 2950 C CA . ASN A 1 376 ? -19.507 -1.640 21.925 1.00 57.38 376 ASN A CA 1
ATOM 2951 C C . ASN A 1 376 ? -20.548 -1.291 22.997 1.00 57.38 376 ASN A C 1
ATOM 2953 O O . ASN A 1 376 ? -20.322 -0.308 23.698 1.00 57.38 376 ASN A O 1
ATOM 2957 N N . ILE A 1 377 ? -21.523 -2.175 23.197 1.00 66.88 377 ILE A N 1
ATOM 2958 C CA . IL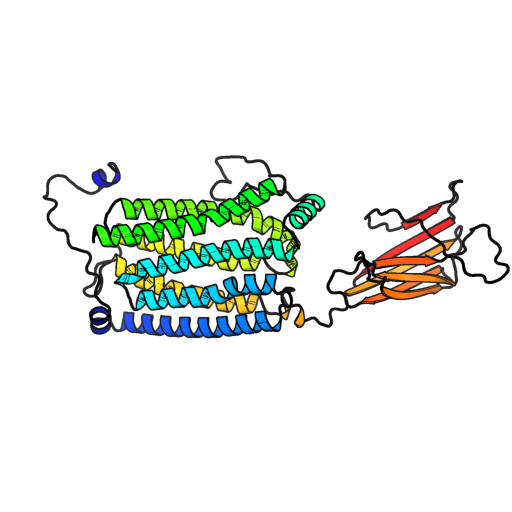E A 1 377 ? -22.475 -2.093 24.308 1.00 66.88 377 ILE A CA 1
ATOM 2959 C C . ILE A 1 377 ? -21.750 -2.051 25.669 1.00 66.88 377 ILE A C 1
ATOM 2961 O O . ILE A 1 377 ? -20.773 -2.788 25.898 1.00 66.88 377 ILE A O 1
ATOM 2965 N N . GLU A 1 378 ? -22.222 -1.208 26.579 1.00 74.94 378 GLU A N 1
ATOM 2966 C CA . GLU A 1 378 ? -21.800 -1.067 27.975 1.00 74.94 378 GLU A CA 1
ATOM 2967 C C . GLU A 1 378 ? -22.902 -1.581 28.924 1.00 74.94 378 GLU A C 1
ATOM 2969 O O . GLU A 1 378 ? -23.567 -0.800 29.606 1.00 74.94 378 GLU A O 1
ATOM 2974 N N . PRO A 1 379 ? -23.103 -2.910 29.016 1.00 77.69 379 PRO A N 1
ATOM 2975 C CA . PRO A 1 379 ? -24.257 -3.463 29.704 1.00 77.69 379 PRO A CA 1
ATOM 2976 C C . PRO A 1 379 ? -24.178 -3.292 31.226 1.00 77.69 379 PRO A C 1
ATOM 2978 O O . PRO A 1 379 ? -23.221 -3.732 31.874 1.00 77.69 379 PRO A O 1
ATOM 2981 N N . GLU A 1 380 ? -25.240 -2.742 31.807 1.00 82.38 380 GLU A N 1
ATOM 2982 C CA . GLU A 1 380 ? -25.437 -2.553 33.241 1.00 82.38 380 GLU A CA 1
ATOM 2983 C C . GLU A 1 380 ? -26.669 -3.325 33.728 1.00 82.38 380 GLU A C 1
ATOM 2985 O O . GLU A 1 380 ? -27.791 -3.097 33.284 1.00 82.38 380 GLU A O 1
ATOM 2990 N N . LEU A 1 381 ? -26.471 -4.237 34.684 1.00 82.19 381 LEU A N 1
ATOM 2991 C CA . LEU A 1 381 ? -27.563 -4.941 35.356 1.00 82.19 381 LEU A CA 1
ATOM 2992 C C . LEU A 1 381 ? -28.052 -4.127 36.564 1.00 82.19 381 LEU A C 1
ATOM 2994 O O . LEU A 1 381 ? -27.340 -4.004 37.561 1.00 82.19 381 LEU A O 1
ATOM 2998 N N . ARG A 1 382 ? -29.300 -3.657 36.514 1.00 82.38 382 ARG A N 1
ATOM 2999 C CA . ARG A 1 382 ? -30.000 -2.989 37.620 1.00 82.38 382 ARG A CA 1
ATOM 3000 C C . ARG A 1 382 ? -30.968 -3.964 38.288 1.00 82.38 382 ARG A C 1
ATOM 3002 O O . ARG A 1 382 ? -31.871 -4.486 37.639 1.00 82.38 382 ARG A O 1
ATOM 3009 N N . ILE A 1 383 ? -30.796 -4.205 39.589 1.00 81.25 383 ILE A N 1
ATOM 3010 C CA . ILE A 1 383 ? -31.687 -5.051 40.402 1.00 81.25 383 ILE A CA 1
ATOM 3011 C C . ILE A 1 383 ? -32.388 -4.165 41.430 1.00 81.25 383 ILE A C 1
ATOM 3013 O O . ILE A 1 383 ? -31.726 -3.510 42.232 1.00 81.25 383 ILE A O 1
ATOM 3017 N N . ILE A 1 384 ? -33.720 -4.176 41.430 1.00 79.44 384 ILE A N 1
ATOM 3018 C CA . ILE A 1 384 ? -34.551 -3.422 42.374 1.00 79.44 384 ILE A CA 1
ATOM 3019 C C . ILE A 1 384 ? -35.143 -4.409 43.378 1.00 79.44 384 ILE A C 1
ATOM 3021 O O . ILE A 1 384 ? -35.933 -5.282 43.005 1.00 79.44 384 ILE A O 1
ATOM 3025 N N . HIS A 1 385 ? -34.767 -4.271 44.650 1.00 76.81 385 HIS A N 1
ATOM 3026 C CA . HIS A 1 385 ? -35.177 -5.171 45.725 1.00 76.81 385 HIS A CA 1
ATOM 3027 C C . HIS A 1 385 ? -35.597 -4.424 46.993 1.00 76.81 385 HIS A C 1
ATOM 3029 O O . HIS A 1 385 ? -35.029 -3.394 47.331 1.00 76.81 385 HIS A O 1
ATOM 3035 N N . ASP A 1 386 ? -36.505 -5.037 47.751 1.00 71.81 386 ASP A N 1
ATOM 3036 C CA . ASP A 1 386 ? -36.972 -4.578 49.070 1.00 71.81 386 ASP A CA 1
ATOM 3037 C C . ASP A 1 386 ? -36.416 -5.472 50.209 1.00 71.81 386 ASP A C 1
ATOM 3039 O O . ASP A 1 386 ? -37.018 -5.733 51.249 1.00 71.81 386 ASP A O 1
ATOM 3043 N N . CYS A 1 387 ? -35.260 -6.098 49.964 1.00 72.12 387 CYS A N 1
ATOM 3044 C CA . CYS A 1 387 ? -34.649 -7.000 50.932 1.00 72.12 387 CYS A CA 1
ATOM 3045 C C . CYS A 1 387 ? -34.089 -6.229 52.138 1.00 72.12 387 CYS A C 1
ATOM 3047 O O . CYS A 1 387 ? -32.987 -5.687 52.069 1.00 72.12 387 CYS A O 1
ATOM 3049 N N . ALA A 1 388 ? -34.822 -6.271 53.256 1.00 62.56 388 ALA A N 1
ATOM 3050 C CA . ALA A 1 388 ? -34.390 -5.785 54.569 1.00 62.56 388 ALA A CA 1
ATOM 3051 C C . ALA A 1 388 ? -33.972 -4.299 54.595 1.00 62.56 388 ALA A C 1
ATOM 3053 O O . ALA A 1 388 ? -33.037 -3.931 55.305 1.00 62.56 388 ALA A O 1
ATOM 3054 N N . ASP A 1 389 ? -34.691 -3.449 53.859 1.00 58.09 389 ASP A N 1
ATOM 3055 C CA . ASP A 1 389 ? -34.475 -1.996 53.815 1.00 58.09 389 ASP A CA 1
ATOM 3056 C C . ASP A 1 389 ? -35.019 -1.253 55.061 1.00 58.09 389 ASP A C 1
ATOM 3058 O O . ASP A 1 389 ? -34.719 -0.082 55.291 1.00 58.09 389 ASP A O 1
ATOM 3062 N N . GLY A 1 390 ? -35.791 -1.950 55.904 1.00 48.28 390 GLY A N 1
ATOM 3063 C CA . GLY A 1 390 ? -36.399 -1.395 57.111 1.00 48.28 390 GLY A CA 1
ATOM 3064 C C . GLY A 1 390 ? -37.670 -0.571 56.866 1.00 48.28 390 GLY A C 1
ATOM 3065 O O . GLY A 1 390 ? -38.192 -0.000 57.828 1.00 48.28 390 GLY A O 1
ATOM 3066 N N . ILE A 1 391 ? -38.211 -0.534 55.644 1.00 43.69 391 ILE A N 1
ATOM 3067 C CA . ILE A 1 391 ? -39.394 0.248 55.272 1.00 43.69 391 ILE A CA 1
ATOM 3068 C C . ILE A 1 391 ? -40.555 -0.713 54.983 1.00 43.69 391 ILE A C 1
ATOM 3070 O O . ILE A 1 391 ? -40.632 -1.383 53.964 1.00 43.69 391 ILE A O 1
ATOM 3074 N N . LYS A 1 392 ? -41.534 -0.779 55.893 1.00 38.44 392 LYS A N 1
ATOM 3075 C CA . LYS A 1 392 ? -42.811 -1.440 55.584 1.00 38.44 392 LYS A CA 1
ATOM 3076 C C . LYS A 1 392 ? -43.582 -0.564 54.597 1.00 38.44 392 LYS A C 1
ATOM 3078 O O . LYS A 1 392 ? -44.034 0.514 54.976 1.00 38.44 392 LYS A O 1
ATOM 3083 N N . VAL A 1 393 ? -43.760 -1.039 53.366 1.00 38.88 393 VAL A N 1
ATOM 3084 C CA . VAL A 1 393 ? -44.535 -0.352 52.325 1.00 38.88 393 VAL A CA 1
ATOM 3085 C C . VAL A 1 393 ? -45.999 -0.207 52.757 1.00 38.88 393 VAL A C 1
ATOM 3087 O O . VAL A 1 393 ? -46.803 -1.135 52.664 1.00 38.88 393 VAL A O 1
ATOM 3090 N N . GLY A 1 394 ? -46.351 0.982 53.237 1.00 33.62 394 GLY A N 1
ATOM 3091 C CA . GLY A 1 394 ? -47.709 1.504 53.232 1.00 33.62 394 GLY A CA 1
ATOM 3092 C C . GLY A 1 394 ? -47.821 2.538 52.117 1.00 33.62 394 GLY A C 1
ATOM 3093 O O . GLY A 1 394 ? -47.329 3.645 52.278 1.00 33.62 394 GLY A O 1
ATOM 3094 N N . GLY A 1 395 ? -48.483 2.176 51.016 1.00 31.84 395 GLY A N 1
ATOM 3095 C CA . GLY A 1 395 ? -48.907 3.108 49.966 1.00 31.84 395 GLY A CA 1
ATOM 3096 C C . GLY A 1 395 ? -47.832 3.493 48.944 1.00 31.84 395 GLY A C 1
ATOM 3097 O O . GLY A 1 395 ? -46.770 4.001 49.279 1.00 31.84 395 GLY A O 1
ATOM 3098 N N . TYR A 1 396 ? -48.155 3.284 47.666 1.00 39.81 396 TYR A N 1
ATOM 3099 C CA . TYR A 1 396 ? -47.435 3.839 46.521 1.00 39.81 396 TYR A CA 1
ATOM 3100 C C . TYR A 1 396 ? -47.293 5.367 46.642 1.00 39.81 396 TYR A C 1
ATOM 3102 O O . TYR A 1 396 ? -48.297 6.078 46.639 1.00 39.81 396 TYR A O 1
ATOM 3110 N N . ALA A 1 397 ? -46.059 5.867 46.647 1.00 29.64 397 ALA A N 1
ATOM 3111 C CA . ALA A 1 397 ? -45.720 7.224 46.229 1.00 29.64 397 ALA A CA 1
ATOM 3112 C C . ALA A 1 397 ? -44.301 7.206 45.644 1.00 29.64 397 ALA A C 1
ATOM 3114 O O . ALA A 1 397 ? -43.374 6.703 46.274 1.00 29.64 397 ALA A O 1
ATOM 3115 N N . GLY A 1 398 ? -44.161 7.692 44.409 1.00 40.34 398 GLY A N 1
ATOM 3116 C CA . GLY A 1 398 ? -42.890 7.741 43.694 1.00 40.34 398 GLY A CA 1
ATOM 3117 C C . GLY A 1 398 ? -41.856 8.623 44.394 1.00 40.34 398 GLY A C 1
ATOM 3118 O O . GLY A 1 398 ? -42.192 9.660 44.965 1.00 40.34 398 GLY A O 1
ATOM 3119 N N . GLY A 1 399 ? -40.596 8.207 44.316 1.00 27.77 399 GLY A N 1
ATOM 3120 C CA . GLY A 1 399 ? -39.449 8.968 44.788 1.00 27.77 399 GLY A CA 1
ATOM 3121 C C . GLY A 1 399 ? -38.158 8.369 44.242 1.00 27.77 399 GLY A C 1
ATOM 3122 O O . GLY A 1 399 ? -37.894 7.186 44.438 1.00 27.77 399 GLY A O 1
ATOM 3123 N N . ASP A 1 400 ? -37.397 9.197 43.529 1.00 38.62 400 ASP A N 1
ATOM 3124 C CA . ASP A 1 400 ? -36.100 8.893 42.929 1.00 38.62 400 ASP A CA 1
ATOM 3125 C C . ASP A 1 400 ? -35.101 8.336 43.956 1.00 38.62 400 ASP A C 1
ATOM 3127 O O . ASP A 1 400 ? -34.683 9.028 44.887 1.00 38.62 400 ASP A O 1
ATOM 3131 N N . GLY A 1 401 ? -34.677 7.088 43.753 1.00 29.91 401 GLY A N 1
ATOM 3132 C CA . GLY A 1 401 ? -33.575 6.462 44.478 1.00 29.91 401 GLY A CA 1
ATOM 3133 C C . GLY A 1 401 ? -32.263 6.660 43.728 1.00 29.91 401 GLY A C 1
ATOM 3134 O O . GLY A 1 401 ? -31.893 5.836 42.897 1.00 29.91 401 GLY A O 1
ATOM 3135 N N . LYS A 1 402 ? -31.581 7.770 44.016 1.00 28.09 402 LYS A N 1
ATOM 3136 C CA . LYS A 1 402 ? -30.214 8.044 43.565 1.00 28.09 402 LYS A CA 1
ATOM 3137 C C . LYS A 1 402 ? -29.179 7.237 44.361 1.00 28.09 402 LYS A C 1
ATOM 3139 O O . LYS A 1 402 ? -29.247 7.165 45.583 1.00 28.09 402 LYS A O 1
ATOM 3144 N N . ASP A 1 403 ? -28.194 6.752 43.607 1.00 30.28 403 ASP A N 1
ATOM 3145 C CA . ASP A 1 403 ? -26.791 6.503 43.953 1.00 30.28 403 ASP A CA 1
ATOM 3146 C C . ASP A 1 403 ? -26.442 5.386 44.952 1.00 30.28 403 ASP A C 1
ATOM 3148 O O . ASP A 1 403 ? -26.513 5.566 46.164 1.00 30.28 403 ASP A O 1
ATOM 3152 N N . ALA A 1 404 ? -25.860 4.295 44.431 1.00 28.69 404 ALA A N 1
ATOM 3153 C CA . ALA A 1 404 ? -24.646 3.694 45.002 1.00 28.69 404 ALA A CA 1
ATOM 3154 C C . ALA A 1 404 ? -24.015 2.635 44.073 1.00 28.69 404 ALA A C 1
ATOM 3156 O O . ALA A 1 404 ? -24.127 1.455 44.366 1.00 28.69 404 ALA A O 1
ATOM 3157 N N . PHE A 1 405 ? -23.282 3.007 43.015 1.00 30.64 405 PHE A N 1
ATOM 3158 C CA . PHE A 1 405 ? -22.242 2.115 42.465 1.00 30.64 405 PHE A CA 1
ATOM 3159 C C . PHE A 1 405 ? -21.038 2.910 41.946 1.00 30.64 405 PHE A C 1
ATOM 3161 O O . PHE A 1 405 ? -21.060 3.530 40.888 1.00 30.64 405 PHE A O 1
ATOM 3168 N N . GLY A 1 406 ? -19.963 2.893 42.739 1.00 23.72 406 GLY A N 1
ATOM 3169 C CA . GLY A 1 406 ? -18.634 3.330 42.327 1.00 23.72 406 GLY A CA 1
ATOM 3170 C C . GLY A 1 406 ? -17.967 2.256 41.470 1.00 23.72 406 GLY A C 1
ATOM 3171 O O . GLY A 1 406 ? -17.954 1.080 41.832 1.00 23.72 406 GLY A O 1
ATOM 3172 N N . GLY A 1 407 ? -17.428 2.683 40.329 1.00 28.88 407 GLY A N 1
ATOM 3173 C CA . GLY A 1 407 ? -16.845 1.822 39.309 1.00 28.88 407 GLY A CA 1
ATOM 3174 C C . GLY A 1 407 ? -15.635 1.011 39.776 1.00 28.88 407 GLY A C 1
ATOM 3175 O O . GLY A 1 407 ? -14.733 1.503 40.452 1.00 28.88 407 GLY A O 1
ATOM 3176 N N . GLY A 1 408 ? -15.596 -0.239 39.325 1.00 24.27 408 GLY A N 1
ATOM 3177 C CA . GLY A 1 408 ? -14.460 -1.136 39.467 1.00 24.27 408 GLY A CA 1
ATOM 3178 C C . GLY A 1 408 ? -14.612 -2.299 38.499 1.00 24.27 408 GLY A C 1
ATOM 3179 O O . GLY A 1 408 ? -15.344 -3.243 38.771 1.00 24.27 408 GLY A O 1
ATOM 3180 N N . GLY A 1 409 ? -13.932 -2.214 37.353 1.00 28.98 409 GLY A N 1
ATOM 3181 C CA . GLY A 1 409 ? -13.863 -3.294 36.376 1.00 28.98 409 GLY A CA 1
ATOM 3182 C C . GLY A 1 409 ? -13.238 -4.541 36.997 1.00 28.98 409 GLY A C 1
ATOM 3183 O O . GLY A 1 409 ? -12.035 -4.589 37.245 1.00 28.98 409 GLY A O 1
ATOM 3184 N N . GLY A 1 410 ? -14.067 -5.548 37.235 1.00 26.72 410 GLY A N 1
ATOM 3185 C CA . GLY A 1 410 ? -13.675 -6.868 37.695 1.00 26.72 410 GLY A CA 1
ATOM 3186 C C . GLY A 1 410 ? -14.823 -7.830 37.435 1.00 26.72 410 GLY A C 1
ATOM 3187 O O . GLY A 1 410 ? -15.964 -7.549 37.780 1.00 26.72 410 GLY A O 1
ATOM 3188 N N . MET A 1 411 ? -14.527 -8.949 36.785 1.00 35.59 411 MET A N 1
ATOM 3189 C CA . MET A 1 411 ? -15.464 -10.045 36.558 1.00 35.59 411 MET A CA 1
ATOM 3190 C C . MET A 1 411 ? -15.736 -10.717 37.915 1.00 35.59 411 MET A C 1
ATOM 3192 O O . MET A 1 411 ? -15.052 -11.662 38.298 1.00 35.59 411 MET A O 1
ATOM 3196 N N . PHE A 1 412 ? -16.658 -10.154 38.699 1.00 35.66 412 PHE A N 1
ATOM 3197 C CA . PHE A 1 412 ? -17.029 -10.670 40.016 1.00 35.66 412 PHE A CA 1
ATOM 3198 C C . PHE A 1 412 ? -18.118 -11.734 39.866 1.00 35.66 412 PHE A C 1
ATOM 3200 O O . PHE A 1 412 ? -19.256 -11.435 39.523 1.00 35.66 412 PHE A O 1
ATOM 3207 N N . SER A 1 413 ? -17.775 -12.988 40.164 1.00 41.66 413 SER A N 1
ATOM 3208 C CA . SER A 1 413 ? -18.702 -14.132 40.131 1.00 41.66 413 SER A CA 1
ATOM 3209 C C . SER A 1 413 ? -19.684 -14.164 41.313 1.00 41.66 413 SER A C 1
ATOM 3211 O O . SER A 1 413 ? -20.584 -15.000 41.355 1.00 41.66 413 SER A O 1
ATOM 3213 N N . ARG A 1 414 ? -19.511 -13.277 42.302 1.00 43.56 414 ARG A N 1
ATOM 3214 C CA . ARG A 1 414 ? -20.368 -13.182 43.486 1.00 43.56 414 ARG A CA 1
ATOM 3215 C C . ARG A 1 414 ? -20.326 -11.769 44.063 1.00 43.56 414 ARG A C 1
ATOM 3217 O O . ARG A 1 414 ? -19.248 -11.296 44.421 1.00 43.56 414 ARG A O 1
ATOM 3224 N N . LEU A 1 415 ? -21.484 -11.121 44.166 1.00 58.38 415 LEU A N 1
ATOM 3225 C CA . LEU A 1 415 ? -21.644 -9.818 44.815 1.00 58.38 415 LEU A CA 1
ATOM 3226 C C . LEU A 1 415 ? -22.393 -10.016 46.139 1.00 58.38 415 LEU A C 1
ATOM 3228 O O . LEU A 1 415 ? -23.447 -10.653 46.177 1.00 58.38 415 LEU A O 1
ATOM 3232 N N . GLU A 1 416 ? -21.842 -9.495 47.231 1.00 49.66 416 GLU A N 1
ATOM 3233 C CA . GLU A 1 416 ? -22.456 -9.545 48.559 1.00 49.66 416 GLU A CA 1
ATOM 3234 C C . GLU A 1 416 ? -22.686 -8.122 49.065 1.00 49.66 416 GLU A C 1
ATOM 3236 O O . GLU A 1 416 ? -21.730 -7.403 49.358 1.00 49.66 416 GLU A O 1
ATOM 3241 N N . VAL A 1 417 ? -23.951 -7.721 49.189 1.00 56.06 417 VAL A N 1
ATOM 3242 C CA . VAL A 1 417 ? -24.327 -6.435 49.787 1.00 56.06 417 VAL A CA 1
ATOM 3243 C C . VAL A 1 417 ? -24.510 -6.657 51.284 1.00 56.06 417 VAL A C 1
ATOM 3245 O O . VAL A 1 417 ? -25.293 -7.514 51.704 1.00 56.06 417 VAL A O 1
ATOM 3248 N N . ARG A 1 418 ? -23.756 -5.915 52.098 1.00 45.31 418 ARG A N 1
ATOM 3249 C CA . ARG A 1 418 ? -23.796 -5.996 53.563 1.00 45.31 418 ARG A CA 1
ATOM 3250 C C . ARG A 1 418 ? -24.176 -4.647 54.164 1.00 45.31 418 ARG A C 1
ATOM 3252 O O . ARG A 1 418 ? -23.759 -3.614 53.654 1.00 45.31 418 ARG A O 1
ATOM 3259 N N . ASP A 1 419 ? -24.931 -4.667 55.259 1.00 47.34 419 ASP A N 1
ATOM 3260 C CA . ASP A 1 419 ? -25.232 -3.461 56.045 1.00 47.34 419 ASP A CA 1
ATOM 3261 C C . ASP A 1 419 ? -23.981 -2.955 56.804 1.00 47.34 419 ASP A C 1
ATOM 3263 O O . ASP A 1 419 ? -22.990 -3.679 56.945 1.00 47.34 419 ASP A O 1
ATOM 3267 N N . ARG A 1 420 ? -24.043 -1.751 57.390 1.00 42.41 420 ARG A N 1
ATOM 3268 C CA . ARG A 1 420 ? -23.034 -1.159 58.291 1.00 42.41 420 ARG A CA 1
ATOM 3269 C C . ARG A 1 420 ? -22.675 -2.049 59.485 1.00 42.41 420 ARG A C 1
ATOM 3271 O O . ARG A 1 420 ? -21.596 -1.900 60.043 1.00 42.41 420 ARG A O 1
ATOM 3278 N N . SER A 1 421 ? -23.546 -2.988 59.857 1.00 39.56 421 SER A N 1
ATOM 3279 C CA . SER A 1 421 ? -23.293 -4.004 60.893 1.00 39.56 421 SER A CA 1
ATOM 3280 C C . SER A 1 421 ? -22.733 -5.328 60.341 1.00 39.56 421 SER A C 1
ATOM 3282 O O . SER A 1 421 ? -22.795 -6.356 61.013 1.00 39.56 421 SER A O 1
ATOM 3284 N N . HIS A 1 422 ? -22.220 -5.335 59.104 1.00 43.78 422 HIS A N 1
ATOM 3285 C CA . HIS A 1 422 ? -21.656 -6.490 58.390 1.00 43.78 422 HIS A CA 1
ATOM 3286 C C . HIS A 1 422 ? -22.600 -7.694 58.199 1.00 43.78 422 HIS A C 1
ATOM 3288 O O . HIS A 1 422 ? -22.143 -8.779 57.823 1.00 43.78 422 HIS A O 1
ATOM 3294 N N . ARG A 1 423 ? -23.914 -7.524 58.393 1.00 45.91 423 ARG A N 1
ATOM 3295 C CA . ARG A 1 423 ? -24.915 -8.551 58.062 1.00 45.91 423 ARG A CA 1
ATOM 3296 C C . ARG A 1 423 ? -25.097 -8.639 56.552 1.00 45.91 423 ARG A C 1
ATOM 3298 O O . ARG A 1 423 ? -25.226 -7.613 55.893 1.00 45.91 423 ARG A O 1
ATOM 3305 N N . LEU A 1 424 ? -25.102 -9.863 56.027 1.00 47.88 424 LEU A N 1
ATOM 3306 C CA . LEU A 1 424 ? -25.341 -10.149 54.614 1.00 47.88 424 LEU A CA 1
ATOM 3307 C C . LEU A 1 424 ? -26.813 -9.896 54.277 1.00 47.88 424 LEU A C 1
ATOM 3309 O O . LEU A 1 424 ? -27.663 -10.663 54.713 1.00 47.88 424 LEU A O 1
ATOM 3313 N N . LEU A 1 425 ? -27.086 -8.838 53.515 1.00 58.47 425 LEU A N 1
ATOM 3314 C CA . LEU A 1 425 ? -28.436 -8.458 53.099 1.00 58.47 425 LEU A CA 1
ATOM 3315 C C . LEU A 1 425 ? -28.827 -9.215 51.830 1.00 58.47 425 LEU A C 1
ATOM 3317 O O . LEU A 1 425 ? -29.804 -9.963 51.816 1.00 58.47 425 LEU A O 1
ATOM 3321 N N . LEU A 1 426 ? -28.004 -9.086 50.790 1.00 61.59 426 LEU A N 1
ATOM 3322 C CA . LEU A 1 426 ? -28.246 -9.680 49.483 1.00 61.59 426 LEU A CA 1
ATOM 3323 C C . LEU A 1 426 ? -27.002 -10.429 49.012 1.00 61.59 426 LEU A C 1
ATOM 3325 O O . LEU A 1 426 ? -25.892 -9.892 49.035 1.00 61.59 426 LEU A O 1
ATOM 3329 N N . SER A 1 427 ? -27.194 -11.667 48.564 1.00 63.06 427 SER A N 1
ATOM 3330 C CA . SER A 1 427 ? -26.166 -12.427 47.854 1.00 63.06 427 SER A CA 1
ATOM 3331 C C . SER A 1 427 ? -26.608 -12.656 46.417 1.00 63.06 427 SER A C 1
ATOM 3333 O O . SER A 1 427 ? -27.715 -13.145 46.173 1.00 63.06 427 SER A O 1
ATOM 3335 N N . ILE A 1 428 ? -25.737 -12.286 45.483 1.00 73.56 428 ILE A N 1
ATOM 3336 C CA . ILE A 1 428 ? -25.959 -12.398 44.046 1.00 73.56 428 ILE A CA 1
ATOM 3337 C C . ILE A 1 428 ? -24.857 -13.286 43.467 1.00 73.56 428 ILE A C 1
ATOM 3339 O O . ILE A 1 428 ? -23.672 -12.978 43.606 1.00 73.56 428 ILE A O 1
ATOM 3343 N N . CYS A 1 429 ? -25.249 -14.358 42.783 1.00 70.69 429 CYS A N 1
ATOM 3344 C CA . CYS A 1 429 ? -24.363 -15.109 41.889 1.00 70.69 429 CYS A CA 1
ATOM 3345 C C . CYS A 1 429 ? -24.754 -14.803 40.443 1.00 70.69 429 CYS A C 1
ATOM 3347 O O . CYS A 1 429 ? -25.932 -14.945 40.105 1.00 70.69 429 CYS A O 1
ATOM 3349 N N . LEU A 1 430 ? -23.786 -14.391 39.620 1.00 75.38 430 LEU A N 1
ATOM 3350 C CA . LEU A 1 430 ? -23.995 -13.978 38.230 1.00 75.38 430 LEU A CA 1
ATOM 3351 C C . LEU A 1 430 ? -23.098 -14.771 37.285 1.00 75.38 430 LEU A C 1
ATOM 3353 O O . LEU A 1 430 ? -21.895 -14.879 37.519 1.00 75.38 430 LEU A O 1
ATOM 3357 N N . ASP A 1 431 ? -23.689 -15.214 36.181 1.00 65.00 431 ASP A N 1
ATOM 3358 C CA . ASP A 1 431 ? -22.984 -15.707 35.005 1.00 65.00 431 ASP A CA 1
ATOM 3359 C C . ASP A 1 431 ? -23.349 -14.820 33.808 1.00 65.00 431 ASP A C 1
ATOM 3361 O O . ASP A 1 431 ? -24.504 -14.791 33.372 1.00 65.00 431 ASP A O 1
ATOM 3365 N N . PHE A 1 432 ? -22.354 -14.118 33.265 1.00 67.06 432 PHE A N 1
ATOM 3366 C CA . PHE A 1 432 ? -22.486 -13.332 32.037 1.00 67.06 432 PHE A CA 1
ATOM 3367 C C . PHE A 1 432 ? -22.035 -14.147 30.827 1.00 67.06 432 PHE A C 1
ATOM 3369 O O . PHE A 1 432 ? -21.016 -14.844 30.884 1.00 67.06 432 PHE A O 1
ATOM 3376 N N . TYR A 1 433 ? -22.760 -14.028 29.719 1.00 62.91 433 TYR A N 1
ATOM 3377 C CA . TYR A 1 433 ? -22.395 -14.624 28.438 1.00 62.91 433 TYR A CA 1
ATOM 3378 C C . TYR A 1 433 ? -22.789 -13.698 27.280 1.00 62.91 433 TYR A C 1
ATOM 3380 O O . TYR A 1 433 ? -23.728 -12.914 27.386 1.00 62.91 433 TYR A O 1
ATOM 3388 N N . GLY A 1 434 ? -22.024 -13.752 26.188 1.00 64.94 434 GLY A N 1
ATOM 3389 C CA . GLY A 1 434 ? -22.378 -13.061 24.945 1.00 64.94 434 GLY A CA 1
ATOM 3390 C C . GLY A 1 434 ? -23.372 -13.892 24.137 1.00 64.94 434 GLY A C 1
ATOM 3391 O O . GLY A 1 434 ? -23.275 -15.124 24.165 1.00 64.94 434 GLY A O 1
ATOM 3392 N N . LEU A 1 435 ? -24.301 -13.216 23.456 1.00 51.09 435 LEU A N 1
ATOM 3393 C CA . LEU A 1 435 ? -25.298 -13.829 22.570 1.00 51.09 435 LEU A CA 1
ATOM 3394 C C . LEU A 1 435 ? -24.777 -14.024 21.140 1.00 51.09 435 LEU A C 1
ATOM 3396 O O . LEU A 1 435 ? -23.979 -13.179 20.668 1.00 51.09 435 LEU A O 1
#

Organism: Globodera pallida (NCBI:txid36090)

Secondary structure (DSSP, 8-state):
--HHHHHH--S--------------HHHHHHS--HHHHHHHHHHHHHHHHHHHHHHHHHHHHHHH---HHHHHHHHHHHHHHHHHHHHHHHHHH-TTTHHHHHHHHHHHHHHHHHHHHHHHHHHTS-HHHHHHHHHHTT--B----TTTTTTT--PPPBP--HHHHHHHHHHHHHHHHHHHHHHHHHHHHHHHH--S-SHHHHHHHHHHHHHHHHHHHHHHHHHHHHHTT-GGGTHHHHHHHHHHHHHHHHHHHHHHHHHHHTT-S--BTTB-HHHHHHHHHHHHHHHHHHHHHHHHHHHT-TTT-TT-GGG-TT--EEEEEEEEEEETTEE--S-EEEEEE---SBTB-PEEEEEEE--TTSEEEEEEEE--SS---EEEEEE--SS-S----S-----------------SEEEEE-TT--EEEEEEEEEEE-

Mean predicted aligned error: 15.7 Å

InterPro domains:
  IPR001534 Transthyretin-like [PF01060] (323-392)
  IPR005178 Organic solute transporter subunit alpha/Transmembrane protein 184 [PF03619] (44-303)
  IPR005178 Organic solute transporter subunit alpha/Transmembrane protein 184 [PTHR23423] (34-302)
  IPR005178 Organic solute transporter subunit alpha/Transmembrane protein 184 [SM01417] (40-306)
  IPR038479 Transthyretin-like superfamily [G3DSA:2.60.40.3330] (317-396)